Protein AF-0000000081664839 (afdb_homodimer)

InterPro domains:
  IPR003689 Zinc/iron permease [PF02535] (5-302)

Organism: Saccoglossus kowalevskii (NCBI:txid10224)

Foldseek 3Di:
DFLVVLLVCLLVVLLVLLQVLQCCVLCVCVVCVPCVDPNVLVVLLLLLLLLLLQLLLCLPVPLLVLLLVLCVVLVVVPVDDNVDSVLQVLLVVLLVVLVCVLVVVVVVVVVVVVVVVVPPPPPPPPPPDDDPCPPVVVVVVVVVVVVVVVVVQQVVLVSLLVSLLVLLLLLLLLLLLLLLQDRDSLVNVLSSVSCSSSSSSSSNSSSSSCNPHPDDSVVSSVSSSSSSVSNVVNNVNNNVCNVVPPDPSVSSNSSSNSSSSSSNSSVNCSPPRRLCVSCVDPPPNVSSNVSSVVSNVVVVVVCPVVSNPD/DFLVVLLVCLLVVLLVLLQVLQCCVLCVCVVCVPCVDPNVLVVLLLLLLLLLLQLLLCLPVPLLVLLLVLCVVLVVVPVDDNVDSVLQVLLVVLLVVLVCVLVVVVVVVVVVVVVVVVPPPPPPPPPPDDDPCVPVVVVVVVVVVVVVVVVVQQVVLVSLLVSLLVLLLLLLLLLLLLLLQDRDSLVNVLSSVSCSSSSSSSSNSSSSSVNPHPDDSVVSSVSSSSSSVSNVVNNVNNNVCNVVPPDPSVSSNSSSNSSSSSSNSSVNCSPPRRLCVSCVDPPPNVSSNVSSVVSNVVVVVVCPVVSNPD

Structure (mmCIF, N/CA/C/O backbone):
data_AF-0000000081664839-model_v1
#
loop_
_entity.id
_entity.type
_entity.pdbx_description
1 polymer 'Zinc transporter ZIP1-like'
#
loop_
_atom_site.group_PDB
_atom_site.id
_atom_site.type_symbol
_atom_site.label_atom_id
_atom_site.label_alt_id
_atom_site.label_comp_id
_atom_site.label_asym_id
_atom_site.label_entity_id
_atom_site.label_seq_id
_atom_site.pdbx_PDB_ins_code
_atom_site.Cartn_x
_atom_site.Cartn_y
_atom_site.Cartn_z
_atom_site.occupancy
_atom_site.B_iso_or_equiv
_atom_site.auth_seq_id
_atom_site.auth_comp_id
_atom_site.auth_asym_id
_atom_site.auth_atom_id
_atom_site.pdbx_PDB_model_num
ATOM 1 N N . MET A 1 1 ? -30.89 -26.085 -6.089 1 72.87 1 MET A N 1
ATOM 2 C CA . MET A 1 1 ? -30.95 -24.638 -6.279 1 72.87 1 MET A CA 1
ATOM 3 C C . MET A 1 1 ? -30.271 -24.232 -7.584 1 72.87 1 MET A C 1
ATOM 5 O O . MET A 1 1 ? -29.201 -24.744 -7.917 1 72.87 1 MET A O 1
ATOM 9 N N . GLU A 1 2 ? -31 -23.532 -8.373 1 87.59 2 GLU A N 1
ATOM 10 C CA . GLU A 1 2 ? -30.462 -23.053 -9.643 1 87.59 2 GLU A CA 1
ATOM 11 C C . GLU A 1 2 ? -29.51 -21.88 -9.431 1 87.59 2 GLU A C 1
ATOM 13 O O . GLU A 1 2 ? -29.542 -21.228 -8.385 1 87.59 2 GLU A O 1
ATOM 18 N N . ALA A 1 3 ? -28.637 -21.785 -10.36 1 88.22 3 ALA A N 1
ATOM 19 C CA . ALA A 1 3 ? -27.631 -20.729 -10.278 1 88.22 3 ALA A CA 1
ATOM 20 C C . ALA A 1 3 ? -28.286 -19.36 -10.113 1 88.22 3 ALA A C 1
ATOM 22 O O . ALA A 1 3 ? -27.79 -18.515 -9.364 1 88.22 3 ALA A O 1
ATOM 23 N N . ILE A 1 4 ? -29.42 -19.135 -10.723 1 89.6 4 ILE A N 1
ATOM 24 C CA . ILE A 1 4 ? -30.104 -17.846 -10.688 1 89.6 4 ILE A CA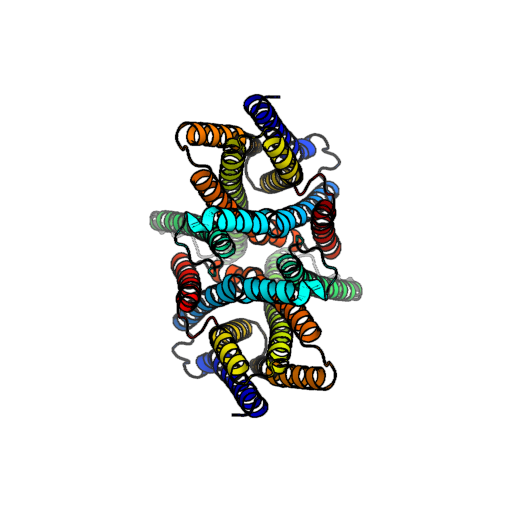 1
ATOM 25 C C . ILE A 1 4 ? -30.642 -17.586 -9.283 1 89.6 4 ILE A C 1
ATOM 27 O O . ILE A 1 4 ? -30.62 -16.45 -8.803 1 89.6 4 ILE A O 1
ATOM 31 N N . ASP A 1 5 ? -31.124 -18.556 -8.572 1 92.87 5 ASP A N 1
ATOM 32 C CA . ASP A 1 5 ? -31.599 -18.411 -7.2 1 92.87 5 ASP A CA 1
ATOM 33 C C . ASP A 1 5 ? -30.461 -18.01 -6.264 1 92.87 5 ASP A C 1
ATOM 35 O O . ASP A 1 5 ? -30.635 -17.146 -5.401 1 92.87 5 ASP A O 1
ATOM 39 N N . ALA A 1 6 ? -29.409 -18.674 -6.482 1 93.55 6 ALA A N 1
ATOM 40 C CA . ALA A 1 6 ? -28.239 -18.356 -5.668 1 93.55 6 ALA A CA 1
ATOM 41 C C . ALA A 1 6 ? -27.787 -16.916 -5.897 1 93.55 6 ALA A C 1
ATOM 43 O O . ALA A 1 6 ? -27.396 -16.224 -4.954 1 93.55 6 ALA A O 1
ATOM 44 N N . LYS A 1 7 ? -27.902 -16.484 -7.123 1 93.93 7 LYS A N 1
ATOM 45 C CA . LYS A 1 7 ? -27.506 -15.12 -7.463 1 93.93 7 LYS A CA 1
ATOM 46 C C . LYS A 1 7 ? -28.453 -14.101 -6.836 1 93.93 7 LYS A C 1
ATOM 48 O O . LYS A 1 7 ? -28.02 -13.037 -6.389 1 93.93 7 LYS A O 1
ATOM 53 N N . ILE A 1 8 ? -29.636 -14.401 -6.792 1 92.3 8 ILE A N 1
ATOM 54 C CA . ILE A 1 8 ? -30.626 -13.521 -6.18 1 92.3 8 ILE A CA 1
ATOM 55 C C . ILE A 1 8 ? -30.38 -13.435 -4.675 1 92.3 8 ILE A C 1
ATOM 57 O O . ILE A 1 8 ? -30.438 -12.35 -4.092 1 92.3 8 ILE A O 1
ATOM 61 N N . ILE A 1 9 ? -30.163 -14.471 -4.046 1 92.54 9 ILE A N 1
ATOM 62 C CA . ILE A 1 9 ? -29.848 -14.503 -2.622 1 92.54 9 ILE A CA 1
ATOM 63 C C . ILE A 1 9 ? -28.608 -13.656 -2.348 1 92.54 9 ILE A C 1
ATOM 65 O O . ILE A 1 9 ? -28.579 -12.877 -1.392 1 92.54 9 ILE A O 1
ATOM 69 N N . ALA A 1 10 ? -27.641 -13.915 -3.207 1 92.71 10 ALA A N 1
ATOM 70 C CA . ALA A 1 10 ? -26.402 -13.157 -3.048 1 92.71 10 ALA A CA 1
ATOM 71 C C . ALA A 1 10 ? -26.644 -11.663 -3.238 1 92.71 10 ALA A C 1
ATOM 73 O O . ALA A 1 10 ? -26.105 -10.841 -2.493 1 92.71 10 ALA A O 1
ATOM 74 N N . LEU A 1 11 ? -27.419 -11.326 -4.205 1 91.34 11 LEU A N 1
ATOM 75 C CA . LEU A 1 11 ? -27.772 -9.942 -4.5 1 91.34 11 LEU A CA 1
ATOM 76 C C . LEU A 1 11 ? -28.451 -9.287 -3.302 1 91.34 11 LEU A C 1
ATOM 78 O O . LEU A 1 11 ? -28.006 -8.24 -2.826 1 91.34 11 LEU A O 1
ATOM 82 N N . LEU A 1 12 ? -29.394 -9.886 -2.816 1 93.51 12 LEU A N 1
ATOM 83 C CA . LEU A 1 12 ? -30.159 -9.351 -1.696 1 93.51 12 LEU A CA 1
ATOM 84 C C . LEU A 1 12 ? -29.326 -9.354 -0.418 1 93.51 12 LEU A C 1
ATOM 86 O O . LEU A 1 12 ? -29.365 -8.394 0.355 1 93.51 12 LEU A O 1
ATOM 90 N N . GLY A 1 13 ? -28.672 -10.401 -0.235 1 95.65 13 GLY A N 1
ATOM 91 C CA . GLY A 1 13 ? -27.845 -10.513 0.956 1 95.65 13 GLY A CA 1
ATOM 92 C C . GLY A 1 13 ? -26.779 -9.437 1.046 1 95.65 13 GLY A C 1
ATOM 93 O O . GLY A 1 13 ? -26.623 -8.796 2.087 1 95.65 13 GLY A O 1
ATOM 94 N N . LEU A 1 14 ? -26.053 -9.26 -0.016 1 96.19 14 LEU A N 1
ATOM 95 C CA . LEU A 1 14 ? -24.985 -8.266 -0.019 1 96.19 14 LEU A CA 1
ATOM 96 C C . LEU A 1 14 ? -25.554 -6.856 0.105 1 96.19 14 LEU A C 1
ATOM 98 O O . LEU A 1 14 ? -24.963 -5.999 0.765 1 96.19 14 LEU A O 1
ATOM 102 N N . PHE A 1 15 ? -26.701 -6.651 -0.557 1 95.92 15 PHE A N 1
ATOM 103 C CA . PHE A 1 15 ? -27.383 -5.367 -0.456 1 95.92 15 PHE A CA 1
ATOM 104 C C . PHE A 1 15 ? -27.765 -5.068 0.988 1 95.92 15 PHE A C 1
ATOM 106 O O . PHE A 1 15 ? -27.486 -3.98 1.497 1 95.92 15 PHE A O 1
ATOM 113 N N . VAL A 1 16 ? -28.291 -5.993 1.66 1 96.35 16 VAL A N 1
ATOM 114 C CA . VAL A 1 16 ? -28.763 -5.831 3.031 1 96.35 16 VAL A CA 1
ATOM 115 C C . VAL A 1 16 ? -27.572 -5.645 3.969 1 96.35 16 VAL A C 1
ATOM 117 O O . VAL A 1 16 ? -27.59 -4.771 4.839 1 96.35 16 VAL A O 1
ATOM 120 N N . ILE A 1 17 ? -26.566 -6.409 3.814 1 96.55 17 ILE A N 1
ATOM 121 C CA . ILE A 1 17 ? -25.38 -6.321 4.66 1 96.55 17 ILE A CA 1
ATOM 122 C C . ILE A 1 17 ? -24.748 -4.938 4.52 1 96.55 17 ILE A C 1
ATOM 124 O O . ILE A 1 17 ? -24.4 -4.304 5.519 1 96.55 17 ILE A O 1
ATOM 128 N N . ALA A 1 18 ? -24.616 -4.48 3.282 1 96.31 18 ALA A N 1
ATOM 129 C CA . ALA A 1 18 ? -24.016 -3.174 3.024 1 96.31 18 ALA A CA 1
ATOM 130 C C . ALA A 1 18 ? -24.842 -2.056 3.654 1 96.31 18 ALA A C 1
ATOM 132 O O . ALA A 1 18 ? -24.291 -1.132 4.256 1 96.31 18 ALA A O 1
ATOM 133 N N . ILE A 1 19 ? -26.141 -2.169 3.618 1 95.94 19 ILE A N 1
ATOM 134 C CA . ILE A 1 19 ? -27.033 -1.142 4.145 1 95.94 19 ILE A CA 1
ATOM 135 C C . ILE A 1 19 ? -27.002 -1.164 5.671 1 95.94 19 ILE A C 1
ATOM 137 O O . ILE A 1 19 ? -26.831 -0.123 6.31 1 95.94 19 ILE A O 1
ATOM 141 N N . ILE A 1 20 ? -27.126 -2.283 6.241 1 95.9 20 ILE A N 1
ATOM 142 C CA . ILE A 1 20 ? -27.206 -2.411 7.692 1 95.9 20 ILE A CA 1
ATOM 143 C C . ILE A 1 20 ? -25.893 -1.953 8.323 1 95.9 20 ILE A C 1
ATOM 145 O O . ILE A 1 20 ? -25.891 -1.109 9.222 1 95.9 20 ILE A O 1
ATOM 149 N N . CYS A 1 21 ? -24.815 -2.43 7.828 1 94.88 21 CYS A N 1
ATOM 150 C CA . CYS A 1 21 ? -23.519 -2.097 8.409 1 94.88 21 CYS A CA 1
ATOM 151 C C . CYS A 1 21 ? -23.133 -0.658 8.092 1 94.88 21 CYS A C 1
ATOM 153 O O . CYS A 1 21 ? -22.402 -0.024 8.855 1 94.88 21 CYS A O 1
ATOM 155 N N . GLY A 1 22 ? -23.581 -0.165 6.968 1 94.35 22 GLY A N 1
ATOM 156 C CA . GLY A 1 22 ? -23.275 1.202 6.579 1 94.35 22 GLY A CA 1
ATOM 157 C C . GLY A 1 22 ? -24.094 2.234 7.331 1 94.35 22 GLY A C 1
ATOM 158 O O . GLY A 1 22 ? -23.641 3.362 7.538 1 94.35 22 GLY A O 1
ATOM 159 N N . LEU A 1 23 ? -25.246 1.916 7.769 1 93.74 23 LEU A N 1
ATOM 160 C CA . LEU A 1 23 ? -26.123 2.889 8.412 1 93.74 23 LEU A CA 1
ATOM 161 C C . LEU A 1 23 ? -25.919 2.888 9.924 1 93.74 23 LEU A C 1
ATOM 163 O O . LEU A 1 23 ? -26.287 3.849 10.604 1 93.74 23 LEU A O 1
ATOM 167 N N . ILE A 1 24 ? -25.333 1.926 10.485 1 91.59 24 ILE A N 1
ATOM 168 C CA . ILE A 1 24 ? -25.169 1.779 11.927 1 91.59 24 ILE A CA 1
ATOM 169 C C . ILE A 1 24 ? -24.386 2.967 12.481 1 91.59 24 ILE A C 1
ATOM 171 O O . ILE A 1 24 ? -24.86 3.664 13.382 1 91.59 24 ILE A O 1
ATOM 175 N N . PRO A 1 25 ? -23.227 3.308 11.961 1 89.79 25 PRO A N 1
ATOM 176 C CA . PRO A 1 25 ? -22.473 4.434 12.517 1 89.79 25 PRO A CA 1
ATOM 177 C C . PRO A 1 25 ? -23.175 5.774 12.307 1 89.79 25 PRO A C 1
ATOM 179 O O . PRO A 1 25 ? -22.963 6.714 13.078 1 89.79 25 PRO A O 1
ATOM 182 N N . LEU A 1 26 ? -23.959 5.903 11.286 1 89.59 26 LEU A N 1
ATOM 183 C CA . LEU A 1 26 ? -24.619 7.165 10.969 1 89.59 26 LEU A CA 1
ATOM 184 C C . LEU A 1 26 ? -25.775 7.429 11.927 1 89.59 26 LEU A C 1
ATOM 186 O O . LEU A 1 26 ? -26.067 8.583 12.252 1 89.59 26 LEU A O 1
ATOM 190 N N . PHE A 1 27 ? -26.363 6.404 12.421 1 87.73 27 PHE A N 1
ATOM 191 C CA . PHE A 1 27 ? -27.549 6.586 13.251 1 87.73 27 PHE A CA 1
ATOM 192 C C . PHE A 1 27 ? -27.231 6.311 14.716 1 87.73 27 PHE A C 1
ATOM 194 O O . PHE A 1 27 ? -27.96 6.751 15.608 1 87.73 27 PHE A O 1
ATOM 201 N N . LEU A 1 28 ? -26.279 5.494 14.967 1 79.49 28 LEU A N 1
ATOM 202 C CA . LEU A 1 28 ? -25.958 5.142 16.346 1 79.49 28 LEU A CA 1
ATOM 203 C C . LEU A 1 28 ? -25.594 6.384 17.154 1 79.49 28 LEU A C 1
ATOM 205 O O . LEU A 1 28 ? -25.888 6.46 18.349 1 79.49 28 LEU A O 1
ATOM 209 N N . ALA A 1 29 ? -24.983 7.346 16.564 1 63.7 29 ALA A N 1
ATOM 210 C CA . ALA A 1 29 ? -24.606 8.537 17.321 1 63.7 29 ALA A CA 1
ATOM 211 C C . ALA A 1 29 ? -25.84 9.314 17.771 1 63.7 29 ALA A C 1
ATOM 213 O O . ALA A 1 29 ? -25.804 10.014 18.786 1 63.7 29 ALA A O 1
ATOM 214 N N . GLU A 1 30 ? -26.876 9.182 17.059 1 66.48 30 GLU A N 1
ATOM 215 C CA . GLU A 1 30 ? -28.101 9.891 17.416 1 66.48 30 GLU A CA 1
ATOM 216 C C . GLU A 1 30 ? -28.879 9.143 18.494 1 66.48 30 GLU A C 1
ATOM 218 O O . GLU A 1 30 ? -29.594 9.756 19.29 1 66.48 30 GLU A O 1
ATOM 223 N N . CYS A 1 31 ? -28.782 7.885 18.306 1 61.69 31 CYS A N 1
ATOM 224 C CA . CYS A 1 31 ? -29.561 7.064 19.226 1 61.69 31 CYS A CA 1
ATOM 225 C C . CYS A 1 31 ? -28.908 7.017 20.602 1 61.69 31 CYS A C 1
ATOM 227 O O . CYS A 1 31 ? -29.579 6.762 21.604 1 61.69 31 CYS A O 1
ATOM 229 N N . ALA A 1 32 ? -27.645 7.181 20.554 1 58.08 32 ALA A N 1
ATOM 230 C CA . ALA A 1 32 ? -26.993 7.136 21.86 1 58.08 32 ALA A CA 1
ATOM 231 C C . ALA A 1 32 ? -26.333 8.472 22.189 1 58.08 32 ALA A C 1
ATOM 233 O O . ALA A 1 32 ? -25.113 8.612 22.084 1 58.08 32 ALA A O 1
ATOM 234 N N . PRO A 1 33 ? -27.159 9.493 22.297 1 53.34 33 PRO A N 1
ATOM 235 C CA . PRO A 1 33 ? -26.639 10.823 22.622 1 53.34 33 PRO A CA 1
ATOM 236 C C . PRO A 1 33 ? -25.592 10.791 23.734 1 53.34 33 PRO A C 1
ATOM 238 O O . PRO A 1 33 ? -24.676 11.617 23.748 1 53.34 33 PRO A O 1
ATOM 241 N N . THR A 1 34 ? -25.92 9.963 24.655 1 50.97 34 THR A N 1
ATOM 242 C CA . THR A 1 34 ? -25.031 9.917 25.811 1 50.97 34 THR A CA 1
ATOM 243 C C . THR A 1 34 ? -23.637 9.449 25.402 1 50.97 34 THR A C 1
ATOM 245 O O . THR A 1 34 ? -22.639 9.859 25.999 1 50.97 34 THR A O 1
ATOM 248 N N . TYR A 1 35 ? -23.628 8.511 24.518 1 50.06 35 TYR A N 1
ATOM 249 C CA . TYR A 1 35 ? -22.338 7.892 24.236 1 50.06 35 TYR A CA 1
ATOM 250 C C . TYR A 1 35 ? -21.645 8.585 23.068 1 50.06 35 TYR A C 1
ATOM 252 O O . TYR A 1 35 ? -20.669 8.065 22.521 1 50.06 35 TYR A O 1
ATOM 260 N N . ARG A 1 36 ? -22.365 9.596 22.493 1 56.47 36 ARG A N 1
ATOM 261 C CA . ARG A 1 36 ? -21.772 10.439 21.46 1 56.47 36 ARG A CA 1
ATOM 262 C C . ARG A 1 36 ? -20.444 11.026 21.928 1 56.47 36 ARG A C 1
ATOM 264 O O . ARG A 1 36 ? -19.825 11.819 21.216 1 56.47 36 ARG A O 1
ATOM 271 N N . GLY A 1 37 ? -20.073 10.459 23.019 1 67.37 37 GLY A N 1
ATOM 272 C CA . GLY A 1 37 ? -18.915 11.064 23.656 1 67.37 37 GLY A CA 1
ATOM 273 C C . GLY A 1 37 ? -17.597 10.503 23.155 1 67.37 37 GLY A C 1
ATOM 274 O O . GLY A 1 37 ? -17.558 9.818 22.131 1 67.37 37 GLY A O 1
ATOM 275 N N . ALA A 1 38 ? -16.692 10.806 23.754 1 75.69 38 ALA A N 1
ATOM 276 C CA . ALA A 1 38 ? -15.295 10.436 23.545 1 75.69 38 ALA A CA 1
ATOM 277 C C . ALA A 1 38 ? -15.132 8.921 23.476 1 75.69 38 ALA A C 1
ATOM 279 O O . ALA A 1 38 ? -14.32 8.412 22.699 1 75.69 38 ALA A O 1
ATOM 280 N N . GLY A 1 39 ? -16.143 8.24 24.092 1 82.49 39 GLY A N 1
ATOM 281 C CA . GLY A 1 39 ? -16.061 6.788 24.123 1 82.49 39 GLY A CA 1
ATOM 282 C C . GLY A 1 39 ? -16.509 6.137 22.828 1 82.49 39 GLY A C 1
ATOM 283 O O . GLY A 1 39 ? -15.874 5.195 22.349 1 82.49 39 GLY A O 1
ATOM 284 N N . MET A 1 40 ? -17.592 6.615 22.284 1 84.7 40 MET A N 1
ATOM 285 C CA . MET A 1 40 ? -18.115 6.081 21.029 1 84.7 40 MET A CA 1
ATOM 286 C C . MET A 1 40 ? -17.144 6.338 19.882 1 84.7 40 MET A C 1
ATOM 288 O O . MET A 1 40 ? -16.946 5.474 19.025 1 84.7 40 MET A O 1
ATOM 292 N N . GLU A 1 41 ? -16.557 7.421 19.923 1 86.02 41 GLU A N 1
ATOM 293 C CA . GLU A 1 41 ? -15.581 7.755 18.889 1 86.02 41 GLU A CA 1
ATOM 294 C C . GLU A 1 41 ? -14.356 6.849 18.972 1 86.02 41 GLU A C 1
ATOM 296 O O . GLU A 1 41 ? -13.791 6.465 17.946 1 86.02 41 GLU A O 1
ATOM 301 N N . ARG A 1 42 ? -14.067 6.518 20.183 1 88.66 42 ARG A N 1
ATOM 302 C CA . ARG A 1 42 ? -12.961 5.59 20.39 1 88.66 42 ARG A CA 1
ATOM 303 C C . ARG A 1 42 ? -13.31 4.198 19.873 1 88.66 42 ARG A C 1
ATOM 305 O O . ARG A 1 42 ? -12.492 3.55 19.217 1 88.66 42 ARG A O 1
ATOM 312 N N . LEU A 1 43 ? -14.495 3.834 20.155 1 89.81 43 LEU A N 1
ATOM 313 C CA . LEU A 1 43 ? -14.954 2.528 19.696 1 89.81 43 LEU A CA 1
ATOM 314 C C . LEU A 1 43 ? -14.976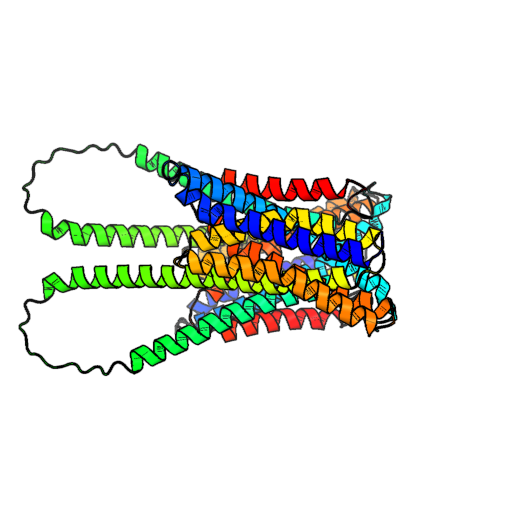 2.465 18.172 1 89.81 43 LEU A C 1
ATOM 316 O O . LEU A 1 43 ? -14.531 1.478 17.581 1 89.81 43 LEU A O 1
ATOM 320 N N . PHE A 1 44 ? -15.448 3.542 17.535 1 91.27 44 PHE A N 1
ATOM 321 C CA . PHE A 1 44 ? -15.479 3.607 16.078 1 91.27 44 PHE A CA 1
ATOM 322 C C . PHE A 1 44 ? -14.068 3.56 15.504 1 91.27 44 PHE A C 1
ATOM 324 O O . PHE A 1 44 ? -13.838 2.947 14.459 1 91.27 44 PHE A O 1
ATOM 331 N N . GLY A 1 45 ? -13.151 4.151 16.229 1 92.92 45 GLY A N 1
ATOM 332 C CA . GLY A 1 45 ? -11.763 4.117 15.795 1 92.92 45 GLY A CA 1
ATOM 333 C C . GLY A 1 45 ? -11.164 2.724 15.82 1 92.92 45 GLY A C 1
ATOM 334 O O . GLY A 1 45 ? -10.485 2.318 14.874 1 92.92 45 GLY A O 1
ATOM 335 N N . PHE A 1 46 ? -11.482 1.967 16.845 1 94.62 46 PHE A N 1
ATOM 336 C CA . PHE A 1 46 ? -10.978 0.605 16.976 1 94.62 46 PHE A CA 1
ATOM 337 C C . PHE A 1 46 ? -11.58 -0.3 15.908 1 94.62 46 PHE A C 1
ATOM 339 O O . PHE A 1 46 ? -10.865 -1.072 15.266 1 94.62 46 PHE A O 1
ATOM 346 N N . LEU A 1 47 ? -12.832 -0.122 15.75 1 93.87 47 LEU A N 1
ATOM 347 C CA . LEU A 1 47 ? -13.52 -0.963 14.777 1 93.87 47 LEU A CA 1
ATOM 348 C C . LEU A 1 47 ? -13.074 -0.629 13.357 1 93.87 47 LEU A C 1
ATOM 350 O O . LEU A 1 47 ? -13 -1.514 12.501 1 93.87 47 LEU A O 1
ATOM 354 N N . ASN A 1 48 ? -12.839 0.607 13.176 1 94.95 48 ASN A N 1
ATOM 355 C CA . ASN A 1 48 ? -12.344 1.026 11.869 1 94.95 48 ASN A CA 1
ATOM 356 C C . ASN A 1 48 ? -10.957 0.454 11.586 1 94.95 48 ASN A C 1
ATOM 358 O O . ASN A 1 48 ? -10.668 0.045 10.46 1 94.95 48 ASN A O 1
ATOM 362 N N . CYS A 1 49 ? -10.104 0.423 12.565 1 95.98 49 CYS A N 1
ATOM 363 C CA . CYS A 1 49 ? -8.787 -0.19 12.432 1 95.98 49 CYS A CA 1
ATOM 364 C C . CYS A 1 49 ? -8.907 -1.69 12.185 1 95.98 49 CYS A C 1
ATOM 366 O O . CYS A 1 49 ? -8.187 -2.245 11.354 1 95.98 49 CYS A O 1
ATOM 368 N N . PHE A 1 50 ? -9.815 -2.314 12.915 1 96.89 50 PHE A N 1
ATOM 369 C CA . PHE A 1 50 ? -10.106 -3.724 12.682 1 96.89 50 PHE A CA 1
ATOM 370 C C . PHE A 1 50 ? -10.524 -3.959 11.236 1 96.89 50 PHE A C 1
ATOM 372 O O . PHE A 1 50 ? -10.042 -4.891 10.588 1 96.89 50 PHE A O 1
ATOM 379 N N . ALA A 1 51 ? -11.402 -3.112 10.732 1 96.4 51 ALA A N 1
ATOM 380 C CA . ALA A 1 51 ? -11.857 -3.195 9.346 1 96.4 51 ALA A CA 1
ATOM 381 C C . ALA A 1 51 ? -10.689 -3.043 8.376 1 96.4 51 ALA A C 1
ATOM 383 O O . ALA A 1 51 ? -10.622 -3.741 7.361 1 96.4 51 ALA A O 1
ATOM 384 N N . GLY A 1 52 ? -9.795 -2.128 8.695 1 96.65 52 GLY A N 1
ATOM 385 C CA . GLY A 1 52 ? -8.614 -1.96 7.864 1 96.65 52 GLY A CA 1
ATOM 386 C C . GLY A 1 52 ? -7.792 -3.227 7.732 1 96.65 52 GLY A C 1
ATOM 387 O O . GLY A 1 52 ? -7.317 -3.555 6.642 1 96.65 52 GLY A O 1
ATOM 388 N N . GLY A 1 53 ? -7.585 -3.949 8.816 1 97.44 53 GLY A N 1
ATOM 389 C CA . GLY A 1 53 ? -6.882 -5.221 8.791 1 97.44 53 GLY A CA 1
ATOM 390 C C . GLY A 1 53 ? -7.598 -6.283 7.978 1 97.44 53 GLY A C 1
ATOM 391 O O . GLY A 1 53 ? -6.967 -7.021 7.218 1 97.44 53 GLY A O 1
ATOM 392 N N . VAL A 1 54 ? -8.881 -6.329 8.145 1 97.2 54 VAL A N 1
ATOM 393 C CA . VAL A 1 54 ? -9.707 -7.296 7.431 1 97.2 54 VAL A CA 1
ATOM 394 C C . VAL A 1 54 ? -9.608 -7.051 5.927 1 97.2 54 VAL A C 1
ATOM 396 O O . VAL A 1 54 ? -9.417 -7.989 5.15 1 97.2 54 VAL A O 1
ATOM 399 N N . ILE A 1 55 ? -9.725 -5.834 5.509 1 96.83 55 ILE A N 1
ATOM 400 C CA . ILE A 1 55 ? -9.704 -5.449 4.102 1 96.83 55 ILE A CA 1
ATOM 401 C C . ILE A 1 55 ? -8.342 -5.779 3.497 1 96.83 55 ILE A C 1
ATOM 403 O O . ILE A 1 55 ? -8.261 -6.338 2.401 1 96.83 55 ILE A O 1
ATOM 407 N N . LEU A 1 56 ? -7.308 -5.504 4.212 1 97.26 56 LEU A N 1
ATOM 408 C CA . LEU A 1 56 ? -5.958 -5.766 3.724 1 97.26 56 LEU A CA 1
ATOM 409 C C . LEU A 1 56 ? -5.73 -7.262 3.533 1 97.26 56 LEU A C 1
ATOM 411 O O . LEU A 1 56 ? -5.18 -7.685 2.514 1 97.26 56 LEU A O 1
ATOM 415 N N . ALA A 1 57 ? -6.137 -8.044 4.514 1 97.43 57 ALA A N 1
ATOM 416 C CA . ALA A 1 57 ? -5.979 -9.494 4.433 1 97.43 57 ALA A CA 1
ATOM 417 C C . ALA A 1 57 ? -6.776 -10.067 3.264 1 97.43 57 ALA A C 1
ATOM 419 O O . ALA A 1 57 ? -6.29 -10.943 2.545 1 97.43 57 ALA A O 1
ATOM 420 N N . THR A 1 58 ? -7.938 -9.585 3.112 1 95.33 58 THR A N 1
ATOM 421 C CA . THR A 1 58 ? -8.776 -10.056 2.014 1 95.33 58 THR A CA 1
ATOM 422 C C . THR A 1 58 ? -8.144 -9.715 0.668 1 95.33 58 THR A C 1
ATOM 424 O O . THR A 1 58 ? -8.118 -10.548 -0.24 1 95.33 58 THR A O 1
ATOM 427 N N . ALA A 1 59 ? -7.634 -8.556 0.532 1 96.58 59 ALA A N 1
ATOM 428 C CA . ALA A 1 59 ? -7.027 -8.116 -0.721 1 96.58 59 ALA A CA 1
ATOM 429 C C . ALA A 1 59 ? -5.767 -8.92 -1.032 1 96.58 59 ALA A C 1
ATOM 431 O O . ALA A 1 59 ? -5.606 -9.427 -2.145 1 96.58 59 ALA A O 1
ATOM 432 N N . MET A 1 60 ? -4.943 -9.168 -0.041 1 96.99 60 MET A N 1
ATOM 433 C CA . MET A 1 60 ? -3.609 -9.714 -0.273 1 96.99 60 MET A CA 1
ATOM 434 C C . MET A 1 60 ? -3.622 -11.237 -0.189 1 96.99 60 MET A C 1
ATOM 436 O O . MET A 1 60 ? -2.894 -11.91 -0.921 1 96.99 60 MET A O 1
ATOM 440 N N . LEU A 1 61 ? -4.436 -11.788 0.688 1 95.62 61 LEU A N 1
ATOM 441 C CA . LEU A 1 61 ? -4.323 -13.216 0.962 1 95.62 61 LEU A CA 1
ATOM 442 C C . LEU A 1 61 ? -5.429 -13.994 0.256 1 95.62 61 LEU A C 1
ATOM 444 O O . LEU A 1 61 ? -5.342 -15.216 0.116 1 95.62 61 LEU A O 1
ATOM 448 N N . HIS A 1 62 ? -6.389 -13.324 -0.131 1 93.67 62 HIS A N 1
ATOM 449 C CA . HIS A 1 62 ? -7.498 -14.036 -0.755 1 93.67 62 HIS A CA 1
ATOM 450 C C . HIS A 1 62 ? -7.685 -13.603 -2.205 1 93.67 62 HIS A C 1
ATOM 452 O O . HIS A 1 62 ? -7.495 -14.401 -3.126 1 93.67 62 HIS A O 1
ATOM 458 N N . LEU A 1 63 ? -7.894 -12.366 -2.465 1 95.04 63 LEU A N 1
ATOM 459 C CA . LEU A 1 63 ? -8.257 -11.886 -3.794 1 95.04 63 LEU A CA 1
ATOM 460 C C . LEU A 1 63 ? -7.068 -11.966 -4.745 1 95.04 63 LEU A C 1
ATOM 462 O O . LEU A 1 63 ? -7.204 -12.43 -5.879 1 95.04 63 LEU A O 1
ATOM 466 N N . LEU A 1 64 ? -5.92 -11.549 -4.302 1 96.38 64 LEU A N 1
ATOM 467 C CA . LEU A 1 64 ? -4.755 -11.505 -5.179 1 96.38 64 LEU A CA 1
ATOM 468 C C . LEU A 1 64 ? -4.382 -12.904 -5.657 1 96.38 64 LEU A C 1
ATOM 470 O O . LEU A 1 64 ? -4.193 -13.125 -6.856 1 96.38 64 LEU A O 1
ATOM 474 N N . PRO A 1 65 ? -4.281 -13.911 -4.778 1 94.35 65 PRO A N 1
ATOM 475 C CA . PRO A 1 65 ? -4.019 -15.273 -5.25 1 94.35 65 PRO A CA 1
ATOM 476 C C . PRO A 1 65 ? -5.112 -15.794 -6.18 1 94.35 65 PRO A C 1
ATOM 478 O O . PRO A 1 65 ? -4.823 -16.537 -7.122 1 94.35 65 PRO A O 1
ATOM 481 N N . GLU A 1 66 ? -6.334 -15.406 -5.91 1 93.21 66 GLU A N 1
ATOM 482 C CA . GLU A 1 66 ? -7.427 -15.827 -6.781 1 93.21 66 GLU A CA 1
ATOM 483 C C . GLU A 1 66 ? -7.266 -15.253 -8.186 1 93.21 66 GLU A C 1
ATOM 485 O O . GLU A 1 66 ? -7.536 -15.936 -9.176 1 93.21 66 GLU A O 1
ATOM 490 N N . VAL A 1 67 ? -6.883 -14.029 -8.267 1 95.19 67 VAL A N 1
ATOM 491 C CA . VAL A 1 67 ? -6.633 -13.39 -9.554 1 95.19 67 VAL A CA 1
ATOM 492 C C . VAL A 1 67 ? -5.557 -14.162 -10.315 1 95.19 67 VAL A C 1
ATOM 494 O O . VAL A 1 67 ? -5.687 -14.397 -11.519 1 95.19 67 VAL A O 1
ATOM 497 N N . ARG A 1 68 ? -4.548 -14.574 -9.652 1 93.04 68 ARG A N 1
ATOM 498 C CA . ARG A 1 68 ? -3.477 -15.345 -10.277 1 93.04 68 ARG A CA 1
ATOM 499 C C . ARG A 1 68 ? -4.002 -16.666 -10.826 1 93.04 68 ARG A C 1
ATOM 501 O O . ARG A 1 68 ? -3.629 -17.079 -11.926 1 93.04 68 ARG A O 1
ATOM 508 N N . ARG A 1 69 ? -4.791 -17.314 -10.049 1 91.09 69 ARG A N 1
ATOM 509 C CA . ARG A 1 69 ? -5.364 -18.582 -10.488 1 91.09 69 ARG A CA 1
ATOM 510 C C . ARG A 1 69 ? -6.228 -18.393 -11.73 1 91.09 69 ARG A C 1
ATOM 512 O O . ARG A 1 69 ? -6.194 -19.214 -12.648 1 91.09 69 ARG A O 1
ATOM 519 N N . GLU A 1 70 ? -7.014 -17.296 -11.748 1 91.11 70 GLU A N 1
ATOM 520 C CA . GLU A 1 70 ? -7.862 -17.01 -12.901 1 91.11 70 GLU A CA 1
ATOM 521 C C . GLU A 1 70 ? -7.028 -16.796 -14.161 1 91.11 70 GLU A C 1
ATOM 523 O O . GLU A 1 70 ? -7.392 -17.266 -15.241 1 91.11 70 GLU A O 1
ATOM 528 N N . PHE A 1 71 ? -5.932 -16.167 -14.07 1 90.42 71 PHE A N 1
ATOM 529 C CA . PHE A 1 71 ? -5.084 -15.889 -15.222 1 90.42 71 PHE A CA 1
ATOM 530 C C . PHE A 1 71 ? -4.348 -17.147 -15.669 1 90.42 71 PHE A C 1
ATOM 532 O O . PHE A 1 71 ? -4.13 -17.354 -16.864 1 90.42 71 PHE A O 1
ATOM 539 N N . LEU A 1 72 ? -3.924 -17.957 -14.682 1 86.38 72 LEU A N 1
ATOM 540 C CA . LEU A 1 72 ? -3.297 -19.226 -15.035 1 86.38 72 LEU A CA 1
ATOM 541 C C . LEU A 1 72 ? -4.264 -20.113 -15.812 1 86.38 72 LEU A C 1
ATOM 543 O O . LEU A 1 72 ? -3.866 -20.789 -16.762 1 86.38 72 LEU A O 1
ATOM 547 N N . PHE A 1 73 ? -5.462 -20.059 -15.369 1 85.31 73 PHE A N 1
ATOM 548 C CA . PHE A 1 73 ? -6.493 -20.857 -16.02 1 85.31 73 PHE A CA 1
ATOM 549 C C . PHE A 1 73 ? -6.771 -20.341 -17.427 1 85.31 73 PHE A C 1
ATOM 551 O O . PHE A 1 73 ? -7.018 -21.125 -18.345 1 85.31 73 PHE A O 1
ATOM 558 N N . SER A 1 74 ? -6.692 -19.029 -17.595 1 84.37 74 SER A N 1
ATOM 559 C CA . SER A 1 74 ? -7.034 -18.435 -18.883 1 84.37 74 SER A CA 1
ATOM 560 C C . SER A 1 74 ? -5.784 -18.142 -19.706 1 84.37 74 SER A C 1
ATOM 562 O O . SER A 1 74 ? -5.841 -17.399 -20.688 1 84.37 74 SER A O 1
ATOM 564 N N . SER A 1 75 ? -4.605 -18.547 -19.265 1 78.14 75 SER A N 1
ATOM 565 C CA . SER A 1 75 ? -3.314 -18.225 -19.866 1 78.14 75 SER A CA 1
ATOM 566 C C . SER A 1 75 ? -3.301 -18.55 -21.355 1 78.14 75 SER A C 1
ATOM 568 O O . SER A 1 75 ? -2.751 -17.792 -22.157 1 78.14 75 SER A O 1
ATOM 570 N N . ASP A 1 76 ? -3.876 -19.677 -21.686 1 72.7 76 ASP A N 1
ATOM 571 C CA . ASP A 1 76 ? -3.874 -20.109 -23.08 1 72.7 76 ASP A CA 1
ATOM 572 C C . ASP A 1 76 ? -4.74 -19.19 -23.94 1 72.7 76 ASP A C 1
ATOM 574 O O . ASP A 1 76 ? -4.538 -19.095 -25.153 1 72.7 76 ASP A O 1
ATOM 578 N N . TYR A 1 77 ? -5.635 -18.625 -23.205 1 69.11 77 TYR A N 1
ATOM 579 C CA . TYR A 1 77 ? -6.548 -17.745 -23.925 1 69.11 77 TYR A CA 1
ATOM 580 C C . TYR A 1 77 ? -5.897 -16.396 -24.206 1 69.11 77 TYR A C 1
ATOM 582 O O . TYR A 1 77 ? -6.035 -15.848 -25.302 1 69.11 77 TYR A O 1
ATOM 590 N N . VAL A 1 78 ? -5.113 -16.012 -23.173 1 65.58 78 VAL A N 1
ATOM 591 C CA . VAL A 1 78 ? -4.497 -14.698 -23.319 1 65.58 78 VAL A CA 1
ATOM 592 C C . VAL A 1 78 ? -2.994 -14.853 -23.539 1 65.58 78 VAL A C 1
ATOM 594 O O . VAL A 1 78 ? -2.328 -15.6 -22.817 1 65.58 78 VAL A O 1
ATOM 597 N N . LYS A 1 79 ? -2.479 -14.819 -24.727 1 71.36 79 LYS A N 1
ATOM 598 C CA . LYS A 1 79 ? -1.072 -14.902 -25.109 1 71.36 79 LYS A CA 1
ATOM 599 C C . LYS A 1 79 ? -0.2 -14.068 -24.175 1 71.36 79 LYS A C 1
ATOM 601 O O . LYS A 1 79 ? 0.688 -13.343 -24.63 1 71.36 79 LYS A O 1
ATOM 606 N N . ILE A 1 80 ? -0.645 -14.129 -22.909 1 66.55 80 ILE A N 1
ATOM 607 C CA . ILE A 1 80 ? 0.204 -13.396 -21.977 1 66.55 80 ILE A CA 1
ATOM 608 C C . ILE A 1 80 ? 1.326 -14.304 -21.478 1 66.55 80 ILE A C 1
ATOM 610 O O . ILE A 1 80 ? 1.11 -15.495 -21.24 1 66.55 80 ILE A O 1
ATOM 614 N N . ASP A 1 81 ? 2.462 -13.724 -21.46 1 70.71 81 ASP A N 1
ATOM 615 C CA . ASP A 1 81 ? 3.615 -14.443 -20.927 1 70.71 81 ASP A CA 1
ATOM 616 C C . ASP A 1 81 ? 3.337 -14.957 -19.517 1 70.71 81 ASP A C 1
ATOM 618 O O . ASP A 1 81 ? 2.988 -14.182 -18.625 1 70.71 81 ASP A O 1
ATOM 622 N N . PRO A 1 82 ? 3.32 -16.188 -19.434 1 67.3 82 PRO A N 1
ATOM 623 C CA . PRO A 1 82 ? 3.016 -16.796 -18.136 1 67.3 82 PRO A CA 1
ATOM 624 C C . PRO A 1 82 ? 3.925 -16.289 -17.019 1 67.3 82 PRO A C 1
ATOM 626 O O . PRO A 1 82 ? 3.572 -16.382 -15.841 1 67.3 82 PRO A O 1
ATOM 629 N N . ASP A 1 83 ? 4.968 -15.721 -17.341 1 78.78 83 ASP A N 1
ATOM 630 C CA . ASP A 1 83 ? 5.916 -15.312 -16.309 1 78.78 83 ASP A CA 1
ATOM 631 C C . ASP A 1 83 ? 5.66 -13.873 -15.867 1 78.78 83 ASP A C 1
ATOM 633 O O . ASP A 1 83 ? 6.229 -13.413 -14.875 1 78.78 83 ASP A O 1
ATOM 637 N N . PHE A 1 84 ? 4.813 -13.22 -16.563 1 87.65 84 PHE A N 1
ATOM 638 C CA . PHE A 1 84 ? 4.511 -11.846 -16.18 1 87.65 84 PHE A CA 1
ATOM 639 C C . PHE A 1 84 ? 3.528 -11.812 -15.016 1 87.65 84 PHE A C 1
ATOM 641 O O . PHE A 1 84 ? 2.49 -12.477 -15.053 1 87.65 84 PHE A O 1
ATOM 648 N N . PRO A 1 85 ? 3.9 -11.116 -14.018 1 93.17 85 PRO A N 1
ATOM 649 C CA . PRO A 1 85 ? 3.012 -11.034 -12.856 1 93.17 85 PRO A CA 1
ATOM 650 C C . PRO A 1 85 ? 1.797 -10.143 -13.103 1 93.17 85 PRO A C 1
ATOM 652 O O . PRO A 1 85 ? 1.706 -9.048 -12.541 1 93.17 85 PRO A O 1
ATOM 655 N N . ALA A 1 86 ? 0.855 -10.662 -13.855 1 93.33 86 ALA A N 1
ATOM 656 C CA . ALA A 1 86 ? -0.315 -9.91 -14.301 1 93.33 86 ALA A CA 1
ATOM 657 C C . ALA A 1 86 ? -1.186 -9.497 -13.118 1 93.33 86 ALA A C 1
ATOM 659 O O . ALA A 1 86 ? -1.752 -8.402 -13.108 1 93.33 86 ALA A O 1
ATOM 660 N N . ALA A 1 87 ? -1.325 -10.415 -12.168 1 95.63 87 ALA A N 1
ATOM 661 C CA . ALA A 1 87 ? -2.156 -10.125 -11.003 1 95.63 87 ALA A CA 1
ATOM 662 C C . ALA A 1 87 ? -1.63 -8.911 -10.242 1 95.63 87 ALA A C 1
ATOM 664 O O . ALA A 1 87 ? -2.391 -7.998 -9.914 1 95.63 87 ALA A O 1
ATOM 665 N N . GLU A 1 88 ? -0.339 -8.897 -9.989 1 96.89 88 GLU A N 1
ATOM 666 C CA . GLU A 1 88 ? 0.291 -7.786 -9.283 1 96.89 88 GLU A CA 1
ATOM 667 C C . GLU A 1 88 ? 0.225 -6.501 -10.105 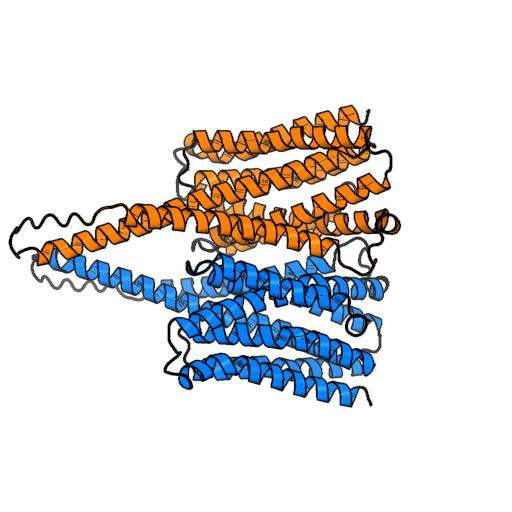1 96.89 88 GLU A C 1
ATOM 669 O O . GLU A 1 88 ? 0.03 -5.416 -9.555 1 96.89 88 GLU A O 1
ATOM 674 N N . PHE A 1 89 ? 0.415 -6.66 -11.383 1 96.63 89 PHE A N 1
ATOM 675 C CA . PHE A 1 89 ? 0.348 -5.503 -12.267 1 96.63 89 PHE A CA 1
ATOM 676 C C . PHE A 1 89 ? -1.031 -4.855 -12.207 1 96.63 89 PHE A C 1
ATOM 678 O O . PHE A 1 89 ? -1.144 -3.632 -12.102 1 96.63 89 PHE A O 1
ATOM 685 N N . LEU A 1 90 ? -2.054 -5.62 -12.269 1 96.97 90 LEU A N 1
ATOM 686 C CA . LEU A 1 90 ? -3.42 -5.109 -12.23 1 96.97 90 LEU A CA 1
ATOM 687 C C . LEU A 1 90 ? -3.726 -4.479 -10.876 1 96.97 90 LEU A C 1
ATOM 689 O O . LEU A 1 90 ? -4.427 -3.466 -10.802 1 96.97 90 LEU A O 1
ATOM 693 N N . ALA A 1 91 ? -3.25 -5.133 -9.811 1 97.8 91 ALA A N 1
ATOM 694 C CA . ALA A 1 91 ? -3.41 -4.536 -8.488 1 97.8 91 ALA A CA 1
ATOM 695 C C . ALA A 1 91 ? -2.799 -3.138 -8.439 1 97.8 91 ALA A C 1
ATOM 697 O O . ALA A 1 91 ? -3.411 -2.204 -7.915 1 97.8 91 ALA A O 1
ATOM 698 N N . CYS A 1 92 ? -1.602 -2.986 -9.004 1 97.84 92 CYS A N 1
ATOM 699 C CA . CYS A 1 92 ? -0.957 -1.678 -9.047 1 97.84 92 CYS A CA 1
ATOM 700 C C . CYS A 1 92 ? -1.739 -0.713 -9.93 1 97.84 92 CYS A C 1
ATOM 702 O O . CYS A 1 92 ? -1.819 0.48 -9.633 1 97.84 92 CYS A O 1
ATOM 704 N N . ALA A 1 93 ? -2.279 -1.233 -11.011 1 97.27 93 ALA A N 1
ATOM 705 C CA . ALA A 1 93 ? -3.118 -0.403 -11.872 1 97.27 93 ALA A CA 1
ATOM 706 C C . ALA A 1 93 ? -4.303 0.167 -11.097 1 97.27 93 ALA A C 1
ATOM 708 O O . ALA A 1 93 ? -4.692 1.319 -11.305 1 97.27 93 ALA A O 1
ATOM 709 N N . GLY A 1 94 ? -4.928 -0.669 -10.242 1 97.45 94 GLY A N 1
ATOM 710 C CA . GLY A 1 94 ? -6.006 -0.185 -9.396 1 97.45 94 GLY A CA 1
ATOM 711 C C . GLY A 1 94 ? -5.571 0.913 -8.444 1 97.45 94 GLY A C 1
ATOM 712 O O . GLY A 1 94 ? -6.284 1.902 -8.262 1 97.45 94 GLY A O 1
ATOM 713 N N . ILE A 1 95 ? -4.377 0.765 -7.834 1 97.4 95 ILE A N 1
ATOM 714 C CA . ILE A 1 95 ? -3.827 1.781 -6.944 1 97.4 95 ILE A CA 1
ATOM 715 C C . ILE A 1 95 ? -3.63 3.087 -7.711 1 97.4 95 ILE A C 1
ATOM 717 O O . ILE A 1 95 ? -4.018 4.157 -7.237 1 97.4 95 ILE A O 1
ATOM 721 N N . PHE A 1 96 ? -3.09 2.973 -8.901 1 97.13 96 PHE A N 1
ATOM 722 C CA . PHE A 1 96 ? -2.793 4.155 -9.702 1 97.13 96 PHE A CA 1
ATOM 723 C C . PHE A 1 96 ? -4.077 4.804 -10.206 1 97.13 96 PHE A C 1
ATOM 725 O O . PHE A 1 96 ? -4.149 6.027 -10.338 1 97.13 96 PHE A O 1
ATOM 732 N N . LEU A 1 97 ? -5.003 3.999 -10.51 1 96.87 97 LEU A N 1
ATOM 733 C CA . LEU A 1 97 ? -6.296 4.545 -10.906 1 96.87 97 LEU A CA 1
ATOM 734 C C . LEU A 1 97 ? -6.852 5.466 -9.825 1 96.87 97 LEU A C 1
ATOM 736 O O . LEU A 1 97 ? -7.256 6.595 -10.113 1 96.87 97 LEU A O 1
ATOM 740 N N . MET A 1 98 ? -6.826 5.003 -8.575 1 95.98 98 MET A N 1
ATOM 741 C CA . MET A 1 98 ? -7.327 5.812 -7.468 1 95.98 98 MET A CA 1
ATOM 742 C C . MET A 1 98 ? -6.447 7.037 -7.247 1 95.98 98 MET A C 1
ATOM 744 O O . MET A 1 98 ? -6.948 8.12 -6.94 1 95.98 98 MET A O 1
ATOM 748 N N . LEU A 1 99 ? -5.171 6.881 -7.424 1 94.46 99 LEU A N 1
ATOM 749 C CA . LEU A 1 99 ? -4.246 7.998 -7.262 1 94.46 99 LEU A CA 1
ATOM 750 C C . LEU A 1 99 ? -4.516 9.082 -8.3 1 94.46 99 LEU A C 1
ATOM 752 O O . LEU A 1 99 ? -4.542 10.27 -7.971 1 94.46 99 LEU A O 1
ATOM 756 N N . VAL A 1 100 ? -4.693 8.694 -9.533 1 94.76 100 VAL A N 1
ATOM 757 C CA . VAL A 1 100 ? -4.945 9.634 -10.62 1 94.76 100 VAL A CA 1
ATOM 758 C C . VAL A 1 100 ? -6.281 10.339 -10.395 1 94.76 100 VAL A C 1
ATOM 760 O O . VAL A 1 100 ? -6.389 11.553 -10.583 1 94.76 100 VAL A O 1
ATOM 763 N N . ILE A 1 101 ? -7.274 9.645 -9.941 1 94.1 101 ILE A N 1
ATOM 764 C CA . ILE A 1 101 ? -8.58 10.235 -9.666 1 94.1 101 ILE A CA 1
ATOM 765 C C . ILE A 1 101 ? -8.457 11.26 -8.542 1 94.1 101 ILE A C 1
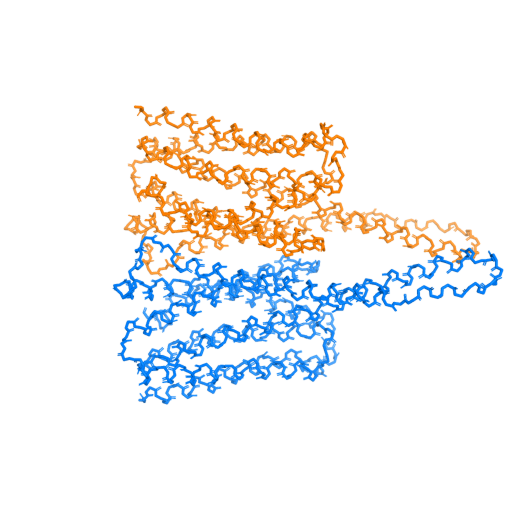ATOM 767 O O . ILE A 1 101 ? -8.976 12.374 -8.649 1 94.1 101 ILE A O 1
ATOM 771 N N . GLU A 1 102 ? -7.788 10.859 -7.489 1 92.37 102 GLU A N 1
ATOM 772 C CA . GLU A 1 102 ? -7.618 11.756 -6.349 1 92.37 102 GLU A CA 1
ATOM 773 C C . GLU A 1 102 ? -6.879 13.028 -6.754 1 92.37 102 GLU A C 1
ATOM 775 O O . GLU A 1 102 ? -7.318 14.135 -6.435 1 92.37 102 GLU A O 1
ATOM 780 N N . GLN A 1 103 ? -5.771 12.877 -7.459 1 90.41 103 GLN A N 1
ATOM 781 C CA . GLN A 1 103 ? -4.98 14.029 -7.881 1 90.41 103 GLN A CA 1
ATOM 782 C C . GLN A 1 103 ? -5.734 14.866 -8.91 1 90.41 103 GLN A C 1
ATOM 784 O O . GLN A 1 103 ? -5.595 16.09 -8.943 1 90.41 103 GLN A O 1
ATOM 789 N N . GLY A 1 104 ? -6.49 14.252 -9.749 1 89.15 104 GLY A N 1
ATOM 790 C CA . GLY A 1 104 ? -7.326 14.967 -10.701 1 89.15 104 GLY A CA 1
ATOM 791 C C . GLY A 1 104 ? -8.378 15.835 -10.037 1 89.15 104 GLY A C 1
ATOM 792 O O . GLY A 1 104 ? -8.588 16.981 -10.438 1 89.15 104 GLY A O 1
ATOM 793 N N . ILE A 1 105 ? -9 15.347 -9.033 1 88.21 105 ILE A N 1
ATOM 794 C CA . ILE A 1 105 ? -10.013 16.091 -8.292 1 88.21 105 ILE A CA 1
ATOM 795 C C . ILE A 1 105 ? -9.366 17.279 -7.584 1 88.21 105 ILE A C 1
ATOM 797 O O . ILE A 1 105 ? -9.891 18.394 -7.622 1 88.21 105 ILE A O 1
ATOM 801 N N . LEU A 1 106 ? -8.241 17.028 -6.964 1 86.3 106 LEU A N 1
ATOM 802 C CA . LEU A 1 106 ? -7.536 18.081 -6.243 1 86.3 106 LEU A CA 1
ATOM 803 C C . LEU A 1 106 ? -7.031 19.154 -7.202 1 86.3 106 LEU A C 1
ATOM 805 O O . LEU A 1 106 ? -7.083 20.346 -6.89 1 86.3 106 LEU A O 1
ATOM 809 N N . ALA A 1 107 ? -6.552 18.734 -8.345 1 83.87 107 ALA A N 1
ATOM 810 C CA . ALA A 1 107 ? -6.084 19.676 -9.358 1 83.87 107 ALA A CA 1
ATOM 811 C C . ALA A 1 107 ? -7.231 20.541 -9.873 1 83.87 107 ALA A C 1
ATOM 813 O O . ALA A 1 107 ? -7.059 21.742 -10.098 1 83.87 107 ALA A O 1
ATOM 814 N N . CYS A 1 108 ? -8.322 19.973 -10.109 1 83.12 108 CYS A N 1
ATOM 815 C CA . CYS A 1 108 ? -9.499 20.696 -10.578 1 83.12 108 CYS A CA 1
ATOM 816 C C . CYS A 1 108 ? -9.963 21.712 -9.541 1 83.12 108 CYS A C 1
ATOM 818 O O . CYS A 1 108 ? -10.326 22.838 -9.888 1 83.12 108 CYS A O 1
ATOM 820 N N . LYS A 1 109 ? -9.914 21.333 -8.302 1 82.54 109 LYS A N 1
ATOM 821 C CA . LYS A 1 109 ? -10.304 22.236 -7.222 1 82.54 109 LYS A CA 1
ATOM 822 C C . LYS A 1 109 ? -9.36 23.432 -7.137 1 82.54 109 LYS A C 1
ATOM 824 O O . LYS A 1 109 ? -9.803 24.565 -6.94 1 82.54 109 LYS A O 1
ATOM 829 N N . GLU A 1 110 ? -8.145 23.116 -7.213 1 80.23 110 GLU A N 1
ATOM 830 C CA . GLU A 1 110 ? -7.152 24.185 -7.156 1 80.23 110 GLU A CA 1
ATOM 831 C C . GLU A 1 110 ? -7.327 25.162 -8.316 1 80.23 110 GLU A C 1
ATOM 833 O O . GLU A 1 110 ? -7.179 26.374 -8.141 1 80.23 110 GLU A O 1
ATOM 838 N N . ARG A 1 111 ? -7.618 24.685 -9.366 1 77.72 111 ARG A N 1
ATOM 839 C CA . ARG A 1 111 ? -7.836 25.523 -10.54 1 77.72 111 ARG A CA 1
ATOM 840 C C . ARG A 1 111 ? -9.086 26.382 -10.375 1 77.72 111 ARG A C 1
ATOM 842 O O . ARG A 1 111 ? -9.089 27.56 -10.739 1 77.72 111 ARG A O 1
ATOM 849 N N . LEU A 1 112 ? -10.033 25.784 -9.774 1 75.29 112 LEU A N 1
ATOM 850 C CA . LEU A 1 112 ? -11.288 26.503 -9.582 1 75.29 112 LEU A CA 1
ATOM 851 C C . LEU A 1 112 ? -11.13 27.603 -8.539 1 75.29 112 LEU A C 1
ATOM 853 O O . LEU A 1 112 ? -11.69 28.692 -8.688 1 75.29 112 LEU A O 1
ATOM 857 N N . THR A 1 113 ? -10.413 27.242 -7.497 1 71.97 113 THR A N 1
ATOM 858 C CA . THR A 1 113 ? -10.177 28.235 -6.455 1 71.97 113 THR A CA 1
ATOM 859 C C . THR A 1 113 ? -9.3 29.369 -6.977 1 71.97 113 THR A C 1
ATOM 861 O O . THR A 1 113 ? -9.53 30.537 -6.655 1 71.97 113 THR A O 1
ATOM 864 N N . LYS A 1 114 ? -8.316 29.07 -7.682 1 73.07 114 LYS A N 1
ATOM 865 C CA . LYS A 1 114 ? -7.45 30.09 -8.266 1 73.07 114 LYS A CA 1
ATOM 866 C C . LYS A 1 114 ? -8.229 30.993 -9.218 1 73.07 114 LYS A C 1
ATOM 868 O O . LYS A 1 114 ? -8.035 32.21 -9.226 1 73.07 114 LYS A O 1
ATOM 873 N N . THR A 1 115 ? -9.034 30.439 -9.962 1 66.87 115 THR A N 1
ATOM 874 C CA . THR A 1 115 ? -9.842 31.213 -10.899 1 66.87 115 THR A CA 1
ATOM 875 C C . THR A 1 115 ? -10.837 32.097 -10.153 1 66.87 115 THR A C 1
ATOM 877 O O . THR A 1 115 ? -11.061 33.247 -10.535 1 66.87 115 THR A O 1
ATOM 880 N N . ALA A 1 116 ? -11.282 31.592 -9.001 1 63.02 116 ALA A N 1
ATOM 881 C CA . ALA A 1 116 ? -12.247 32.351 -8.208 1 63.02 116 ALA A CA 1
ATOM 882 C C . ALA A 1 116 ? -11.578 33.535 -7.516 1 63.02 116 ALA A C 1
ATOM 884 O O . ALA A 1 116 ? -12.172 34.609 -7.397 1 63.02 116 ALA A O 1
ATOM 885 N N . THR A 1 117 ? -10.405 33.347 -7.021 1 58.9 117 THR A N 1
ATOM 886 C CA . THR A 1 117 ? -9.677 34.431 -6.369 1 58.9 117 THR A CA 1
ATOM 887 C C . THR A 1 117 ? -9.219 35.467 -7.392 1 58.9 117 THR A C 1
ATOM 889 O O . THR A 1 117 ? -9.195 36.665 -7.102 1 58.9 117 THR A O 1
ATOM 892 N N . GLU A 1 118 ? -8.823 35.002 -8.503 1 60.15 118 GLU A N 1
ATOM 893 C CA . GLU A 1 118 ? -8.421 35.938 -9.549 1 60.15 118 GLU A CA 1
ATOM 894 C C . GLU A 1 118 ? -9.609 36.762 -10.038 1 60.15 118 GLU A C 1
ATOM 896 O O . GLU A 1 118 ? -9.444 37.906 -10.465 1 60.15 118 GLU A O 1
ATOM 901 N N . ASP A 1 119 ? -10.795 36.25 -9.9 1 52.31 119 ASP A N 1
ATOM 902 C CA . ASP A 1 119 ? -11.972 36.992 -10.343 1 52.31 119 ASP A CA 1
ATOM 903 C C . ASP A 1 119 ? -12.452 37.957 -9.261 1 52.31 119 ASP A C 1
ATOM 905 O O . ASP A 1 119 ? -13.425 38.688 -9.462 1 52.31 119 ASP A O 1
ATOM 909 N N . ILE A 1 120 ? -11.938 37.888 -7.99 1 47.78 120 ILE A N 1
ATOM 910 C CA . ILE A 1 120 ? -12.254 38.956 -7.048 1 47.78 120 ILE A CA 1
ATOM 911 C C . ILE A 1 120 ? -11.496 40.225 -7.432 1 47.78 120 ILE A C 1
ATOM 913 O O . ILE A 1 120 ? -10.263 40.248 -7.414 1 47.78 120 ILE A O 1
ATOM 917 N N . PRO A 1 121 ? -12.047 41.081 -8.119 1 41.53 121 PRO A N 1
ATOM 918 C CA . PRO A 1 121 ? -11.443 42.382 -8.416 1 41.53 121 PRO A CA 1
ATOM 919 C C . PRO A 1 121 ? -10.886 43.071 -7.172 1 41.53 121 PRO A C 1
ATOM 921 O O . PRO A 1 121 ? -11.551 43.11 -6.133 1 41.53 121 PRO A O 1
ATOM 924 N N . LEU A 1 122 ? -9.574 43.052 -6.913 1 39.09 122 LEU A N 1
ATOM 925 C CA . LEU A 1 122 ? -8.956 44.02 -6.013 1 39.09 122 LEU A CA 1
ATOM 926 C C . LEU A 1 122 ? -9.665 45.367 -6.095 1 39.09 122 LEU A C 1
ATOM 928 O O . LEU A 1 122 ? -9.304 46.215 -6.915 1 39.09 122 LEU A O 1
ATOM 932 N N . THR A 1 123 ? -10.905 45.467 -6.23 1 34.14 123 THR A N 1
ATOM 933 C CA . THR A 1 123 ? -11.372 46.822 -5.959 1 34.14 123 THR A CA 1
ATOM 934 C C . THR A 1 123 ? -10.906 47.289 -4.583 1 34.14 123 THR A C 1
ATOM 936 O O . THR A 1 123 ? -11.404 46.815 -3.56 1 34.14 123 THR A O 1
ATOM 939 N N . THR A 1 124 ? -9.607 47.406 -4.33 1 33.6 124 THR A N 1
ATOM 940 C CA . THR A 1 124 ? -9.038 48.357 -3.382 1 33.6 124 THR A CA 1
ATOM 941 C C . THR A 1 124 ? -9.848 49.651 -3.361 1 33.6 124 THR A C 1
ATOM 943 O O . THR A 1 124 ? -9.722 50.483 -4.262 1 33.6 124 THR A O 1
ATOM 946 N N . THR A 1 125 ? -11.085 49.676 -3.188 1 30.54 125 THR A N 1
ATOM 947 C CA . THR A 1 125 ? -11.572 50.98 -2.753 1 30.54 125 THR A CA 1
ATOM 948 C C . THR A 1 125 ? -10.685 51.549 -1.65 1 30.54 125 THR A C 1
ATOM 950 O O . THR A 1 125 ? -10.408 50.872 -0.658 1 30.54 125 THR A O 1
ATOM 953 N N . GLU A 1 126 ? -9.822 52.572 -1.949 1 32.84 126 GLU A N 1
ATOM 954 C CA . GLU A 1 126 ? -9.117 53.672 -1.297 1 32.84 126 GLU A CA 1
ATOM 955 C C . GLU A 1 126 ? -9.903 54.199 -0.1 1 32.84 126 GLU A C 1
ATOM 957 O O . GLU A 1 126 ? -10.458 55.298 -0.151 1 32.84 126 GLU A O 1
ATOM 962 N N . TYR A 1 127 ? -10.922 53.572 0.502 1 29.07 127 TYR A N 1
ATOM 963 C CA . TYR A 1 127 ? -11.386 54.324 1.662 1 29.07 127 TYR A CA 1
ATOM 964 C C . TYR A 1 127 ? -10.242 54.588 2.634 1 29.07 127 TYR A C 1
ATOM 966 O O . TYR A 1 127 ? -9.481 53.677 2.969 1 29.07 127 TYR A O 1
ATOM 974 N N . GLY A 1 128 ? -9.597 55.782 2.633 1 28.8 128 GLY A N 1
ATOM 975 C CA . GLY A 1 128 ? -8.752 56.638 3.45 1 28.8 128 GLY A CA 1
ATOM 976 C C . GLY A 1 128 ? -8.92 56.397 4.939 1 28.8 128 GLY A C 1
ATOM 977 O O . GLY A 1 128 ? -8.593 57.263 5.753 1 28.8 128 GLY A O 1
ATOM 978 N N . TYR A 1 129 ? -9.815 55.536 5.441 1 27.99 129 TYR A N 1
ATOM 979 C CA . TYR A 1 129 ? -9.881 55.678 6.892 1 27.99 129 TYR A CA 1
ATOM 980 C C . TYR A 1 129 ? -8.519 55.425 7.527 1 27.99 129 TYR A C 1
ATOM 982 O O . TYR A 1 129 ? -7.717 54.65 7.002 1 27.99 129 TYR A O 1
ATOM 990 N N . TYR A 1 130 ? -8.181 56.203 8.66 1 28.59 130 TYR A N 1
ATOM 991 C CA . TYR A 1 130 ? -7.079 56.473 9.577 1 28.59 130 TYR A CA 1
ATOM 992 C C . TYR A 1 130 ? -6.396 55.179 10.005 1 28.59 130 TYR A C 1
ATOM 994 O O . TYR A 1 130 ? -6.999 54.104 9.951 1 28.59 130 TYR A O 1
ATOM 1002 N N . THR A 1 131 ? -5.004 55.232 10.207 1 30.01 131 THR A N 1
ATOM 1003 C CA . THR A 1 131 ? -3.758 54.573 10.581 1 30.01 131 THR A CA 1
ATOM 1004 C C . THR A 1 131 ? -3.949 53.727 11.837 1 30.01 131 THR A C 1
ATOM 1006 O O . THR A 1 131 ? -3.004 53.102 12.32 1 30.01 131 THR A O 1
ATOM 1009 N N . ASP A 1 132 ? -4.967 53.982 12.685 1 32.29 132 ASP A N 1
ATOM 1010 C CA . ASP A 1 132 ? -4.821 53.344 13.99 1 32.29 132 ASP A CA 1
ATOM 1011 C C . ASP A 1 132 ? -4.939 51.826 13.876 1 32.29 132 ASP A C 1
ATOM 1013 O O . ASP A 1 132 ? -5.909 51.236 14.357 1 32.29 132 ASP A O 1
ATOM 1017 N N . ALA A 1 133 ? -4.868 51.209 12.768 1 35.16 133 ALA A N 1
ATOM 1018 C CA . ALA A 1 133 ? -5.225 49.848 12.375 1 35.16 133 ALA A CA 1
ATOM 1019 C C . ALA A 1 133 ? -4.184 48.845 12.864 1 35.16 133 ALA A C 1
ATOM 1021 O O . ALA A 1 133 ? -4.201 47.679 12.465 1 35.16 133 ALA A O 1
ATOM 1022 N N . SER A 1 134 ? -3.203 49.285 13.605 1 37.83 134 SER A N 1
ATOM 1023 C CA . SER A 1 134 ? -2.173 48.322 13.982 1 37.83 134 SER A CA 1
ATOM 1024 C C . SER A 1 134 ? -2.753 47.2 14.837 1 37.83 134 SER A C 1
ATOM 1026 O O . SER A 1 134 ? -2.283 46.062 14.779 1 37.83 134 SER A O 1
ATOM 1028 N N . ILE A 1 135 ? -3.591 47.57 15.817 1 38.89 135 ILE A N 1
ATOM 1029 C CA . ILE A 1 135 ? -3.947 46.605 16.851 1 38.89 135 ILE A CA 1
ATOM 1030 C C . ILE A 1 135 ? -4.871 45.539 16.267 1 38.89 135 ILE A C 1
ATOM 1032 O O . ILE A 1 135 ? -4.771 44.361 16.618 1 38.89 135 ILE A O 1
ATOM 1036 N N . HIS A 1 136 ? -5.839 45.847 15.394 1 40.82 136 HIS A N 1
ATOM 1037 C CA . HIS A 1 136 ? -6.864 44.895 14.981 1 40.82 136 HIS A CA 1
ATOM 1038 C C . HIS A 1 136 ? -6.335 43.945 13.912 1 40.82 136 HIS A C 1
ATOM 1040 O O . HIS A 1 136 ? -7.048 43.04 13.472 1 40.82 136 HIS A O 1
ATOM 1046 N N . ALA A 1 137 ? -5.171 44.225 13.394 1 45.14 137 ALA A N 1
ATOM 1047 C CA . ALA A 1 137 ? -4.629 43.417 12.305 1 45.14 137 ALA A CA 1
ATOM 1048 C C . ALA A 1 137 ? -4.221 42.032 12.799 1 45.14 137 ALA A C 1
ATOM 1050 O O . ALA A 1 137 ? -4.381 41.04 12.085 1 45.14 137 ALA A O 1
ATOM 1051 N N . SER A 1 138 ? -3.761 41.997 14.034 1 50.74 138 SER A N 1
ATOM 1052 C CA . SER A 1 138 ? -3.275 40.708 14.515 1 50.74 138 SER A CA 1
ATOM 1053 C C . SER A 1 138 ? -4.424 39.727 14.727 1 50.74 138 SER A C 1
ATOM 1055 O O . SER A 1 138 ? -4.292 38.536 14.44 1 50.74 138 SER A O 1
ATOM 1057 N N . GLN A 1 139 ? -5.555 40.224 15.281 1 50.89 139 GLN A N 1
ATOM 1058 C CA . GLN A 1 139 ? -6.693 39.342 15.514 1 50.89 139 GLN A CA 1
ATOM 1059 C C . GLN A 1 139 ? -7.301 38.868 14.197 1 50.89 139 GLN A C 1
ATOM 1061 O O . GLN A 1 139 ? -7.708 37.711 14.076 1 50.89 139 GLN A O 1
ATOM 1066 N N . ASP A 1 140 ? -7.272 39.724 13.202 1 53.57 140 ASP A N 1
ATOM 1067 C CA . ASP A 1 140 ? -7.871 39.39 11.914 1 53.57 140 ASP A CA 1
ATOM 1068 C C . ASP A 1 140 ? -7.039 38.343 11.176 1 53.57 140 ASP A C 1
ATOM 1070 O O . ASP A 1 140 ? -7.588 37.44 10.542 1 53.57 140 ASP A O 1
ATOM 1074 N N . ASP A 1 141 ? -5.719 38.475 11.374 1 55.99 141 ASP A N 1
ATOM 1075 C CA . ASP A 1 141 ? -4.86 37.506 10.699 1 55.99 141 ASP A CA 1
ATOM 1076 C C . ASP A 1 141 ? -5.021 36.114 11.305 1 55.99 141 ASP A C 1
ATOM 1078 O O . ASP A 1 141 ? -5.009 35.113 10.586 1 55.99 141 ASP A O 1
ATOM 1082 N N . ASP A 1 142 ? -5.18 36.087 12.653 1 57.6 142 ASP A N 1
ATOM 1083 C CA . ASP A 1 142 ? -5.382 34.803 13.318 1 57.6 142 ASP A CA 1
ATOM 1084 C C . ASP A 1 142 ? -6.719 34.182 12.919 1 57.6 142 ASP A C 1
ATOM 1086 O O . ASP A 1 142 ? -6.815 32.968 12.734 1 57.6 142 ASP A O 1
ATOM 1090 N N . GLU A 1 143 ? -7.718 35.034 12.853 1 58.98 143 GLU A N 1
ATOM 1091 C CA . GLU A 1 143 ? -9.033 34.547 12.446 1 58.98 143 GLU A CA 1
ATOM 1092 C C . GLU A 1 143 ? -9.015 34.05 11.003 1 58.98 143 GLU A C 1
ATOM 1094 O O . GLU A 1 143 ? -9.632 33.031 10.685 1 58.98 143 GLU A O 1
ATOM 1099 N N . ILE A 1 144 ? -8.27 34.72 10.205 1 59.88 144 ILE A N 1
ATOM 1100 C CA . ILE A 1 144 ? -8.174 34.335 8.801 1 59.88 144 ILE A CA 1
ATOM 1101 C C . ILE A 1 144 ? -7.414 33.016 8.678 1 59.88 144 ILE A C 1
ATOM 1103 O O . ILE A 1 144 ? -7.799 32.141 7.899 1 59.88 144 ILE A O 1
ATOM 1107 N N . ARG A 1 145 ? -6.357 32.888 9.471 1 60.17 145 ARG A N 1
ATOM 1108 C CA . ARG A 1 145 ? -5.587 31.648 9.457 1 60.17 145 ARG A CA 1
ATOM 1109 C C . ARG A 1 145 ? -6.416 30.482 9.986 1 60.17 145 ARG A C 1
ATOM 1111 O O . ARG A 1 145 ? -6.373 29.382 9.433 1 60.17 145 ARG A O 1
ATOM 1118 N N . THR A 1 146 ? -7.116 30.653 11.038 1 64.72 146 THR A N 1
ATOM 1119 C CA . THR A 1 146 ? -7.98 29.616 11.592 1 64.72 146 THR A CA 1
ATOM 1120 C C . THR A 1 146 ? -9.078 29.24 10.6 1 64.72 146 THR A C 1
ATOM 1122 O O . THR A 1 146 ? -9.391 28.06 10.431 1 64.72 146 THR A O 1
ATOM 1125 N N . LEU A 1 147 ? -9.601 30.263 9.893 1 64.73 147 LEU A N 1
ATOM 1126 C CA . LEU A 1 147 ? -10.626 30.016 8.885 1 64.73 147 LEU A CA 1
ATOM 1127 C C . LEU A 1 147 ? -10.058 29.219 7.716 1 64.73 147 LEU A C 1
ATOM 1129 O O . LEU A 1 147 ? -10.714 28.309 7.203 1 64.73 147 LEU A O 1
ATOM 1133 N N . HIS A 1 148 ? -8.856 29.517 7.409 1 67.25 148 HIS A N 1
ATOM 1134 C CA . HIS A 1 148 ? -8.191 28.812 6.319 1 67.25 148 HIS A CA 1
ATOM 1135 C C . HIS A 1 148 ? -7.902 27.362 6.695 1 67.25 148 HIS A C 1
ATOM 1137 O O . HIS A 1 148 ? -8.074 26.458 5.875 1 67.25 148 HIS A O 1
ATOM 1143 N N . GLU A 1 149 ? -7.511 27.183 7.908 1 69.86 149 GLU A N 1
ATOM 1144 C CA . GLU A 1 149 ? -7.234 25.828 8.377 1 69.86 149 GLU A CA 1
ATOM 1145 C C . GLU A 1 149 ? -8.513 24.999 8.452 1 69.86 149 GLU A C 1
ATOM 1147 O O . GLU A 1 149 ? -8.514 23.818 8.099 1 69.86 149 GLU A O 1
ATOM 1152 N N . GLU A 1 150 ? -9.523 25.635 8.878 1 72.34 150 GLU A N 1
ATOM 1153 C CA . GLU A 1 150 ? -10.814 24.959 8.968 1 72.34 150 GLU A CA 1
ATOM 1154 C C . GLU A 1 150 ? -11.354 24.614 7.583 1 72.34 150 GLU A C 1
ATOM 1156 O O . GLU A 1 150 ? -11.916 23.536 7.381 1 72.34 150 GLU A O 1
ATOM 1161 N N . GLU A 1 151 ? -11.187 25.53 6.713 1 73.33 151 GLU A N 1
ATOM 1162 C CA . GLU A 1 151 ? -11.624 25.285 5.342 1 73.33 151 GLU A CA 1
ATOM 1163 C C . GLU A 1 151 ? -10.834 24.143 4.707 1 73.33 151 GLU A C 1
ATOM 1165 O O . GLU A 1 151 ? -11.404 23.299 4.012 1 73.33 151 GLU A O 1
ATOM 1170 N N . LEU A 1 152 ? -9.616 24.128 5.049 1 74.07 152 LEU A N 1
ATOM 1171 C CA . LEU A 1 152 ? -8.758 23.078 4.51 1 74.07 152 LEU A CA 1
ATOM 1172 C C . LEU A 1 152 ? -9.149 21.716 5.073 1 74.07 152 LEU A C 1
ATOM 1174 O O . LEU A 1 152 ? -9.188 20.725 4.34 1 74.07 152 LEU A O 1
ATOM 1178 N N . GLU A 1 153 ? -9.475 21.734 6.277 1 76.38 153 GLU A N 1
ATOM 1179 C CA . GLU A 1 153 ? -9.898 20.489 6.912 1 76.38 153 GLU A CA 1
ATOM 1180 C C . GLU A 1 153 ? -11.243 20.02 6.363 1 76.38 153 GLU A C 1
ATOM 1182 O O . GLU A 1 153 ? -11.458 18.821 6.174 1 76.38 153 GLU A O 1
ATOM 1187 N N . TYR A 1 154 ? -12.07 20.993 6.149 1 77.47 154 TYR A N 1
ATOM 1188 C CA . TYR A 1 154 ? -13.377 20.706 5.568 1 77.47 154 TYR A CA 1
ATOM 1189 C C . TYR A 1 154 ? -13.233 20.05 4.2 1 77.47 154 TYR A C 1
ATOM 1191 O O . TYR A 1 154 ? -13.775 18.968 3.963 1 77.47 154 TYR A O 1
ATOM 1199 N N . ILE A 1 155 ? -12.5 20.586 3.388 1 78.69 155 ILE A N 1
ATOM 1200 C CA . ILE A 1 155 ? -12.309 20.103 2.025 1 78.69 155 ILE A CA 1
ATOM 1201 C C . ILE A 1 155 ? -11.666 18.718 2.054 1 78.69 155 ILE A C 1
ATOM 1203 O O . ILE A 1 155 ? -12.085 17.817 1.325 1 78.69 155 ILE A O 1
ATOM 1207 N N . GLN A 1 156 ? -10.767 18.584 2.913 1 80.9 156 GLN A N 1
ATOM 1208 C CA . GLN A 1 156 ? -10.045 17.319 2.994 1 80.9 156 GLN A CA 1
ATOM 1209 C C . GLN A 1 156 ? -10.96 16.192 3.465 1 80.9 156 GLN A C 1
ATOM 1211 O O . GLN A 1 156 ? -10.887 15.072 2.956 1 80.9 156 GLN A O 1
ATOM 1216 N N . SER A 1 157 ? -11.779 16.483 4.389 1 86.55 157 SER A N 1
ATOM 1217 C CA . SER A 1 157 ? -12.666 15.455 4.924 1 86.55 157 SER A CA 1
ATOM 1218 C C . SER A 1 157 ? -13.724 15.051 3.903 1 86.55 157 SER A C 1
ATOM 1220 O O . SER A 1 157 ? -14.034 13.867 3.757 1 86.55 157 SER A O 1
ATOM 1222 N N . VAL A 1 158 ? -14.26 15.961 3.178 1 88.66 158 VAL A N 1
ATOM 1223 C CA . VAL A 1 158 ? -15.267 15.688 2.158 1 88.66 158 VAL A CA 1
ATOM 1224 C C . VAL A 1 158 ? -14.637 14.914 1.003 1 88.66 158 VAL A C 1
ATOM 1226 O O . VAL A 1 158 ? -15.221 13.951 0.5 1 88.66 158 VAL A O 1
ATOM 1229 N N . LEU A 1 159 ? -13.483 15.315 0.626 1 87.53 159 LEU A N 1
ATOM 1230 C CA . LEU A 1 159 ? -12.766 14.638 -0.45 1 87.53 159 LEU A CA 1
ATOM 1231 C C . LEU A 1 159 ? -12.484 13.185 -0.086 1 87.53 159 LEU A C 1
ATOM 1233 O O . LEU A 1 159 ? -12.617 12.293 -0.927 1 87.53 159 LEU A O 1
ATOM 1237 N N . ARG A 1 160 ? -12.09 12.998 1.057 1 89.1 160 ARG A N 1
ATOM 1238 C CA . ARG A 1 160 ? -11.82 11.644 1.532 1 89.1 160 ARG A CA 1
ATOM 1239 C C . ARG A 1 160 ? -13.059 10.764 1.411 1 89.1 160 ARG A C 1
ATOM 1241 O O . ARG A 1 160 ? -12.968 9.609 0.991 1 89.1 160 ARG A O 1
ATOM 1248 N N . SER A 1 161 ? -14.185 11.268 1.803 1 92.45 161 SER A N 1
ATOM 1249 C CA . SER A 1 161 ? -15.439 10.525 1.732 1 92.45 161 SER A CA 1
ATOM 1250 C C . SER A 1 161 ? -15.794 10.176 0.291 1 92.45 161 SER A C 1
ATOM 1252 O O . SER A 1 161 ? -16.216 9.053 0.005 1 92.45 161 SER A O 1
ATOM 1254 N N . TYR A 1 162 ? -15.553 11.038 -0.606 1 91.67 162 TYR A N 1
ATOM 1255 C CA . TYR A 1 162 ? -15.869 10.782 -2.006 1 91.67 162 TYR A CA 1
ATOM 1256 C C . TYR A 1 162 ? -14.898 9.774 -2.61 1 91.67 162 TYR A C 1
ATOM 1258 O O . TYR A 1 162 ? -15.283 8.957 -3.449 1 91.67 162 TYR A O 1
ATOM 1266 N N . MET A 1 163 ? -13.613 9.906 -2.223 1 92.36 163 MET A N 1
ATOM 1267 C CA . MET A 1 163 ? -12.642 8.923 -2.696 1 92.36 163 MET A CA 1
ATOM 1268 C C . MET A 1 163 ? -13.019 7.52 -2.232 1 92.36 163 MET A C 1
ATOM 1270 O O . MET A 1 163 ? -12.93 6.562 -3.002 1 92.36 163 MET A O 1
ATOM 1274 N N . PHE A 1 164 ? -13.432 7.473 -0.994 1 94.51 164 PHE A N 1
ATOM 1275 C CA . PHE A 1 164 ? -13.897 6.202 -0.451 1 94.51 164 PHE A CA 1
ATOM 1276 C C . PHE A 1 164 ? -15.094 5.683 -1.238 1 94.51 164 PHE A C 1
ATOM 1278 O O . PHE A 1 164 ? -15.15 4.502 -1.586 1 94.51 164 PHE A O 1
ATOM 1285 N N . PHE A 1 165 ? -16.027 6.567 -1.522 1 95.98 165 PHE A N 1
ATOM 1286 C CA . PHE A 1 165 ? -17.24 6.226 -2.255 1 95.98 165 PHE A CA 1
ATOM 1287 C C . PHE A 1 165 ? -16.902 5.691 -3.642 1 95.98 165 PHE A C 1
ATOM 1289 O O . PHE A 1 165 ? -17.409 4.644 -4.05 1 95.98 165 PHE A O 1
ATOM 1296 N N . ILE A 1 166 ? -16.062 6.321 -4.371 1 96.08 166 ILE A N 1
ATOM 1297 C CA . ILE A 1 166 ? -15.698 5.939 -5.731 1 96.08 166 ILE A CA 1
ATOM 1298 C C . ILE A 1 166 ? -15.008 4.577 -5.717 1 96.08 166 ILE A C 1
ATOM 1300 O O . ILE A 1 166 ? -15.339 3.698 -6.517 1 96.08 166 ILE A O 1
ATOM 1304 N N . ALA A 1 167 ? -14.045 4.448 -4.818 1 95.4 167 ALA A N 1
ATOM 1305 C CA . ALA A 1 167 ? -13.325 3.183 -4.702 1 95.4 167 ALA A CA 1
ATOM 1306 C C . ALA A 1 167 ? -14.282 2.033 -4.399 1 95.4 167 ALA A C 1
ATOM 1308 O O . ALA A 1 167 ? -14.164 0.95 -4.977 1 95.4 167 ALA A O 1
ATOM 1309 N N . LEU A 1 168 ? -15.26 2.24 -3.517 1 95.74 168 LEU A N 1
ATOM 1310 C CA . LEU A 1 168 ? -16.202 1.206 -3.103 1 95.74 168 LEU A CA 1
ATOM 1311 C C . LEU A 1 168 ? -17.167 0.865 -4.233 1 95.74 168 LEU A C 1
ATOM 1313 O O . LEU A 1 168 ? -17.528 -0.299 -4.417 1 95.74 168 LEU A O 1
ATOM 1317 N N . CYS A 1 169 ? -17.586 1.865 -4.958 1 96.6 169 CYS A N 1
ATOM 1318 C CA . CYS A 1 169 ? -18.49 1.622 -6.077 1 96.6 169 CYS A CA 1
ATOM 1319 C C . CYS A 1 169 ? -17.81 0.791 -7.158 1 96.6 169 CYS A C 1
ATOM 1321 O O . CYS A 1 169 ? -18.381 -0.186 -7.647 1 96.6 169 CYS A O 1
ATOM 1323 N N . LEU A 1 170 ? -16.616 1.154 -7.509 1 96.07 170 LEU A N 1
ATOM 1324 C CA . LEU A 1 170 ? -15.88 0.396 -8.516 1 96.07 170 LEU A CA 1
ATOM 1325 C C . LEU A 1 170 ? -15.612 -1.027 -8.037 1 96.07 170 LEU A C 1
ATOM 1327 O O . LEU A 1 170 ? -15.871 -1.989 -8.763 1 96.07 170 LEU A O 1
ATOM 1331 N N . HIS A 1 171 ? -15.139 -1.151 -6.853 1 95.18 171 HIS A N 1
ATOM 1332 C CA . HIS A 1 171 ? -14.878 -2.46 -6.265 1 95.18 171 HIS A CA 1
ATOM 1333 C C . HIS A 1 171 ? -16.145 -3.308 -6.223 1 95.18 171 HIS A C 1
ATOM 1335 O O . HIS A 1 171 ? -16.126 -4.479 -6.608 1 95.18 171 HIS A O 1
ATOM 1341 N N . GLY A 1 172 ? -17.295 -2.709 -5.763 1 96.32 172 GLY A N 1
ATOM 1342 C CA . GLY A 1 172 ? -18.558 -3.423 -5.665 1 96.32 172 GLY A CA 1
ATOM 1343 C C . GLY A 1 172 ? -19.09 -3.88 -7.01 1 96.32 172 GLY A C 1
ATOM 1344 O O . GLY A 1 172 ? -19.634 -4.981 -7.128 1 96.32 172 GLY A O 1
ATOM 1345 N N . ILE A 1 173 ? -18.954 -3.028 -7.966 1 96.34 173 ILE A N 1
ATOM 1346 C CA . ILE A 1 173 ? -19.395 -3.376 -9.312 1 96.34 173 ILE A CA 1
ATOM 1347 C C . ILE A 1 173 ? -18.591 -4.568 -9.827 1 96.34 173 ILE A C 1
ATOM 1349 O O . ILE A 1 173 ? -19.159 -5.526 -10.356 1 96.34 173 ILE A O 1
ATOM 1353 N N . PHE A 1 174 ? -17.298 -4.532 -9.653 1 96.29 174 PHE A N 1
ATOM 1354 C CA . PHE A 1 174 ? -16.424 -5.59 -10.146 1 96.29 174 PHE A CA 1
ATOM 1355 C C . PHE A 1 174 ? -16.731 -6.912 -9.453 1 96.29 174 PHE A C 1
ATOM 1357 O O . PHE A 1 174 ? -16.82 -7.955 -10.106 1 96.29 174 PHE A O 1
ATOM 1364 N N . GLU A 1 175 ? -16.942 -6.842 -8.188 1 94.44 175 GLU A N 1
ATOM 1365 C CA . GLU A 1 175 ? -17.283 -8.054 -7.449 1 94.44 175 GLU A CA 1
ATOM 1366 C C . GLU A 1 175 ? -18.643 -8.598 -7.877 1 94.44 175 GLU A C 1
ATOM 1368 O O . GLU A 1 175 ? -18.833 -9.813 -7.958 1 94.44 175 GLU A O 1
ATOM 1373 N N . GLY A 1 176 ? -19.594 -7.715 -8.044 1 95.72 176 GLY A N 1
ATOM 1374 C CA . GLY A 1 176 ? -20.9 -8.132 -8.531 1 95.72 176 GLY A CA 1
ATOM 1375 C C . GLY A 1 176 ? -20.841 -8.819 -9.882 1 95.72 176 GLY A C 1
ATOM 1376 O O . GLY A 1 176 ? -21.497 -9.841 -10.094 1 95.72 176 GLY A O 1
ATOM 1377 N N . ILE A 1 177 ? -20.081 -8.277 -10.779 1 95.49 177 ILE A N 1
ATOM 1378 C CA . ILE A 1 177 ? -19.936 -8.864 -12.107 1 95.49 177 ILE A CA 1
ATOM 1379 C C . ILE A 1 177 ? -19.375 -10.28 -11.986 1 95.49 177 ILE A C 1
ATOM 1381 O O . ILE A 1 177 ? -19.891 -11.213 -12.606 1 95.49 177 ILE A O 1
ATOM 1385 N N . VAL A 1 178 ? -18.317 -10.409 -11.194 1 94.47 178 VAL A N 1
ATOM 1386 C CA . VAL A 1 178 ? -17.672 -11.706 -11.022 1 94.47 178 VAL A CA 1
ATOM 1387 C C . VAL A 1 178 ? -18.678 -12.716 -10.475 1 94.47 178 VAL A C 1
ATOM 1389 O O . VAL A 1 178 ? -18.736 -13.857 -10.938 1 94.47 178 VAL A O 1
ATOM 1392 N N . LEU A 1 179 ? -19.438 -12.335 -9.511 1 95.13 179 LEU A N 1
ATOM 1393 C CA . LEU A 1 179 ? -20.472 -13.199 -8.952 1 95.13 179 LEU A CA 1
ATOM 1394 C C . LEU A 1 179 ? -21.506 -13.564 -10.012 1 95.13 179 LEU A C 1
ATOM 1396 O O . LEU A 1 179 ? -21.996 -14.695 -10.044 1 95.13 179 LEU A O 1
ATOM 1400 N N . GLY A 1 180 ? -21.838 -12.67 -10.845 1 93.92 180 GLY A N 1
ATOM 1401 C CA . GLY A 1 180 ? -22.796 -12.891 -11.916 1 93.92 180 GLY A CA 1
ATOM 1402 C C . GLY A 1 180 ? -22.272 -13.808 -13.005 1 93.92 180 GLY A C 1
ATOM 1403 O O . GLY A 1 180 ? -23.053 -14.424 -13.734 1 93.92 180 GLY A O 1
ATOM 1404 N N . LEU A 1 181 ? -21.017 -13.919 -13.155 1 93.12 181 LEU A N 1
ATOM 1405 C CA . LEU A 1 181 ? -20.393 -14.713 -14.208 1 93.12 181 LEU A CA 1
ATOM 1406 C C . LEU A 1 181 ? -20.402 -16.195 -13.849 1 93.12 181 LEU A C 1
ATOM 1408 O O . LEU A 1 181 ? -20.199 -17.049 -14.716 1 93.12 181 LEU A O 1
ATOM 1412 N N . LEU A 1 182 ? -20.56 -16.493 -12.558 1 91.31 182 LEU A N 1
ATOM 1413 C CA . LEU A 1 182 ? -20.485 -17.879 -12.109 1 91.31 182 LEU A CA 1
ATOM 1414 C C . LEU A 1 182 ? -21.736 -18.651 -12.515 1 91.31 182 LEU A C 1
ATOM 1416 O O . LEU A 1 182 ? -22.847 -18.119 -12.451 1 91.31 182 LEU A O 1
ATOM 1420 N N . SER A 1 183 ? -21.555 -19.884 -12.937 1 89.1 183 SER A N 1
ATOM 1421 C CA . SER A 1 183 ? -22.669 -20.685 -13.436 1 89.1 183 SER A CA 1
ATOM 1422 C C . SER A 1 183 ? -23.075 -21.755 -12.429 1 89.1 183 SER A C 1
ATOM 1424 O O . SER A 1 183 ? -24.182 -22.293 -12.499 1 89.1 183 SER A O 1
ATOM 1426 N N . ASP A 1 184 ? -22.197 -22.093 -11.547 1 91.13 184 ASP A N 1
ATOM 1427 C CA . ASP A 1 184 ? -22.446 -23.123 -10.542 1 91.13 184 ASP A CA 1
ATOM 1428 C C . ASP A 1 184 ? -22.932 -22.505 -9.233 1 91.13 184 ASP A C 1
ATOM 1430 O O . ASP A 1 184 ? -22.255 -21.653 -8.653 1 91.13 184 ASP A O 1
ATOM 1434 N N . PRO A 1 185 ? -24.078 -22.933 -8.752 1 93.66 185 PRO A N 1
ATOM 1435 C CA . PRO A 1 185 ? -24.633 -22.363 -7.523 1 93.66 185 PRO A CA 1
ATOM 1436 C C . PRO A 1 185 ? -23.685 -22.491 -6.332 1 93.66 185 PRO A C 1
ATOM 1438 O O . PRO A 1 185 ? -23.652 -21.612 -5.468 1 93.66 185 PRO A O 1
ATOM 1441 N N . HIS A 1 186 ? -22.987 -23.548 -6.264 1 92.24 186 HIS A N 1
ATOM 1442 C CA . HIS A 1 186 ? -22.049 -23.747 -5.165 1 92.24 186 HIS A CA 1
ATOM 1443 C C . HIS A 1 186 ? -20.947 -22.692 -5.184 1 92.24 186 HIS A C 1
ATOM 1445 O O . HIS A 1 186 ? -20.604 -22.129 -4.142 1 92.24 186 HIS A O 1
ATOM 1451 N N . SER A 1 187 ? -20.474 -22.414 -6.368 1 91.83 187 SER A N 1
ATOM 1452 C CA . SER A 1 187 ? -19.442 -21.393 -6.512 1 91.83 187 SER A CA 1
ATOM 1453 C C . SER A 1 187 ? -19.98 -20.009 -6.164 1 91.83 187 SER A C 1
ATOM 1455 O O . SER A 1 187 ? -19.27 -19.19 -5.578 1 91.83 187 SER A O 1
ATOM 1457 N N . VAL A 1 188 ? -21.207 -19.775 -6.514 1 94.06 188 VAL A N 1
ATOM 1458 C CA . VAL A 1 188 ? -21.849 -18.499 -6.216 1 94.06 188 VAL A CA 1
ATOM 1459 C C . VAL A 1 188 ? -21.95 -18.312 -4.704 1 94.06 188 VAL A C 1
ATOM 1461 O O . VAL A 1 188 ? -21.612 -17.248 -4.18 1 94.06 188 VAL A O 1
ATOM 1464 N N . LEU A 1 189 ? -22.294 -19.303 -3.967 1 93.03 189 LEU A N 1
ATOM 1465 C CA . LEU A 1 189 ? -22.496 -19.21 -2.525 1 93.03 189 LEU A CA 1
ATOM 1466 C C . LEU A 1 189 ? -21.163 -19.08 -1.796 1 93.03 189 LEU A C 1
ATOM 1468 O O . LEU A 1 189 ? -21.072 -18.391 -0.777 1 93.03 189 LEU A O 1
ATOM 1472 N N . ILE A 1 190 ? -20.215 -19.707 -2.304 1 90.3 190 ILE A N 1
ATOM 1473 C CA . ILE A 1 190 ? -18.888 -19.609 -1.708 1 90.3 190 ILE A CA 1
ATOM 1474 C C . ILE A 1 190 ? -18.356 -18.186 -1.864 1 90.3 190 ILE A C 1
ATOM 1476 O O . ILE A 1 190 ? -17.843 -17.6 -0.907 1 90.3 190 ILE A O 1
ATOM 1480 N N . LEU A 1 191 ? -18.489 -17.736 -3.081 1 92.34 191 LEU A N 1
ATOM 1481 C CA . LEU A 1 191 ? -18.033 -16.371 -3.318 1 92.34 191 LEU A CA 1
ATOM 1482 C C . LEU A 1 191 ? -18.856 -15.375 -2.507 1 92.34 191 LEU A C 1
ATOM 1484 O O . LEU A 1 191 ? -18.315 -14.402 -1.978 1 92.34 191 LEU A O 1
ATOM 1488 N N . PHE A 1 192 ? -20.157 -15.632 -2.378 1 93.9 192 PHE A N 1
ATOM 1489 C CA . PHE A 1 192 ? -21.022 -14.795 -1.555 1 93.9 192 PHE A CA 1
ATOM 1490 C C . PHE A 1 192 ? -20.531 -14.765 -0.112 1 93.9 192 PHE A C 1
ATOM 1492 O O . PHE A 1 192 ? -20.425 -13.694 0.49 1 93.9 192 PHE A O 1
ATOM 1499 N N . ALA A 1 193 ? -20.232 -15.847 0.402 1 91.79 193 ALA A N 1
ATOM 1500 C CA . ALA A 1 193 ? -19.763 -15.935 1.782 1 91.79 193 ALA A CA 1
ATOM 1501 C C . ALA A 1 193 ? -18.446 -15.185 1.962 1 91.79 193 ALA A C 1
ATOM 1503 O O . ALA A 1 193 ? -18.253 -14.486 2.96 1 91.79 193 ALA A O 1
ATOM 1504 N N . ALA A 1 194 ? -17.618 -15.361 1.014 1 90.67 194 ALA A N 1
ATOM 1505 C CA . ALA A 1 194 ? -16.323 -14.688 1.055 1 90.67 194 ALA A CA 1
ATOM 1506 C C . ALA A 1 194 ? -16.492 -13.171 1.054 1 90.67 194 ALA A C 1
ATOM 1508 O O . ALA A 1 194 ? -15.861 -12.469 1.848 1 90.67 194 ALA A O 1
ATOM 1509 N N . ILE A 1 195 ? -17.361 -12.637 0.191 1 93.72 195 ILE A N 1
ATOM 1510 C CA . ILE A 1 195 ? -17.593 -11.202 0.074 1 93.72 195 ILE A CA 1
ATOM 1511 C C . ILE A 1 195 ? -18.278 -10.685 1.337 1 93.72 195 ILE A C 1
ATOM 1513 O O . ILE A 1 195 ? -17.927 -9.619 1.85 1 93.72 195 ILE A O 1
ATOM 1517 N N . ALA A 1 196 ? -19.205 -11.468 1.835 1 93.75 196 ALA A N 1
ATOM 1518 C CA . ALA A 1 196 ? -19.962 -11.071 3.019 1 93.75 196 ALA A CA 1
ATOM 1519 C C . ALA A 1 196 ? -19.039 -10.872 4.218 1 93.75 196 ALA A C 1
ATOM 1521 O O . ALA A 1 196 ? -19.276 -9.997 5.054 1 93.75 196 ALA A O 1
ATOM 1522 N N . CYS A 1 197 ? -17.972 -11.543 4.335 1 90.98 197 CYS A N 1
ATOM 1523 C CA . CYS A 1 197 ? -17.044 -11.509 5.46 1 90.98 197 CYS A CA 1
ATOM 1524 C C . CYS A 1 197 ? -16.319 -10.17 5.528 1 90.98 197 CYS A C 1
ATOM 1526 O O . CYS A 1 197 ? -15.976 -9.7 6.614 1 90.98 197 CYS A O 1
ATOM 1528 N N . HIS A 1 198 ? -16.111 -9.581 4.402 1 93.89 198 HIS A N 1
ATOM 1529 C CA . HIS A 1 198 ? -15.357 -8.334 4.455 1 93.89 198 HIS A CA 1
ATOM 1530 C C . HIS A 1 198 ? -16.228 -7.147 4.057 1 93.89 198 HIS A C 1
ATOM 1532 O O . HIS A 1 198 ? -15.851 -5.993 4.277 1 93.89 198 HIS A O 1
ATOM 1538 N N . GLU A 1 199 ? -17.411 -7.369 3.451 1 95.8 199 GLU A N 1
ATOM 1539 C CA . GLU A 1 199 ? -18.287 -6.275 3.041 1 95.8 199 GLU A CA 1
ATOM 1540 C C . GLU A 1 199 ? -18.836 -5.525 4.252 1 95.8 199 GLU A C 1
ATOM 1542 O O . GLU A 1 199 ? -19.025 -4.308 4.201 1 95.8 199 GLU A O 1
ATOM 1547 N N . GLY A 1 200 ? -19.11 -6.238 5.308 1 95.26 200 GLY A N 1
ATOM 1548 C CA . GLY A 1 200 ? -19.549 -5.585 6.531 1 95.26 200 GLY A CA 1
ATOM 1549 C C . GLY A 1 200 ? -18.554 -4.566 7.053 1 95.26 200 GLY A C 1
ATOM 1550 O O . GLY A 1 200 ? -18.865 -3.376 7.143 1 95.26 200 GLY A O 1
ATOM 1551 N N . PRO A 1 201 ? -17.367 -5.038 7.33 1 95.07 201 PRO A N 1
ATOM 1552 C CA . PRO A 1 201 ? -16.31 -4.13 7.781 1 95.07 201 PRO A CA 1
ATOM 1553 C C . PRO A 1 201 ? -16.064 -2.981 6.805 1 95.07 201 PRO A C 1
ATOM 1555 O O . PRO A 1 201 ? -15.84 -1.844 7.228 1 95.07 201 PRO A O 1
ATOM 1558 N N . VAL A 1 202 ? -16.103 -3.223 5.53 1 95.09 202 VAL A N 1
ATOM 1559 C CA . VAL A 1 202 ? -15.855 -2.214 4.506 1 95.09 202 VAL A CA 1
ATOM 1560 C C . VAL A 1 202 ? -16.936 -1.136 4.569 1 95.09 202 VAL A C 1
ATOM 1562 O O . VAL A 1 202 ? -16.629 0.057 4.614 1 95.09 202 VAL A O 1
ATOM 1565 N N . SER A 1 203 ? -18.196 -1.565 4.61 1 95.91 203 SER A N 1
ATOM 1566 C CA . SER A 1 203 ? -19.32 -0.636 4.672 1 95.91 203 SER A CA 1
ATOM 1567 C C . SER A 1 203 ? -19.32 0.146 5.981 1 95.91 203 SER A C 1
ATOM 1569 O O . SER A 1 203 ? -19.644 1.335 5.999 1 95.91 203 SER A O 1
ATOM 1571 N N . PHE A 1 204 ? -18.991 -0.502 7.017 1 94.43 204 PHE A N 1
ATOM 1572 C CA . PHE A 1 204 ? -18.899 0.143 8.321 1 94.43 204 PHE A CA 1
ATOM 1573 C C . PHE A 1 204 ? -17.854 1.252 8.305 1 94.43 204 PHE A C 1
ATOM 1575 O O . PHE A 1 204 ? -18.122 2.372 8.745 1 94.43 204 PHE A O 1
ATOM 1582 N N . SER A 1 205 ? -16.654 0.918 7.803 1 94.95 205 SER A N 1
ATOM 1583 C CA . SER A 1 205 ? -15.566 1.887 7.723 1 94.95 205 SER A CA 1
ATOM 1584 C C . SER A 1 205 ? -15.962 3.093 6.878 1 94.95 205 SER A C 1
ATOM 1586 O O . SER A 1 205 ? -15.618 4.23 7.211 1 94.95 205 SER A O 1
ATOM 1588 N N . PHE A 1 206 ? -16.626 2.832 5.848 1 95.99 206 PHE A N 1
ATOM 1589 C CA . PHE A 1 206 ? -17.096 3.886 4.957 1 95.99 206 PHE A CA 1
ATOM 1590 C C . PHE A 1 206 ? -18.025 4.844 5.694 1 95.99 206 PHE A C 1
ATOM 1592 O O . PHE A 1 206 ? -17.858 6.063 5.615 1 95.99 206 PHE A O 1
ATOM 1599 N N . ALA A 1 207 ? -18.952 4.315 6.449 1 94.41 207 ALA A N 1
ATOM 1600 C CA . ALA A 1 207 ? -19.93 5.118 7.179 1 94.41 207 ALA A CA 1
ATOM 1601 C C . ALA A 1 207 ? -19.259 5.93 8.282 1 94.41 207 ALA A C 1
ATOM 1603 O O . ALA A 1 207 ? -19.653 7.067 8.553 1 94.41 207 ALA A O 1
ATOM 1604 N N . VAL A 1 208 ? -18.284 5.298 8.929 1 92.83 208 VAL A N 1
ATOM 1605 C CA . VAL A 1 208 ? -17.534 6.017 9.953 1 92.83 208 VAL A CA 1
ATOM 1606 C C . VAL A 1 208 ? -16.833 7.222 9.331 1 92.83 208 VAL A C 1
ATOM 1608 O O . VAL A 1 208 ? -16.826 8.311 9.909 1 92.83 208 VAL A O 1
ATOM 1611 N N . ASN A 1 209 ? -16.266 7.013 8.192 1 92.06 209 ASN A N 1
ATOM 1612 C CA . ASN A 1 209 ? -15.608 8.099 7.474 1 92.06 209 ASN A CA 1
ATOM 1613 C C . ASN A 1 209 ? -16.589 9.213 7.12 1 92.06 209 ASN A C 1
ATOM 1615 O O . ASN A 1 209 ? -16.269 10.395 7.256 1 92.06 209 ASN A O 1
ATOM 1619 N N . ILE A 1 210 ? -17.76 8.887 6.665 1 92.98 210 ILE A N 1
ATOM 1620 C CA . ILE A 1 210 ? -18.789 9.861 6.316 1 92.98 210 ILE A CA 1
ATOM 1621 C C . ILE A 1 210 ? -19.193 10.652 7.558 1 92.98 210 ILE A C 1
ATOM 1623 O O . ILE A 1 210 ? -19.324 11.877 7.506 1 92.98 210 ILE A O 1
ATOM 1627 N N . ARG A 1 211 ? -19.344 9.959 8.631 1 89.5 211 ARG A N 1
ATOM 1628 C CA . ARG A 1 211 ? -19.767 10.582 9.881 1 89.5 211 ARG A CA 1
ATOM 1629 C C . ARG A 1 211 ? -18.75 11.619 10.348 1 89.5 211 ARG A C 1
ATOM 1631 O O . ARG A 1 211 ? -19.12 12.637 10.936 1 89.5 211 ARG A O 1
ATOM 1638 N N . ARG A 1 212 ? -17.547 11.346 10.111 1 87.65 212 ARG A N 1
ATOM 1639 C CA . ARG A 1 212 ? -16.475 12.23 10.558 1 87.65 212 ARG A CA 1
ATOM 1640 C C . ARG A 1 212 ? -16.241 13.356 9.556 1 87.65 212 ARG A C 1
ATOM 1642 O O . ARG A 1 212 ? -15.447 14.264 9.809 1 87.65 212 ARG A O 1
ATOM 1649 N N . SER A 1 213 ? -16.842 13.174 8.473 1 89.1 213 SER A N 1
ATOM 1650 C CA . SER A 1 213 ? -16.723 14.213 7.456 1 89.1 213 SER A CA 1
ATOM 1651 C C . SER A 1 213 ? -17.768 15.306 7.657 1 89.1 213 SER A C 1
ATOM 1653 O O . SER A 1 213 ? -18.664 15.169 8.493 1 89.1 213 SER A O 1
ATOM 1655 N N . TRP A 1 214 ? -17.722 16.37 6.956 1 87.12 214 TRP A N 1
ATOM 1656 C CA . TRP A 1 214 ? -18.634 17.503 7.077 1 87.12 214 TRP A CA 1
ATOM 1657 C C . TRP A 1 214 ? -19.87 17.302 6.206 1 87.12 214 TRP A C 1
ATOM 1659 O O . TRP A 1 214 ? -20.68 18.218 6.046 1 87.12 214 TRP A O 1
ATOM 1669 N N . LEU A 1 215 ? -19.985 16.168 5.704 1 89.3 215 LEU A N 1
ATOM 1670 C CA . LEU A 1 215 ? -21.161 15.882 4.89 1 89.3 215 LEU A CA 1
ATOM 1671 C C . LEU A 1 215 ? -22.415 15.807 5.754 1 89.3 215 LEU A C 1
ATOM 1673 O O . LEU A 1 215 ? -22.36 15.35 6.898 1 89.3 215 LEU A O 1
ATOM 1677 N N . ARG A 1 216 ? -23.511 16.332 5.21 1 90.17 216 ARG A N 1
ATOM 1678 C CA . ARG A 1 216 ? -24.797 16.192 5.886 1 90.17 216 ARG A CA 1
ATOM 1679 C C . ARG A 1 216 ? -25.179 14.723 6.036 1 90.17 216 ARG A C 1
ATOM 1681 O O . ARG A 1 216 ? -24.857 13.901 5.175 1 90.17 216 ARG A O 1
ATOM 1688 N N . LYS A 1 217 ? -25.838 14.379 7.024 1 90.18 217 LYS A N 1
ATOM 1689 C CA . LYS A 1 217 ? -26.259 13.006 7.289 1 90.18 217 LYS A CA 1
ATOM 1690 C C . LYS A 1 217 ? -27.065 12.444 6.121 1 90.18 217 LYS A C 1
ATOM 1692 O O . LYS A 1 217 ? -26.909 11.276 5.757 1 90.18 217 LYS A O 1
ATOM 1697 N N . SER A 1 218 ? -27.99 13.213 5.542 1 93.77 218 SER A N 1
ATOM 1698 C CA . SER A 1 218 ? -28.811 12.775 4.418 1 93.77 218 SER A CA 1
ATOM 1699 C C . SER A 1 218 ? -27.949 12.382 3.223 1 93.77 218 SER A C 1
ATOM 1701 O O . SER A 1 218 ? -28.236 11.396 2.542 1 93.77 218 SER A O 1
ATOM 1703 N N . ALA A 1 219 ? -26.917 13.164 3.038 1 94.02 219 ALA A N 1
ATOM 1704 C CA . ALA A 1 219 ? -25.994 12.839 1.954 1 94.02 219 ALA A CA 1
ATOM 1705 C C . ALA A 1 219 ? -25.276 11.52 2.222 1 94.02 219 ALA A C 1
ATOM 1707 O O . ALA A 1 219 ? -25.07 10.72 1.305 1 94.02 219 ALA A O 1
ATOM 1708 N N . GLY A 1 220 ? -24.948 11.379 3.47 1 94.96 220 GLY A N 1
ATOM 1709 C CA . GLY A 1 220 ? -24.311 10.128 3.853 1 94.96 220 GLY A CA 1
ATOM 1710 C C . GLY A 1 220 ? -25.194 8.916 3.624 1 94.96 220 GLY A C 1
ATOM 1711 O O . GLY A 1 220 ? -24.737 7.9 3.095 1 94.96 220 GLY A O 1
ATOM 1712 N N . VAL A 1 221 ? -26.421 9.03 4.001 1 95.2 221 VAL A N 1
ATOM 1713 C CA . VAL A 1 221 ? -27.376 7.942 3.82 1 95.2 221 VAL A CA 1
ATOM 1714 C C . VAL A 1 221 ? -27.523 7.625 2.334 1 95.2 221 VAL A C 1
ATOM 1716 O O . VAL A 1 221 ? -27.547 6.456 1.941 1 95.2 221 VAL A O 1
ATOM 1719 N N . VAL A 1 222 ? -27.6 8.597 1.519 1 96.47 222 VAL A N 1
ATOM 1720 C CA . VAL A 1 222 ? -27.733 8.418 0.077 1 96.47 222 VAL A CA 1
ATOM 1721 C C . VAL A 1 222 ? -26.504 7.695 -0.47 1 96.47 222 VAL A C 1
ATOM 1723 O O . VAL A 1 222 ? -26.627 6.775 -1.281 1 96.47 222 VAL A O 1
ATOM 1726 N N . LEU A 1 223 ? -25.311 8.126 -0.031 1 96.52 223 LEU A N 1
ATOM 1727 C CA . LEU A 1 223 ? -24.072 7.528 -0.516 1 96.52 223 LEU A CA 1
ATOM 1728 C C . LEU A 1 223 ? -23.985 6.058 -0.117 1 96.52 223 LEU A C 1
ATOM 1730 O O . LEU A 1 223 ? -23.524 5.224 -0.9 1 96.52 223 LEU A O 1
ATOM 1734 N N . VAL A 1 224 ? -24.437 5.751 1.088 1 96.23 224 VAL A N 1
ATOM 1735 C CA . VAL A 1 224 ? -24.444 4.366 1.548 1 96.23 224 VAL A CA 1
ATOM 1736 C C . VAL A 1 224 ? -25.406 3.543 0.695 1 96.23 224 VAL A C 1
ATOM 1738 O O . VAL A 1 224 ? -25.083 2.425 0.286 1 96.23 224 VAL A O 1
ATOM 1741 N N . CYS A 1 225 ? -26.557 4.09 0.402 1 96.48 225 CYS A N 1
ATOM 1742 C CA . CYS A 1 225 ? -27.547 3.401 -0.418 1 96.48 225 CYS A CA 1
ATOM 1743 C C . CYS A 1 225 ? -27.031 3.195 -1.837 1 96.48 225 CYS A C 1
ATOM 1745 O O . CYS A 1 225 ? -27.227 2.129 -2.424 1 96.48 225 CYS A O 1
ATOM 1747 N N . LEU A 1 226 ? -26.42 4.162 -2.357 1 96.59 226 LEU A N 1
ATOM 1748 C CA . LEU A 1 226 ? -25.865 4.061 -3.703 1 96.59 226 LEU A CA 1
ATOM 1749 C C . LEU A 1 226 ? -24.78 2.991 -3.765 1 96.59 226 LEU A C 1
ATOM 1751 O O . LEU A 1 226 ? -24.725 2.212 -4.719 1 96.59 226 LEU A O 1
ATOM 1755 N N . HIS A 1 227 ? -23.927 2.976 -2.799 1 95.52 227 HIS A N 1
ATOM 1756 C CA . HIS A 1 227 ? -22.877 1.965 -2.747 1 95.52 227 HIS A CA 1
ATOM 1757 C C . HIS A 1 227 ? -23.467 0.563 -2.64 1 95.52 227 HIS A C 1
ATOM 1759 O O . HIS A 1 227 ? -22.967 -0.375 -3.265 1 95.52 227 HIS A O 1
ATOM 1765 N N . ALA A 1 228 ? -24.526 0.442 -1.818 1 96.29 228 ALA A N 1
ATOM 1766 C CA . ALA A 1 228 ? -25.177 -0.858 -1.672 1 96.29 228 ALA A CA 1
ATOM 1767 C C . ALA A 1 228 ? -25.808 -1.306 -2.987 1 96.29 228 ALA A C 1
ATOM 1769 O O . ALA A 1 228 ? -25.849 -2.502 -3.287 1 96.29 228 ALA A O 1
ATOM 1770 N N . ALA A 1 229 ? -26.242 -0.459 -3.811 1 96.55 229 ALA A N 1
ATOM 1771 C CA . ALA A 1 229 ? -26.959 -0.744 -5.052 1 96.55 229 ALA A CA 1
ATOM 1772 C C . ALA A 1 229 ? -26.001 -1.213 -6.143 1 96.55 229 ALA A C 1
ATOM 1774 O O . ALA A 1 229 ? -26.432 -1.739 -7.172 1 96.55 229 ALA A O 1
ATOM 1775 N N . VAL A 1 230 ? -24.788 -1.041 -5.969 1 95.53 230 VAL A N 1
ATOM 1776 C CA . VAL A 1 230 ? -23.807 -1.392 -6.99 1 95.53 230 VAL A CA 1
ATOM 1777 C C . VAL A 1 230 ? -23.726 -2.911 -7.129 1 95.53 230 VAL A C 1
ATOM 1779 O O . VAL A 1 230 ? -23.423 -3.426 -8.208 1 95.53 230 VAL A O 1
ATOM 1782 N N . PHE A 1 231 ? -23.98 -3.635 -6.014 1 95.56 231 PHE A N 1
ATOM 1783 C CA . PHE A 1 231 ? -23.9 -5.091 -6.055 1 95.56 231 PHE A CA 1
ATOM 1784 C C . PHE A 1 231 ? -24.952 -5.664 -6.997 1 95.56 231 PHE A C 1
ATOM 1786 O O . PHE A 1 231 ? -24.623 -6.404 -7.927 1 95.56 231 PHE A O 1
ATOM 1793 N N . PRO A 1 232 ? -26.243 -5.267 -6.83 1 94.83 232 PRO A N 1
ATOM 1794 C CA . PRO A 1 232 ? -27.242 -5.721 -7.8 1 94.83 232 PRO A CA 1
ATOM 1795 C C . PRO A 1 232 ? -26.913 -5.296 -9.229 1 94.83 232 PRO A C 1
ATOM 1797 O O . PRO A 1 232 ? -27.13 -6.064 -10.171 1 94.83 232 PRO A O 1
ATOM 1800 N N . LEU A 1 233 ? -26.428 -4.136 -9.418 1 96.16 233 LEU A N 1
ATOM 1801 C CA . LEU A 1 233 ? -26.035 -3.66 -10.74 1 96.16 233 LEU A CA 1
ATOM 1802 C C . LEU A 1 233 ? -24.929 -4.533 -11.325 1 96.16 233 LEU A C 1
ATOM 1804 O O . LEU A 1 233 ? -25.006 -4.945 -12.485 1 96.16 233 LEU A O 1
ATOM 1808 N N . GLY A 1 234 ? -23.917 -4.814 -10.57 1 96.24 234 GLY A N 1
ATOM 1809 C CA . GLY A 1 234 ? -22.818 -5.654 -11.017 1 96.24 234 GLY A CA 1
ATOM 1810 C C . GLY A 1 234 ? -23.248 -7.067 -11.362 1 96.24 234 GLY A C 1
ATOM 1811 O O . GLY A 1 234 ? -22.858 -7.605 -12.401 1 96.24 234 GLY A O 1
ATOM 1812 N N . ILE A 1 235 ? -24.024 -7.653 -10.471 1 95.6 235 ILE A N 1
ATOM 1813 C CA . ILE A 1 235 ? -24.515 -9.007 -10.703 1 95.6 235 ILE A CA 1
ATOM 1814 C C . ILE A 1 235 ? -25.334 -9.045 -11.991 1 95.6 235 ILE A C 1
ATOM 1816 O O . ILE A 1 235 ? -25.195 -9.969 -12.796 1 95.6 235 ILE A O 1
ATOM 1820 N N . GLY A 1 236 ? -26.207 -8.058 -12.19 1 94.15 236 GLY A N 1
ATOM 1821 C CA . GLY A 1 236 ? -26.97 -7.963 -13.424 1 94.15 236 GLY A CA 1
ATOM 1822 C C . GLY A 1 236 ? -26.096 -7.894 -14.662 1 94.15 236 GLY A C 1
ATOM 1823 O O . GLY A 1 236 ? -26.352 -8.588 -15.649 1 94.15 236 GLY A O 1
ATOM 1824 N N . ILE A 1 237 ? -25.061 -7.091 -14.662 1 94.08 237 ILE A N 1
ATOM 1825 C CA . ILE A 1 237 ? -24.121 -6.982 -15.772 1 94.08 237 ILE A CA 1
ATOM 1826 C C . ILE A 1 237 ? -23.428 -8.324 -15.996 1 94.08 237 ILE A C 1
ATOM 1828 O O . ILE A 1 237 ? -23.247 -8.753 -17.138 1 94.08 237 ILE A O 1
ATOM 1832 N N . GLY A 1 238 ? -23.011 -8.965 -14.884 1 93.61 238 GLY A N 1
ATOM 1833 C CA . GLY A 1 238 ? -22.394 -10.278 -14.985 1 93.61 238 GLY A CA 1
ATOM 1834 C C . GLY A 1 238 ? -23.281 -11.304 -15.664 1 93.61 238 GLY A C 1
ATOM 1835 O O . GLY A 1 238 ? -22.819 -12.066 -16.515 1 93.61 238 GLY A O 1
ATOM 1836 N N . ILE A 1 239 ? -24.551 -11.334 -15.321 1 91.12 239 ILE A N 1
ATOM 1837 C CA . ILE A 1 239 ? -25.518 -12.247 -15.922 1 91.12 239 ILE A CA 1
ATOM 1838 C C . ILE A 1 239 ? -25.655 -11.945 -17.412 1 91.12 239 ILE A C 1
ATOM 1840 O O . ILE A 1 239 ? -25.708 -12.863 -18.235 1 91.12 239 ILE A O 1
ATOM 1844 N N . ALA A 1 240 ? -25.675 -10.684 -17.779 1 91.11 240 ALA A N 1
ATOM 1845 C CA . ALA A 1 240 ? -25.799 -10.274 -19.176 1 91.11 240 ALA A CA 1
ATOM 1846 C C . ALA A 1 240 ? -24.595 -10.737 -19.992 1 91.11 240 ALA A C 1
ATOM 1848 O O . ALA A 1 240 ? -24.741 -11.154 -21.144 1 91.11 240 ALA A O 1
ATOM 1849 N N . ILE A 1 241 ? -23.471 -10.715 -19.426 1 89.51 241 ILE A N 1
ATOM 1850 C CA . ILE A 1 241 ? -22.252 -11.132 -20.109 1 89.51 241 ILE A CA 1
ATOM 1851 C C . ILE A 1 241 ? -22.278 -12.641 -20.338 1 89.51 241 ILE A C 1
ATOM 1853 O O . ILE A 1 241 ? -21.849 -13.124 -21.388 1 89.51 241 ILE A O 1
ATOM 1857 N N . THR A 1 242 ? -22.691 -13.416 -19.322 1 87.09 242 THR A N 1
ATOM 1858 C CA . THR A 1 242 ? -22.739 -14.87 -19.437 1 87.09 242 THR A CA 1
ATOM 1859 C C . THR A 1 242 ? -23.684 -15.293 -20.558 1 87.09 242 THR A C 1
ATOM 1861 O O . THR A 1 242 ? -23.461 -16.314 -21.212 1 87.09 242 THR A O 1
ATOM 1864 N N . GLU A 1 243 ? -24.664 -14.6 -20.751 1 84.33 243 GLU A N 1
ATOM 1865 C CA . GLU A 1 243 ? -25.625 -14.913 -21.804 1 84.33 243 GLU A CA 1
ATOM 1866 C C . GLU A 1 243 ? -25.039 -14.637 -23.186 1 84.33 243 GLU A C 1
ATOM 1868 O O . GLU A 1 243 ? -25.379 -15.315 -24.157 1 84.33 243 GLU A O 1
ATOM 1873 N N . SER A 1 244 ? -24.135 -13.664 -23.221 1 78.48 244 SER A N 1
ATOM 1874 C CA . SER A 1 244 ? -23.552 -13.283 -24.503 1 78.48 244 SER A CA 1
ATOM 1875 C C . SER A 1 244 ? -22.259 -14.045 -24.771 1 78.48 244 SER A C 1
ATOM 1877 O O . SER A 1 244 ? -21.911 -14.302 -25.925 1 78.48 244 SER A O 1
ATOM 1879 N N . ALA A 1 245 ? -21.412 -14.185 -23.717 1 68.5 245 ALA A N 1
ATOM 1880 C CA . ALA A 1 245 ? -20.073 -14.741 -23.889 1 68.5 245 ALA A CA 1
ATOM 1881 C C . ALA A 1 245 ? -20.063 -16.243 -23.621 1 68.5 245 ALA A C 1
ATOM 1883 O O . ALA A 1 245 ? -20.632 -16.707 -22.629 1 68.5 245 ALA A O 1
ATOM 1884 N N . SER A 1 246 ? -19.654 -16.952 -24.542 1 65.26 246 SER A N 1
ATOM 1885 C CA . SER A 1 246 ? -19.898 -18.39 -24.48 1 65.26 246 SER A CA 1
ATOM 1886 C C . SER A 1 246 ? -18.699 -19.13 -23.896 1 65.26 246 SER A C 1
ATOM 1888 O O . SER A 1 246 ? -18.792 -20.316 -23.575 1 65.26 246 SER A O 1
ATOM 1890 N N . SER A 1 247 ? -17.548 -18.428 -23.694 1 82.28 247 SER A N 1
ATOM 1891 C CA . SER A 1 247 ? -16.484 -19.351 -23.314 1 82.28 247 SER A CA 1
ATOM 1892 C C . SER A 1 247 ? -16.056 -19.137 -21.866 1 82.28 247 SER A C 1
ATOM 1894 O O . SER A 1 247 ? -16.011 -18.002 -21.389 1 82.28 247 SER A O 1
ATOM 1896 N N . THR A 1 248 ? -15.892 -20.152 -21.174 1 81.73 248 THR A N 1
ATOM 1897 C CA . THR A 1 248 ? -15.422 -20.191 -19.793 1 81.73 248 THR A CA 1
ATOM 1898 C C . THR A 1 248 ? -14.079 -19.479 -19.658 1 81.73 248 THR A C 1
ATOM 1900 O O . THR A 1 248 ? -13.816 -18.827 -18.645 1 81.73 248 THR A O 1
ATOM 1903 N N . LEU A 1 249 ? -13.338 -19.512 -20.698 1 82.46 249 LEU A N 1
ATOM 1904 C CA . LEU A 1 249 ? -12.022 -18.883 -20.695 1 82.46 249 LEU A CA 1
ATOM 1905 C C . LEU A 1 249 ? -12.146 -17.363 -20.702 1 82.46 249 LEU A C 1
ATOM 1907 O O . LEU A 1 249 ? -11.409 -16.672 -19.995 1 82.46 249 LEU A O 1
ATOM 1911 N N . THR A 1 250 ? -13.08 -16.874 -21.452 1 84 250 THR A N 1
ATOM 1912 C CA . THR A 1 250 ? -13.329 -15.437 -21.503 1 84 250 THR A CA 1
ATOM 1913 C C . THR A 1 250 ? -13.854 -14.932 -20.163 1 84 250 THR A C 1
ATOM 1915 O O . THR A 1 250 ? -13.436 -13.875 -19.685 1 84 250 THR A O 1
ATOM 1918 N N . MET A 1 251 ? -14.667 -15.697 -19.581 1 87.59 251 MET A N 1
ATOM 1919 C CA . MET A 1 251 ? -15.247 -15.312 -18.298 1 87.59 251 MET A CA 1
ATOM 1920 C C . MET A 1 251 ? -14.181 -15.27 -17.209 1 87.59 251 MET A C 1
ATOM 1922 O O . MET A 1 251 ? -14.18 -14.368 -16.37 1 87.59 251 MET A O 1
ATOM 1926 N N . SER A 1 252 ? -13.319 -16.234 -17.252 1 89.56 252 SER A N 1
ATOM 1927 C CA . SER A 1 252 ? -12.231 -16.275 -16.28 1 89.56 252 SER A CA 1
ATOM 1928 C C . SER A 1 252 ? -11.282 -15.096 -16.463 1 89.56 252 SER A C 1
ATOM 1930 O O . SER A 1 252 ? -10.788 -14.532 -15.484 1 89.56 252 SER A O 1
ATOM 1932 N N . PHE A 1 253 ? -11.081 -14.728 -17.652 1 90.22 253 PHE A N 1
ATOM 1933 C CA . PHE A 1 253 ? -10.21 -13.597 -17.949 1 90.22 253 PHE A CA 1
ATOM 1934 C C . PHE A 1 253 ? -10.819 -12.296 -17.44 1 90.22 253 PHE A C 1
ATOM 1936 O O . PHE A 1 253 ? -10.14 -11.498 -16.792 1 90.22 253 PHE A O 1
ATOM 1943 N N . VAL A 1 254 ? -12.078 -12.122 -17.7 1 90.99 254 VAL A N 1
ATOM 1944 C CA . VAL A 1 254 ? -12.781 -10.922 -17.258 1 90.99 254 VAL A CA 1
ATOM 1945 C C . VAL A 1 254 ? -12.799 -10.867 -15.732 1 90.99 254 VAL A C 1
ATOM 1947 O O . VAL A 1 254 ? -12.573 -9.809 -15.14 1 90.99 254 VAL A O 1
ATOM 1950 N N . SER A 1 255 ? -13.043 -11.978 -15.146 1 92.55 255 SER A N 1
ATOM 1951 C CA . SER A 1 255 ? -13.029 -12.078 -13.69 1 92.55 255 SER A CA 1
ATOM 1952 C C . SER A 1 255 ? -11.674 -11.67 -13.121 1 92.55 255 SER A C 1
ATOM 1954 O O . SER A 1 255 ? -11.604 -10.884 -12.174 1 92.55 255 SER A O 1
ATOM 1956 N N . GLY A 1 256 ? -10.618 -12.195 -13.753 1 93.91 256 GLY A N 1
ATOM 1957 C CA . GLY A 1 256 ? -9.274 -11.86 -13.311 1 93.91 256 GLY A CA 1
ATOM 1958 C C . GLY A 1 256 ? -8.948 -10.386 -13.458 1 93.91 256 GLY A C 1
ATOM 1959 O O . GLY A 1 256 ? -8.357 -9.783 -12.56 1 93.91 256 GLY A O 1
ATOM 1960 N N . LEU A 1 257 ? -9.369 -9.788 -14.511 1 94.69 257 LEU A N 1
ATOM 1961 C CA . LEU A 1 257 ? -9.118 -8.376 -14.78 1 94.69 257 LEU A CA 1
ATOM 1962 C C . LEU A 1 257 ? -9.811 -7.495 -13.747 1 94.69 257 LEU A C 1
ATOM 1964 O O . LEU A 1 257 ? -9.184 -6.612 -13.156 1 94.69 257 LEU A O 1
ATOM 1968 N N . MET A 1 258 ? -11.017 -7.781 -13.53 1 95.52 258 MET A N 1
ATOM 1969 C CA . MET A 1 258 ? -11.827 -6.967 -12.628 1 95.52 258 MET A CA 1
ATOM 1970 C C . MET A 1 258 ? -11.367 -7.135 -11.183 1 95.52 258 MET A C 1
ATOM 1972 O O . MET A 1 258 ? -11.205 -6.151 -10.46 1 95.52 258 MET A O 1
ATOM 1976 N N . GLN A 1 259 ? -11.124 -8.32 -10.814 1 95.6 259 GLN A N 1
ATOM 1977 C CA . GLN A 1 259 ? -10.708 -8.584 -9.44 1 95.6 259 GLN A CA 1
ATOM 1978 C C . GLN A 1 259 ? -9.316 -8.022 -9.168 1 95.6 259 GLN A C 1
ATOM 1980 O O . GLN A 1 259 ? -9.025 -7.581 -8.055 1 95.6 259 GLN A O 1
ATOM 1985 N N . GLY A 1 260 ? -8.444 -8.116 -10.169 1 97.05 260 GLY A N 1
ATOM 1986 C CA . GLY A 1 260 ? -7.119 -7.536 -10.018 1 97.05 260 GLY A CA 1
ATOM 1987 C C . GLY A 1 260 ? -7.148 -6.05 -9.715 1 97.05 260 GLY A C 1
ATOM 1988 O O . GLY A 1 260 ? -6.482 -5.587 -8.787 1 97.05 260 GLY A O 1
ATOM 1989 N N . VAL A 1 261 ? -7.923 -5.334 -10.436 1 97.35 261 VAL A N 1
ATOM 1990 C CA . VAL A 1 261 ? -8.061 -3.899 -10.21 1 97.35 261 VAL A CA 1
ATOM 1991 C C . VAL A 1 261 ? -8.722 -3.65 -8.856 1 97.35 261 VAL A C 1
ATOM 1993 O O . VAL A 1 261 ? -8.324 -2.741 -8.123 1 97.35 261 VAL A O 1
ATOM 1996 N N . ALA A 1 262 ? -9.678 -4.445 -8.513 1 96.77 262 ALA A N 1
ATOM 1997 C CA . ALA A 1 262 ? -10.378 -4.314 -7.238 1 96.77 262 ALA A CA 1
ATOM 1998 C C . ALA A 1 262 ? -9.414 -4.458 -6.064 1 96.77 262 ALA A C 1
ATOM 2000 O O . ALA A 1 262 ? -9.574 -3.795 -5.036 1 96.77 262 ALA A O 1
ATOM 2001 N N . VAL A 1 263 ? -8.435 -5.345 -6.203 1 97.53 263 VAL A N 1
ATOM 2002 C CA . VAL A 1 263 ? -7.416 -5.516 -5.173 1 97.53 263 VAL A CA 1
ATOM 2003 C C . VAL A 1 263 ? -6.711 -4.186 -4.917 1 97.53 263 VAL A C 1
ATOM 2005 O O . VAL A 1 263 ? -6.556 -3.771 -3.766 1 97.53 263 VAL A O 1
ATOM 2008 N N . GLY A 1 264 ? -6.278 -3.552 -5.965 1 97.52 264 GLY A N 1
ATOM 2009 C CA . GLY A 1 264 ? -5.601 -2.27 -5.846 1 97.52 264 GLY A CA 1
ATOM 2010 C C . GLY A 1 264 ? -6.461 -1.199 -5.202 1 97.52 264 GLY A C 1
ATOM 2011 O O . GLY A 1 264 ? -5.964 -0.384 -4.422 1 97.52 264 GLY A O 1
ATOM 2012 N N . LEU A 1 265 ? -7.719 -1.139 -5.532 1 96.97 265 LEU A N 1
ATOM 2013 C CA . LEU A 1 265 ? -8.644 -0.176 -4.946 1 96.97 265 LEU A CA 1
ATOM 2014 C C . LEU A 1 265 ? -8.724 -0.35 -3.433 1 96.97 265 LEU A C 1
ATOM 2016 O O . LEU A 1 265 ? -8.689 0.632 -2.688 1 96.97 265 LEU A O 1
ATOM 2020 N N . LEU A 1 266 ? -8.786 -1.595 -3.003 1 96.4 266 LEU A N 1
ATOM 2021 C CA . LEU A 1 266 ? -8.893 -1.896 -1.579 1 96.4 266 LEU A CA 1
ATOM 2022 C C . LEU A 1 266 ? -7.595 -1.557 -0.853 1 96.4 266 LEU A C 1
ATOM 2024 O O . LEU A 1 266 ? -7.623 -1.053 0.272 1 96.4 266 LEU A O 1
ATOM 2028 N N . VAL A 1 267 ? -6.511 -1.846 -1.504 1 96.89 267 VAL A N 1
ATOM 2029 C CA . VAL A 1 267 ? -5.21 -1.526 -0.924 1 96.89 267 VAL A CA 1
ATOM 2030 C C . VAL A 1 267 ? -5.073 -0.014 -0.765 1 96.89 267 VAL A C 1
ATOM 2032 O O . VAL A 1 267 ? -4.62 0.468 0.276 1 96.89 267 VAL A O 1
ATOM 2035 N N . TYR A 1 268 ? -5.45 0.729 -1.768 1 95.9 268 TYR A N 1
ATOM 2036 C CA . TYR A 1 268 ? -5.42 2.185 -1.704 1 95.9 268 TYR A CA 1
ATOM 2037 C C . TYR A 1 268 ? -6.26 2.697 -0.54 1 95.9 268 TYR A C 1
ATOM 2039 O O . TYR A 1 268 ? -5.815 3.558 0.224 1 95.9 268 TYR A O 1
ATOM 2047 N N . LEU A 1 269 ? -7.431 2.204 -0.433 1 94.14 269 LEU A N 1
ATOM 2048 C CA . LEU A 1 269 ? -8.339 2.625 0.629 1 94.14 269 LEU A CA 1
ATOM 2049 C C . LEU A 1 269 ? -7.718 2.386 2.001 1 94.14 269 LEU A C 1
ATOM 2051 O O . LEU A 1 269 ? -7.813 3.238 2.888 1 94.14 269 LEU A O 1
ATOM 2055 N N . THR A 1 270 ? -7.138 1.269 2.159 1 94.99 270 THR A N 1
ATOM 2056 C CA . THR A 1 270 ? -6.566 0.896 3.448 1 94.99 270 THR A CA 1
ATOM 2057 C C . THR A 1 270 ? -5.388 1.799 3.799 1 94.99 270 THR A C 1
ATOM 2059 O O . THR A 1 270 ? -5.338 2.366 4.893 1 94.99 270 THR A O 1
ATOM 2062 N N . PHE A 1 271 ? -4.513 2.058 2.826 1 93.85 271 PHE A N 1
ATOM 2063 C CA . PHE A 1 271 ? -3.25 2.715 3.141 1 93.85 271 PHE A CA 1
ATOM 2064 C C . PHE A 1 271 ? -3.393 4.23 3.063 1 93.85 271 PHE A C 1
ATOM 2066 O O . PHE A 1 271 ? -2.609 4.965 3.668 1 93.85 271 PHE A O 1
ATOM 2073 N N . PHE A 1 272 ? -4.396 4.691 2.335 1 91.57 272 PHE A N 1
ATOM 2074 C CA . PHE A 1 272 ? -4.464 6.136 2.153 1 91.57 272 PHE A CA 1
ATOM 2075 C C . PHE A 1 272 ? -5.656 6.721 2.902 1 91.57 272 PHE A C 1
ATOM 2077 O O . PHE A 1 272 ? -5.656 7.902 3.253 1 91.57 272 PHE A O 1
ATOM 2084 N N . GLU A 1 273 ? -6.592 5.946 3.184 1 90.13 273 GLU A N 1
ATOM 2085 C CA . GLU A 1 273 ? -7.796 6.55 3.748 1 90.13 273 GLU A CA 1
ATOM 2086 C C . GLU A 1 273 ? -8.062 6.034 5.159 1 90.13 273 GLU A C 1
ATOM 2088 O O . GLU A 1 273 ? -8.429 6.804 6.049 1 90.13 273 GLU A O 1
ATOM 2093 N N . ILE A 1 274 ? -7.78 4.802 5.414 1 92.62 274 ILE A N 1
ATOM 2094 C CA . ILE A 1 274 ? -8.191 4.225 6.69 1 92.62 274 ILE A CA 1
ATOM 2095 C C . ILE A 1 274 ? -7.057 4.356 7.704 1 92.62 274 ILE A C 1
ATOM 2097 O O . ILE A 1 274 ? -7.188 5.068 8.702 1 92.62 274 ILE A O 1
ATOM 2101 N N . LEU A 1 275 ? -5.886 3.864 7.41 1 91.32 275 LEU A N 1
ATOM 2102 C CA . LEU A 1 275 ? -4.82 3.709 8.394 1 91.32 275 LEU A CA 1
ATOM 2103 C C . LEU A 1 275 ? -4.236 5.064 8.78 1 91.32 275 LEU A C 1
ATOM 2105 O O . LEU A 1 275 ? -4.109 5.375 9.966 1 91.32 275 LEU A O 1
ATOM 2109 N N . PRO A 1 276 ? -3.928 5.92 7.801 1 86.98 276 PRO A N 1
ATOM 2110 C CA . PRO A 1 276 ? -3.353 7.206 8.204 1 86.98 276 PRO A CA 1
ATOM 2111 C C . PRO A 1 276 ? -4.314 8.046 9.042 1 86.98 276 PRO A C 1
ATOM 2113 O O . PRO A 1 276 ? -3.886 8.74 9.967 1 86.98 276 PRO A O 1
ATOM 2116 N N . TYR A 1 277 ? -5.476 7.994 8.79 1 85.6 277 TYR A N 1
ATOM 2117 C CA . TYR A 1 277 ? -6.466 8.778 9.52 1 85.6 277 TYR A CA 1
ATOM 2118 C C . TYR A 1 277 ? -6.622 8.267 10.948 1 85.6 277 TYR A C 1
ATOM 2120 O O . TYR A 1 277 ? -6.701 9.057 11.891 1 85.6 277 TYR A O 1
ATOM 2128 N N . GLU A 1 278 ? -6.618 7.04 11.116 1 87.76 278 GLU A N 1
ATOM 2129 C CA . GLU A 1 278 ? -6.86 6.463 12.434 1 87.76 278 GLU A CA 1
ATOM 2130 C C . GLU A 1 278 ? -5.594 6.483 13.286 1 87.76 278 GLU A C 1
ATOM 2132 O O . GLU A 1 278 ? -5.662 6.657 14.504 1 87.76 278 GLU A O 1
ATOM 2137 N N . LEU A 1 279 ? -4.491 6.335 12.647 1 86.77 279 LEU A N 1
ATOM 2138 C CA . LEU A 1 279 ? -3.253 6.186 13.404 1 86.77 279 LEU A CA 1
ATOM 2139 C C . LEU A 1 279 ? -2.606 7.543 13.661 1 86.77 279 LEU A C 1
ATOM 2141 O O . LEU A 1 279 ? -1.672 7.649 14.459 1 86.77 279 LEU A O 1
ATOM 2145 N N . LYS A 1 280 ? -3.07 8.573 12.953 1 79.17 280 LYS A N 1
ATOM 2146 C CA . LYS A 1 280 ? -2.612 9.933 13.224 1 79.17 280 LYS A CA 1
ATOM 2147 C C . LYS A 1 280 ? -3.127 10.427 14.573 1 79.17 280 LYS A C 1
ATOM 2149 O O . LYS A 1 280 ? -2.496 11.272 15.212 1 79.17 280 LYS A O 1
ATOM 2154 N N . GLU A 1 281 ? -4.285 9.864 14.913 1 74.72 281 GLU A N 1
ATOM 2155 C CA . GLU A 1 281 ? -4.856 10.273 16.193 1 74.72 281 GLU A CA 1
ATOM 2156 C C . GLU A 1 281 ? -4.048 9.715 17.361 1 74.72 281 GLU A C 1
ATOM 2158 O O . GLU A 1 281 ? -3.712 8.53 17.38 1 74.72 281 GLU A O 1
ATOM 2163 N N . ASN A 1 282 ? -3.609 10.532 18.148 1 67.84 282 ASN A N 1
ATOM 2164 C CA . ASN A 1 282 ? -2.651 10.265 19.216 1 67.84 282 ASN A CA 1
ATOM 2165 C C . ASN A 1 282 ? -3.241 9.343 20.279 1 67.84 282 ASN A C 1
ATOM 2167 O O . ASN A 1 282 ? -2.504 8.648 20.982 1 67.84 282 ASN A O 1
ATOM 2171 N N . GLU A 1 283 ? -4.453 9.287 20.284 1 76.68 283 GLU A N 1
ATOM 2172 C CA . GLU A 1 283 ? -5.001 8.503 21.388 1 76.68 283 GLU A CA 1
ATOM 2173 C C . GLU A 1 283 ? -5.032 7.016 21.047 1 76.68 283 GLU A C 1
ATOM 2175 O O . GLU A 1 283 ? -5.614 6.618 20.035 1 76.68 283 GLU A O 1
ATOM 2180 N N . ASN A 1 284 ? -4.347 6.136 21.911 1 83.97 284 ASN A N 1
ATOM 2181 C CA . ASN A 1 284 ? -4.399 4.678 21.899 1 83.97 284 ASN A CA 1
ATOM 2182 C C . ASN A 1 284 ? -3.825 4.106 20.606 1 83.97 284 ASN A C 1
ATOM 2184 O O . ASN A 1 284 ? -4.423 3.219 19.995 1 83.97 284 ASN A O 1
ATOM 2188 N N . ARG A 1 285 ? -2.738 4.583 20.156 1 86.5 285 ARG A N 1
ATOM 2189 C CA . ARG A 1 285 ? -2.116 4.197 18.893 1 86.5 285 ARG A CA 1
ATOM 2190 C C . ARG A 1 285 ? -1.785 2.708 18.878 1 86.5 285 ARG A C 1
ATOM 2192 O O . ARG A 1 285 ? -2.059 2.016 17.895 1 86.5 285 ARG A O 1
ATOM 2199 N N . MET A 1 286 ? -1.267 2.246 20.013 1 89.56 286 MET A N 1
ATOM 2200 C CA . MET A 1 286 ? -0.851 0.847 20.067 1 89.56 286 MET A CA 1
ATOM 2201 C C . MET A 1 286 ? -2.059 -0.083 20.026 1 89.56 286 MET A C 1
ATOM 2203 O O . MET A 1 286 ? -2.009 -1.143 19.401 1 89.56 286 MET A O 1
ATOM 2207 N N . LEU A 1 287 ? -3.055 0.32 20.673 1 93.12 287 LEU A N 1
ATOM 2208 C CA . LEU A 1 287 ? -4.266 -0.492 20.668 1 93.12 287 LEU A CA 1
ATOM 2209 C C . LEU A 1 287 ? -4.896 -0.52 19.279 1 93.12 287 LEU A C 1
ATOM 2211 O O . LEU A 1 287 ? -5.422 -1.55 18.851 1 93.12 287 LEU A O 1
ATOM 2215 N N . LYS A 1 288 ? -4.858 0.592 18.634 1 94.42 288 LYS A N 1
ATOM 2216 C CA . LYS A 1 288 ? -5.375 0.658 17.27 1 94.42 288 LYS A CA 1
ATOM 2217 C C . LYS A 1 288 ? -4.584 -0.255 16.337 1 94.42 288 LYS A C 1
ATOM 2219 O O . LYS A 1 288 ? -5.166 -0.959 15.509 1 94.42 288 LYS A O 1
ATOM 2224 N N . THR A 1 289 ? -3.311 -0.234 16.515 1 94.79 289 THR A N 1
ATOM 2225 C CA . THR A 1 289 ? -2.461 -1.109 15.715 1 94.79 289 THR A CA 1
ATOM 2226 C C . THR A 1 289 ? -2.778 -2.575 15.996 1 94.79 289 THR A C 1
ATOM 2228 O O . THR A 1 289 ? -2.813 -3.395 15.076 1 94.79 289 THR A O 1
ATOM 2231 N N . LEU A 1 290 ? -3.008 -2.884 17.187 1 96.28 290 LEU A N 1
ATOM 2232 C CA . LEU A 1 290 ? -3.388 -4.243 17.557 1 96.28 290 LEU A CA 1
ATOM 2233 C C . LEU A 1 290 ? -4.71 -4.636 16.906 1 96.28 290 LEU A C 1
ATOM 2235 O O . LEU A 1 290 ? -4.881 -5.78 16.48 1 96.28 290 LEU A O 1
ATOM 2239 N N . CYS A 1 291 ? -5.613 -3.725 16.82 1 96.72 291 CYS A N 1
ATOM 2240 C CA . CYS A 1 291 ? -6.9 -3.99 16.188 1 96.72 291 CYS A CA 1
ATOM 2241 C C . CYS A 1 291 ? -6.727 -4.294 14.704 1 96.72 291 CYS A C 1
ATOM 2243 O O . CYS A 1 291 ? -7.414 -5.159 14.159 1 96.72 291 CYS A O 1
ATOM 2245 N N . VAL A 1 292 ? -5.826 -3.558 14.068 1 97.28 292 VAL A N 1
ATOM 2246 C CA . VAL A 1 292 ? -5.532 -3.841 12.667 1 97.28 292 VAL A CA 1
ATOM 2247 C C . VAL A 1 292 ? -4.994 -5.263 12.528 1 97.28 292 VAL A C 1
ATOM 2249 O O . VAL A 1 292 ? -5.43 -6.016 11.654 1 97.28 292 VAL A O 1
ATOM 2252 N N . LEU A 1 293 ? -4.111 -5.647 13.442 1 97.77 293 LEU A N 1
ATOM 2253 C CA . LEU A 1 293 ? -3.488 -6.966 13.409 1 97.77 293 LEU A CA 1
ATOM 2254 C C . LEU A 1 293 ? -4.517 -8.059 13.674 1 97.77 293 LEU A C 1
ATOM 2256 O O . LEU A 1 293 ? -4.47 -9.125 13.055 1 97.77 293 LEU A O 1
ATOM 2260 N N . ILE A 1 294 ? -5.406 -7.815 14.537 1 97.77 294 ILE A N 1
ATOM 2261 C CA . ILE A 1 294 ? -6.444 -8.79 14.857 1 97.77 294 ILE A CA 1
ATOM 2262 C C . ILE A 1 294 ? -7.35 -8.995 13.646 1 97.77 294 ILE A C 1
ATOM 2264 O O . ILE A 1 294 ? -7.681 -10.131 13.297 1 97.77 294 ILE A O 1
ATOM 2268 N N . GLY A 1 295 ? -7.815 -7.876 13.06 1 97.25 295 GLY A N 1
ATOM 2269 C CA . GLY A 1 295 ? -8.603 -8.007 11.844 1 97.25 295 GLY A CA 1
ATOM 2270 C C . GLY A 1 295 ? -7.908 -8.818 10.767 1 97.25 295 GLY A C 1
ATOM 2271 O O . GLY A 1 295 ? -8.517 -9.7 10.157 1 97.25 295 GLY A O 1
ATOM 2272 N N . PHE A 1 296 ? -6.617 -8.551 10.561 1 97.81 296 PHE A N 1
ATOM 2273 C CA . PHE A 1 296 ? -5.809 -9.279 9.59 1 97.81 296 PHE A CA 1
ATOM 2274 C C . PHE A 1 296 ? -5.737 -10.759 9.946 1 97.81 296 PHE A C 1
ATOM 2276 O O . PHE A 1 296 ? -5.882 -11.62 9.076 1 97.81 296 PHE A O 1
ATOM 2283 N N . THR A 1 297 ? -5.558 -11.053 11.176 1 96.72 297 THR A N 1
ATOM 2284 C CA . THR A 1 297 ? -5.391 -12.419 11.659 1 96.72 297 THR A CA 1
ATOM 2285 C C . THR A 1 297 ? -6.688 -13.209 11.508 1 96.72 297 THR A C 1
ATOM 2287 O O . THR A 1 297 ? -6.663 -14.395 11.172 1 96.72 297 THR A O 1
ATOM 2290 N N . VAL A 1 298 ? -7.78 -12.609 11.75 1 95.16 298 VAL A N 1
ATOM 2291 C CA . VAL A 1 298 ? -9.076 -13.271 11.65 1 95.16 298 VAL A CA 1
ATOM 2292 C C . VAL A 1 298 ? -9.279 -13.801 10.232 1 95.16 298 VAL A C 1
ATOM 2294 O O . VAL A 1 298 ? -9.626 -14.969 10.042 1 95.16 298 VAL A O 1
ATOM 2297 N N . ILE A 1 299 ? -9.027 -13.007 9.233 1 93.59 299 ILE A N 1
ATOM 2298 C CA . ILE A 1 299 ? -9.207 -13.419 7.845 1 93.59 299 ILE A CA 1
ATOM 2299 C C . ILE A 1 299 ? -8.159 -14.467 7.478 1 93.59 299 ILE A C 1
ATOM 2301 O O . ILE A 1 299 ? -8.451 -15.415 6.744 1 93.59 299 ILE A O 1
ATOM 2305 N N . THR A 1 300 ? -6.917 -14.273 7.991 1 93.34 300 THR A N 1
ATOM 2306 C CA . THR A 1 300 ? -5.856 -15.238 7.728 1 93.34 300 THR A CA 1
ATOM 2307 C C . THR A 1 300 ? -6.245 -16.622 8.241 1 93.34 300 THR A C 1
ATOM 2309 O O . THR A 1 300 ? -6.048 -17.624 7.551 1 93.34 300 THR A O 1
ATOM 2312 N N . LEU A 1 301 ? -6.823 -16.642 9.386 1 91.83 301 LEU A N 1
ATOM 2313 C CA . LEU A 1 301 ? -7.215 -17.913 9.988 1 91.83 301 LEU A CA 1
ATOM 2314 C C . LEU A 1 301 ? -8.393 -18.528 9.241 1 91.83 301 LEU A C 1
ATOM 2316 O O . LEU A 1 301 ? -8.504 -19.752 9.149 1 91.83 301 LEU A O 1
ATOM 2320 N N . LEU A 1 302 ? -9.262 -17.726 8.715 1 87.81 302 LEU A N 1
ATOM 2321 C CA . LEU A 1 302 ? -10.411 -18.207 7.956 1 87.81 302 LEU A CA 1
ATOM 2322 C C . LEU A 1 302 ? -9.964 -18.891 6.669 1 87.81 302 LEU A C 1
ATOM 2324 O O . LEU A 1 302 ? -10.704 -19.698 6.1 1 87.81 302 LEU A O 1
ATOM 2328 N N . GLN A 1 303 ? -8.772 -18.541 6.182 1 82.73 303 GLN A N 1
ATOM 2329 C CA . GLN A 1 303 ? -8.244 -19.154 4.967 1 82.73 303 GLN A CA 1
ATOM 2330 C C . GLN A 1 303 ? -7.952 -20.636 5.182 1 82.73 303 GLN A C 1
ATOM 2332 O O . GLN A 1 303 ? -7.894 -21.408 4.222 1 82.73 303 GLN A O 1
ATOM 2337 N N . PHE A 1 304 ? -7.793 -21.087 6.406 1 79.8 304 PHE A N 1
ATOM 2338 C CA . PHE A 1 304 ? -7.474 -22.476 6.713 1 79.8 304 PHE A CA 1
ATOM 2339 C C . PHE A 1 304 ? -8.746 -23.29 6.919 1 79.8 304 PHE A C 1
ATOM 2341 O O . PHE A 1 304 ? -8.688 -24.51 7.086 1 79.8 304 PHE A O 1
ATOM 2348 N N . ILE A 1 305 ? -9.824 -22.63 6.917 1 71.76 305 ILE A N 1
ATOM 2349 C CA . ILE A 1 305 ? -11.085 -23.354 7.039 1 71.76 305 ILE A CA 1
ATOM 2350 C C . ILE A 1 305 ? -11.55 -23.816 5.66 1 71.76 305 ILE A C 1
ATOM 2352 O O . ILE A 1 305 ? -11.806 -22.994 4.777 1 71.76 305 ILE A O 1
ATOM 2356 N N . PRO A 1 306 ? -11.361 -25.091 5.289 1 59.43 306 PRO A N 1
ATOM 2357 C CA . PRO A 1 306 ? -11.675 -25.682 3.986 1 59.43 306 PRO A CA 1
ATOM 2358 C C . PRO A 1 306 ? -12.995 -25.175 3.41 1 59.43 306 PRO A C 1
ATOM 2360 O O . PRO A 1 306 ? -13.154 -25.109 2.188 1 59.43 306 PRO A O 1
ATOM 2363 N N . ALA A 1 307 ? -14 -24.979 4.187 1 49.25 307 ALA A N 1
ATOM 2364 C CA . ALA A 1 307 ? -15.319 -24.612 3.679 1 49.25 307 ALA A CA 1
ATOM 2365 C C . ALA A 1 307 ? -15.27 -23.278 2.939 1 49.25 307 ALA A C 1
ATOM 2367 O O . ALA A 1 307 ? -16.07 -23.034 2.033 1 49.25 307 ALA A O 1
ATOM 2368 N N . VAL A 1 308 ? -14.432 -22.4 3.289 1 44.91 308 VAL A N 1
ATOM 2369 C CA . VAL A 1 308 ? -14.434 -21.062 2.706 1 44.91 308 VAL A CA 1
ATOM 2370 C C . VAL A 1 308 ? -13.453 -21.006 1.537 1 44.91 308 VAL A C 1
ATOM 2372 O O . VAL A 1 308 ? -13.576 -20.152 0.656 1 44.91 308 VAL A O 1
ATOM 2375 N N . HIS A 1 309 ? -12.292 -21.711 1.414 1 45.13 309 HIS A N 1
ATOM 2376 C CA . HIS A 1 309 ? -11.374 -21.751 0.281 1 45.13 309 HIS A CA 1
ATOM 2377 C C . HIS A 1 309 ? -11.523 -23.05 -0.504 1 45.13 309 HIS A C 1
ATOM 2379 O O . HIS A 1 309 ? -11.333 -24.138 0.046 1 45.13 309 HIS A O 1
ATOM 2385 N N . PRO A 1 310 ? -12.206 -23.007 -1.789 1 41.42 310 PRO A N 1
ATOM 2386 C CA . PRO A 1 310 ? -12.419 -24.252 -2.53 1 41.42 310 PRO A CA 1
ATOM 2387 C C . PRO A 1 310 ? -11.113 -24.966 -2.872 1 41.42 310 PRO A C 1
ATOM 2389 O O . PRO A 1 310 ? -10.07 -24.321 -3.01 1 41.42 310 PRO A O 1
ATOM 2392 N N . MET B 1 1 ? 34.902 -16.791 -13.588 1 72.71 1 MET B N 1
ATOM 2393 C CA . MET B 1 1 ? 34.782 -16.018 -12.355 1 72.71 1 MET B CA 1
ATOM 2394 C C . MET B 1 1 ? 34.146 -16.854 -11.249 1 72.71 1 MET B C 1
ATOM 2396 O O . MET B 1 1 ? 33.18 -17.579 -11.492 1 72.71 1 MET B O 1
ATOM 2400 N N . GLU B 1 2 ? 34.829 -16.908 -10.183 1 87.63 2 GLU B N 1
ATOM 2401 C CA . GLU B 1 2 ? 34.316 -17.65 -9.035 1 87.63 2 GLU B CA 1
ATOM 2402 C C . GLU B 1 2 ? 33.192 -16.887 -8.342 1 87.63 2 GLU B C 1
ATOM 2404 O O . GLU B 1 2 ? 33.06 -15.674 -8.513 1 87.63 2 GLU B O 1
ATOM 2409 N N . ALA B 1 3 ? 32.369 -17.655 -7.725 1 88.29 3 ALA B N 1
ATOM 2410 C CA . ALA B 1 3 ? 31.22 -17.071 -7.037 1 88.29 3 ALA B CA 1
ATOM 2411 C C . ALA B 1 3 ? 31.659 -15.991 -6.053 1 88.29 3 ALA B C 1
ATOM 2413 O O . ALA B 1 3 ? 31.001 -14.956 -5.923 1 88.29 3 ALA B O 1
ATOM 2414 N N . ILE B 1 4 ? 32.791 -16.156 -5.415 1 89.73 4 ILE B N 1
ATOM 2415 C CA . ILE B 1 4 ? 33.28 -15.222 -4.407 1 89.73 4 ILE B CA 1
ATOM 2416 C C . ILE B 1 4 ? 33.683 -13.908 -5.074 1 89.73 4 ILE B C 1
ATOM 2418 O O . ILE B 1 4 ? 33.475 -12.831 -4.511 1 89.73 4 ILE B O 1
ATOM 2422 N N . ASP B 1 5 ? 34.246 -13.914 -6.24 1 92.88 5 ASP B N 1
ATOM 2423 C CA . ASP B 1 5 ? 34.603 -12.707 -6.978 1 92.88 5 ASP B CA 1
ATOM 2424 C C . ASP B 1 5 ? 33.36 -11.902 -7.348 1 92.88 5 ASP B C 1
ATOM 2426 O O . ASP B 1 5 ? 33.352 -10.674 -7.234 1 92.88 5 ASP B O 1
ATOM 2430 N N . ALA B 1 6 ? 32.432 -12.63 -7.786 1 93.57 6 ALA B N 1
ATOM 2431 C CA . ALA B 1 6 ? 31.177 -11.974 -8.143 1 93.57 6 ALA B CA 1
ATOM 2432 C C . ALA B 1 6 ? 30.541 -11.307 -6.927 1 93.57 6 ALA B C 1
ATOM 2434 O O . ALA B 1 6 ? 29.994 -10.207 -7.03 1 93.57 6 ALA B O 1
ATOM 2435 N N . LYS B 1 7 ? 30.677 -11.955 -5.8 1 93.98 7 LYS B N 1
ATOM 2436 C CA . LYS B 1 7 ? 30.115 -11.413 -4.566 1 93.98 7 LYS B CA 1
ATOM 2437 C C . LYS B 1 7 ? 30.862 -10.158 -4.126 1 93.98 7 LYS B C 1
ATOM 2439 O O . LYS B 1 7 ? 30.254 -9.209 -3.628 1 93.98 7 LYS B O 1
ATOM 2444 N N . ILE B 1 8 ? 32.072 -10.149 -4.303 1 92.34 8 ILE B N 1
ATOM 2445 C CA . ILE B 1 8 ? 32.882 -8.987 -3.957 1 92.34 8 ILE B CA 1
ATOM 2446 C C . ILE B 1 8 ? 32.526 -7.818 -4.873 1 92.34 8 ILE B C 1
ATOM 2448 O O . ILE B 1 8 ? 32.389 -6.681 -4.415 1 92.34 8 ILE B O 1
ATOM 2452 N N . ILE B 1 9 ? 32.419 -8.024 -6.084 1 92.5 9 ILE B N 1
ATOM 2453 C CA . ILE B 1 9 ? 32.018 -7.002 -7.044 1 92.5 9 ILE B CA 1
ATOM 2454 C C . ILE B 1 9 ? 30.654 -6.435 -6.656 1 92.5 9 ILE B C 1
ATOM 2456 O O . ILE B 1 9 ? 30.451 -5.219 -6.678 1 92.5 9 ILE B O 1
ATOM 2460 N N . ALA B 1 10 ? 29.797 -7.386 -6.364 1 92.75 10 ALA B N 1
ATOM 2461 C CA . ALA B 1 10 ? 28.454 -6.964 -5.971 1 92.75 10 ALA B CA 1
ATOM 2462 C C . ALA B 1 10 ? 28.492 -6.133 -4.692 1 92.75 10 ALA B C 1
ATOM 2464 O O . ALA B 1 10 ? 27.793 -5.123 -4.579 1 92.75 10 ALA B O 1
ATOM 2465 N N . LEU B 1 11 ? 29.273 -6.553 -3.764 1 91.35 11 LEU B N 1
ATOM 2466 C CA . LEU B 1 11 ? 29.442 -5.855 -2.494 1 91.35 11 LEU B CA 1
ATOM 2467 C C . LEU B 1 11 ? 29.94 -4.431 -2.718 1 91.35 11 LEU B C 1
ATOM 2469 O O . LEU B 1 11 ? 29.319 -3.472 -2.254 1 91.35 11 LEU B O 1
ATOM 2473 N N . LEU B 1 12 ? 30.929 -4.295 -3.429 1 93.5 12 LEU B N 1
ATOM 2474 C CA . LEU B 1 12 ? 31.533 -2.993 -3.689 1 93.5 12 LEU B CA 1
ATOM 2475 C C . LEU B 1 12 ? 30.626 -2.138 -4.567 1 93.5 12 LEU B C 1
ATOM 2477 O O . LEU B 1 12 ? 30.476 -0.938 -4.329 1 93.5 12 LEU B O 1
ATOM 2481 N N . GLY B 1 13 ? 30.116 -2.756 -5.52 1 95.56 13 GLY B N 1
ATOM 2482 C CA . GLY B 1 13 ? 29.237 -2.034 -6.425 1 95.56 13 GLY B CA 1
ATOM 2483 C C . GLY B 1 13 ? 28.024 -1.441 -5.733 1 95.56 13 GLY B C 1
ATOM 2484 O O . GLY B 1 13 ? 27.709 -0.264 -5.921 1 95.56 13 GLY B O 1
ATOM 2485 N N . LEU B 1 14 ? 27.351 -2.237 -4.977 1 96.12 14 LEU B N 1
ATOM 2486 C CA . LEU B 1 14 ? 26.155 -1.767 -4.288 1 96.12 14 LEU B CA 1
ATOM 2487 C C . LEU B 1 14 ? 26.507 -0.706 -3.25 1 96.12 14 LEU B C 1
ATOM 2489 O O . LEU B 1 14 ? 25.756 0.253 -3.057 1 96.12 14 LEU B O 1
ATOM 2493 N N . PHE B 1 15 ? 27.655 -0.924 -2.582 1 95.82 15 PHE B N 1
ATOM 2494 C CA . PHE B 1 15 ? 28.138 0.057 -1.617 1 95.82 15 PHE B CA 1
ATOM 2495 C C . PHE B 1 15 ? 28.377 1.404 -2.288 1 95.82 15 PHE B C 1
ATOM 2497 O O . PHE B 1 15 ? 27.914 2.437 -1.801 1 95.82 15 PHE B O 1
ATOM 2504 N N . VAL B 1 16 ? 28.99 1.419 -3.395 1 96.23 16 VAL B N 1
ATOM 2505 C CA . VAL B 1 16 ? 29.34 2.637 -4.118 1 96.23 16 VAL B CA 1
ATOM 2506 C C . VAL B 1 16 ? 28.075 3.301 -4.656 1 96.23 16 VAL B C 1
ATOM 2508 O O . VAL B 1 16 ? 27.909 4.518 -4.543 1 96.23 16 VAL B O 1
ATOM 2511 N N . ILE B 1 17 ? 27.193 2.556 -5.203 1 96.46 17 ILE B N 1
ATOM 2512 C CA . ILE B 1 17 ? 25.952 3.088 -5.755 1 96.46 17 ILE B CA 1
ATOM 2513 C C . ILE B 1 17 ? 25.141 3.759 -4.649 1 96.46 17 ILE B C 1
ATOM 2515 O O . ILE B 1 17 ? 24.639 4.872 -4.827 1 96.46 17 ILE B O 1
ATOM 2519 N N . ALA B 1 18 ? 25.026 3.08 -3.519 1 96.24 18 ALA B N 1
ATOM 2520 C CA . ALA B 1 18 ? 24.264 3.616 -2.394 1 96.24 18 ALA B CA 1
ATOM 2521 C C . ALA B 1 18 ? 24.877 4.918 -1.887 1 96.24 18 ALA B C 1
ATOM 2523 O O . ALA B 1 18 ? 24.16 5.88 -1.602 1 96.24 18 ALA B O 1
ATOM 2524 N N . ILE B 1 19 ? 26.187 5.006 -1.862 1 95.84 19 ILE B N 1
ATOM 2525 C CA . ILE B 1 19 ? 26.886 6.181 -1.353 1 95.84 19 ILE B CA 1
ATOM 2526 C C . ILE B 1 19 ? 26.756 7.331 -2.35 1 95.84 19 ILE B C 1
ATOM 2528 O O . ILE B 1 19 ? 26.396 8.449 -1.974 1 95.84 19 ILE B O 1
ATOM 2532 N N . ILE B 1 20 ? 26.994 7.083 -3.561 1 95.8 20 ILE B N 1
ATOM 2533 C CA . ILE B 1 20 ? 26.993 8.125 -4.582 1 95.8 20 ILE B CA 1
ATOM 2534 C C . ILE B 1 20 ? 25.588 8.706 -4.724 1 95.8 20 ILE B C 1
ATOM 2536 O O . ILE B 1 20 ? 25.403 9.924 -4.654 1 95.8 20 ILE B O 1
ATOM 2540 N N . CYS B 1 21 ? 24.626 7.878 -4.848 1 94.74 21 CYS B N 1
ATOM 2541 C CA . CYS B 1 21 ? 23.26 8.345 -5.054 1 94.74 21 CYS B CA 1
ATOM 2542 C C . CYS B 1 21 ? 22.692 8.952 -3.777 1 94.74 21 CYS B C 1
ATOM 2544 O O . CYS B 1 21 ? 21.831 9.832 -3.831 1 94.74 21 CYS B O 1
ATOM 2546 N N . GLY B 1 22 ? 23.136 8.47 -2.656 1 94.25 22 GLY B N 1
ATOM 2547 C CA . GLY B 1 22 ? 22.663 8.988 -1.382 1 94.25 22 GLY B CA 1
ATOM 2548 C C . GLY B 1 22 ? 23.274 10.329 -1.02 1 94.25 22 GLY B C 1
ATOM 2549 O O . GLY B 1 22 ? 22.651 11.133 -0.324 1 94.25 22 GLY B O 1
ATOM 2550 N N . LEU B 1 23 ? 24.43 10.628 -1.465 1 93.59 23 LEU B N 1
ATOM 2551 C CA . LEU B 1 23 ? 25.114 11.856 -1.075 1 93.59 23 LEU B CA 1
ATOM 2552 C C . LEU B 1 23 ? 24.808 12.983 -2.057 1 93.59 23 LEU B C 1
ATOM 2554 O O . LEU B 1 23 ? 24.99 14.159 -1.735 1 93.59 23 LEU B O 1
ATOM 2558 N N . ILE B 1 24 ? 24.324 12.714 -3.188 1 91.49 24 ILE B N 1
ATOM 2559 C CA . ILE B 1 24 ? 24.082 13.7 -4.236 1 91.49 24 ILE B CA 1
ATOM 2560 C C . ILE B 1 24 ? 23.101 14.757 -3.733 1 91.49 24 ILE B C 1
ATOM 2562 O O . ILE B 1 24 ? 23.405 15.952 -3.748 1 91.49 24 ILE B O 1
ATOM 2566 N N . PRO B 1 25 ? 21.949 14.409 -3.211 1 89.78 25 PRO B N 1
ATOM 2567 C CA . PRO B 1 25 ? 21.007 15.433 -2.754 1 89.78 25 PRO B CA 1
ATOM 2568 C C . PRO B 1 25 ? 21.522 16.213 -1.547 1 89.78 25 PRO B C 1
ATOM 2570 O O . PRO B 1 25 ? 21.124 17.361 -1.333 1 89.78 25 PRO B O 1
ATOM 2573 N N . LEU B 1 26 ? 22.352 15.631 -0.756 1 89.49 26 LEU B N 1
ATOM 2574 C CA . LEU B 1 26 ? 22.842 16.275 0.458 1 89.49 26 LEU B CA 1
ATOM 2575 C C . LEU B 1 26 ? 23.883 17.34 0.126 1 89.49 26 LEU B C 1
ATOM 2577 O O . LEU B 1 26 ? 23.984 18.353 0.822 1 89.49 26 LEU B O 1
ATOM 2581 N N . PHE B 1 27 ? 24.576 17.16 -0.928 1 87.82 27 PHE B N 1
ATOM 2582 C CA . PHE B 1 27 ? 25.665 18.078 -1.237 1 87.82 27 PHE B CA 1
ATOM 2583 C C . PHE B 1 27 ? 25.296 18.982 -2.407 1 87.82 27 PHE B C 1
ATOM 2585 O O . PHE B 1 27 ? 25.895 20.044 -2.59 1 87.82 27 PHE B O 1
ATOM 2592 N N . LEU B 1 28 ? 24.459 18.524 -3.268 1 79.53 28 LEU B N 1
ATOM 2593 C CA . LEU B 1 28 ? 24.102 19.314 -4.441 1 79.53 28 LEU B CA 1
ATOM 2594 C C . LEU B 1 28 ? 23.507 20.657 -4.032 1 79.53 28 LEU B C 1
ATOM 2596 O O . LEU B 1 28 ? 23.704 21.663 -4.718 1 79.53 28 LEU B O 1
ATOM 2600 N N . ALA B 1 29 ? 22.804 20.726 -2.966 1 63.67 29 ALA B N 1
ATOM 2601 C CA . ALA B 1 29 ? 22.205 21.996 -2.564 1 63.67 29 ALA B CA 1
ATOM 2602 C C . ALA B 1 29 ? 23.277 23.006 -2.168 1 63.67 29 ALA B C 1
ATOM 2604 O O . ALA B 1 29 ? 23.068 24.217 -2.276 1 63.67 29 ALA B O 1
ATOM 2605 N N . GLU B 1 30 ? 24.371 22.522 -1.741 1 66.41 30 GLU B N 1
ATOM 2606 C CA . GLU B 1 30 ? 25.45 23.419 -1.337 1 66.41 30 GLU B CA 1
ATOM 2607 C C . GLU B 1 30 ? 26.252 23.895 -2.544 1 66.41 30 GLU B C 1
ATOM 2609 O O . GLU B 1 30 ? 26.813 24.993 -2.529 1 66.41 30 GLU B O 1
ATOM 2614 N N . CYS B 1 31 ? 26.355 22.956 -3.4 1 61.31 31 CYS B N 1
ATOM 2615 C CA . CYS B 1 31 ? 27.182 23.267 -4.56 1 61.31 31 CYS B CA 1
ATOM 2616 C C . CYS B 1 31 ? 26.447 24.192 -5.522 1 61.31 31 CYS B C 1
ATOM 2618 O O . CYS B 1 31 ? 27.075 24.902 -6.31 1 61.31 31 CYS B O 1
ATOM 2620 N N . ALA B 1 32 ? 25.181 24.076 -5.47 1 58 32 ALA B N 1
ATOM 2621 C CA . ALA B 1 32 ? 24.456 24.95 -6.39 1 58 32 ALA B CA 1
ATOM 2622 C C . ALA B 1 32 ? 23.587 25.947 -5.629 1 58 32 ALA B C 1
ATOM 2624 O O . ALA B 1 32 ? 22.373 25.763 -5.518 1 58 32 ALA B O 1
ATOM 2625 N N . PRO B 1 33 ? 24.246 26.804 -4.881 1 53.31 33 PRO B N 1
ATOM 2626 C CA . PRO B 1 33 ? 23.513 27.819 -4.121 1 53.31 33 PRO B CA 1
ATOM 2627 C C . PRO B 1 33 ? 22.405 28.482 -4.936 1 53.31 33 PRO B C 1
ATOM 2629 O O . PRO B 1 33 ? 21.382 28.888 -4.38 1 53.31 33 PRO B O 1
ATOM 2632 N N . THR B 1 34 ? 22.782 28.703 -6.127 1 50.71 34 THR B N 1
ATOM 2633 C CA . THR B 1 34 ? 21.829 29.414 -6.972 1 50.71 34 THR B CA 1
ATOM 2634 C C . THR B 1 34 ? 20.55 28.601 -7.147 1 50.71 34 THR B C 1
ATOM 2636 O O . THR B 1 34 ? 19.461 29.165 -7.273 1 50.71 34 THR B O 1
ATOM 2639 N N . TYR B 1 35 ? 20.737 27.337 -7.304 1 49.96 35 TYR B N 1
ATOM 2640 C CA . TYR B 1 35 ? 19.576 26.537 -7.678 1 49.96 35 TYR B CA 1
ATOM 2641 C C . TYR B 1 35 ? 18.873 25.986 -6.443 1 49.96 35 TYR B C 1
ATOM 2643 O O . TYR B 1 35 ? 18.014 25.108 -6.549 1 49.96 35 TYR B O 1
ATOM 2651 N N . ARG B 1 36 ? 19.486 26.3 -5.259 1 56.48 36 ARG B N 1
ATOM 2652 C CA . ARG B 1 36 ? 18.875 25.959 -3.978 1 56.48 36 ARG B CA 1
ATOM 2653 C C . ARG B 1 36 ? 17.44 26.471 -3.902 1 56.48 36 ARG B C 1
ATOM 2655 O O . ARG B 1 36 ? 16.772 26.312 -2.879 1 56.48 36 ARG B O 1
ATOM 2662 N N . GLY B 1 37 ? 17.063 26.915 -5.046 1 67.57 37 GLY B N 1
ATOM 2663 C CA . GLY B 1 37 ? 15.783 27.606 -5.048 1 67.57 37 GLY B CA 1
ATOM 2664 C C . GLY B 1 37 ? 14.602 26.674 -5.243 1 67.57 37 GLY B C 1
ATOM 2665 O O . GLY B 1 37 ? 14.736 25.457 -5.104 1 67.57 37 GLY B O 1
ATOM 2666 N N . ALA B 1 38 ? 13.621 27.193 -5.46 1 75.62 38 ALA B N 1
ATOM 2667 C CA . ALA B 1 38 ? 12.309 26.597 -5.703 1 75.62 38 ALA B CA 1
ATOM 2668 C C . ALA B 1 38 ? 12.373 25.57 -6.83 1 75.62 38 ALA B C 1
ATOM 2670 O O . ALA B 1 38 ? 11.701 24.538 -6.776 1 75.62 38 ALA B O 1
ATOM 2671 N N . GLY B 1 39 ? 13.432 25.762 -7.678 1 82.47 39 GLY B N 1
ATOM 2672 C CA . GLY B 1 39 ? 13.558 24.863 -8.814 1 82.47 39 GLY B CA 1
ATOM 2673 C C . GLY B 1 39 ? 14.182 23.528 -8.452 1 82.47 39 GLY B C 1
ATOM 2674 O O . GLY B 1 39 ? 13.725 22.479 -8.91 1 82.47 39 GLY B O 1
ATOM 2675 N N . MET B 1 40 ? 15.22 23.568 -7.671 1 84.77 40 MET B N 1
ATOM 2676 C CA . MET B 1 40 ? 15.897 22.348 -7.24 1 84.77 40 MET B CA 1
ATOM 2677 C C . MET B 1 40 ? 14.978 21.493 -6.374 1 84.77 40 MET B C 1
ATOM 2679 O O . MET B 1 40 ? 14.965 20.267 -6.499 1 84.77 40 MET B O 1
ATOM 2683 N N . GLU B 1 41 ? 14.243 22.118 -5.611 1 85.97 41 GLU B N 1
ATOM 2684 C CA . GLU B 1 41 ? 13.3 21.398 -4.76 1 85.97 41 GLU B CA 1
ATOM 2685 C C . GLU B 1 41 ? 12.217 20.716 -5.591 1 85.97 41 GLU B C 1
ATOM 2687 O O . GLU B 1 41 ? 11.783 19.608 -5.266 1 85.97 41 GLU B O 1
ATOM 2692 N N . ARG B 1 42 ? 11.894 21.392 -6.633 1 88.64 42 ARG B N 1
ATOM 2693 C CA . ARG B 1 42 ? 10.922 20.807 -7.551 1 88.64 42 ARG B CA 1
ATOM 2694 C C . ARG B 1 42 ? 11.504 19.588 -8.26 1 88.64 42 ARG B C 1
ATOM 2696 O O . ARG B 1 42 ? 10.834 18.562 -8.391 1 88.64 42 ARG B O 1
ATOM 2703 N N . LEU B 1 43 ? 12.705 19.743 -8.644 1 89.9 43 LEU B N 1
ATOM 2704 C CA . LEU B 1 43 ? 13.379 18.638 -9.316 1 89.9 43 LEU B CA 1
ATOM 2705 C C . LEU B 1 43 ? 13.514 17.437 -8.386 1 89.9 43 LEU B C 1
ATOM 2707 O O . LEU B 1 43 ? 13.26 16.3 -8.791 1 89.9 43 LEU B O 1
ATOM 2711 N N . PHE B 1 44 ? 13.866 17.699 -7.123 1 91.27 44 PHE B N 1
ATOM 2712 C CA . PHE B 1 44 ? 13.986 16.632 -6.136 1 91.27 44 PHE B CA 1
ATOM 2713 C C . PHE B 1 44 ? 12.639 15.959 -5.901 1 91.27 44 PHE B C 1
ATOM 2715 O O . PHE B 1 44 ? 12.571 14.741 -5.719 1 91.27 44 PHE B O 1
ATOM 2722 N N . GLY B 1 45 ? 11.597 16.757 -5.971 1 92.9 45 GLY B N 1
ATOM 2723 C CA . GLY B 1 45 ? 10.262 16.203 -5.81 1 92.9 45 GLY B CA 1
ATOM 2724 C C . GLY B 1 45 ? 9.867 15.263 -6.933 1 92.9 45 GLY B C 1
ATOM 2725 O O . GLY B 1 45 ? 9.319 14.187 -6.685 1 92.9 45 GLY B O 1
ATOM 2726 N N . PHE B 1 46 ? 10.221 15.617 -8.144 1 94.64 46 PHE B N 1
ATOM 2727 C CA . PHE B 1 46 ? 9.911 14.791 -9.304 1 94.64 46 PHE B CA 1
ATOM 2728 C C . PHE B 1 46 ? 10.707 13.491 -9.272 1 94.64 46 PHE B C 1
ATOM 2730 O O . PHE B 1 46 ? 10.155 12.413 -9.5 1 94.64 46 PHE B O 1
ATOM 2737 N N . LEU B 1 47 ? 11.928 13.663 -8.952 1 93.9 47 LEU B N 1
ATOM 2738 C CA . LEU B 1 47 ? 12.794 12.489 -8.927 1 93.9 47 LEU B CA 1
ATOM 2739 C C . LEU B 1 47 ? 12.401 11.548 -7.794 1 93.9 47 LEU B C 1
ATOM 2741 O O . LEU B 1 47 ? 12.513 10.327 -7.928 1 93.9 47 LEU B O 1
ATOM 2745 N N . ASN B 1 48 ? 12.001 12.156 -6.752 1 94.93 48 ASN B N 1
ATOM 2746 C CA . ASN B 1 48 ? 11.542 11.347 -5.628 1 94.93 48 ASN B CA 1
ATOM 2747 C C . ASN B 1 48 ? 10.275 10.571 -5.977 1 94.93 48 ASN B C 1
ATOM 2749 O O . ASN B 1 48 ? 10.127 9.411 -5.59 1 94.93 48 ASN B O 1
ATOM 2753 N N . CYS B 1 49 ? 9.367 11.178 -6.685 1 95.96 49 CYS B N 1
ATOM 2754 C CA . CYS B 1 49 ? 8.164 10.503 -7.157 1 95.96 49 CYS B CA 1
ATOM 2755 C C . CYS B 1 49 ? 8.512 9.391 -8.139 1 95.96 49 CYS B C 1
ATOM 2757 O O . CYS B 1 49 ? 7.937 8.302 -8.081 1 95.96 49 CYS B O 1
ATOM 2759 N N . PHE B 1 50 ? 9.452 9.687 -9.025 1 96.91 50 PHE B N 1
ATOM 2760 C CA . PHE B 1 50 ? 9.957 8.666 -9.935 1 96.91 50 PHE B CA 1
ATOM 2761 C C . PHE B 1 50 ? 10.501 7.471 -9.16 1 96.91 50 PHE B C 1
ATOM 2763 O O . PHE B 1 50 ? 10.202 6.322 -9.491 1 96.91 50 PHE B O 1
ATOM 2770 N N . ALA B 1 51 ? 11.277 7.745 -8.126 1 96.37 51 ALA B N 1
ATOM 2771 C CA . ALA B 1 51 ? 11.832 6.698 -7.273 1 96.37 51 ALA B CA 1
ATOM 2772 C C . ALA B 1 51 ? 10.723 5.882 -6.614 1 96.37 51 ALA B C 1
ATOM 2774 O O . ALA B 1 51 ? 10.825 4.658 -6.505 1 96.37 51 ALA B O 1
ATOM 2775 N N . GLY B 1 52 ? 9.691 6.575 -6.18 1 96.6 52 GLY B N 1
ATOM 2776 C CA . GLY B 1 52 ? 8.558 5.874 -5.598 1 96.6 52 GLY B CA 1
ATOM 2777 C C . GLY B 1 52 ? 7.936 4.86 -6.54 1 96.6 52 GLY B C 1
ATOM 2778 O O . GLY B 1 52 ? 7.589 3.752 -6.127 1 96.6 52 GLY B O 1
ATOM 2779 N N . GLY B 1 53 ? 7.759 5.209 -7.798 1 97.41 53 GLY B N 1
ATOM 2780 C CA . GLY B 1 53 ? 7.25 4.291 -8.805 1 97.41 53 GLY B CA 1
ATOM 2781 C C . GLY B 1 53 ? 8.164 3.105 -9.048 1 97.41 53 GLY B C 1
ATOM 2782 O O . GLY B 1 53 ? 7.698 1.97 -9.166 1 97.41 53 GLY B O 1
ATOM 2783 N N . VAL B 1 54 ? 9.423 3.386 -9.104 1 97.2 54 VAL B N 1
ATOM 2784 C CA . VAL B 1 54 ? 10.426 2.351 -9.331 1 97.2 54 VAL B CA 1
ATOM 2785 C C . VAL B 1 54 ? 10.394 1.34 -8.187 1 97.2 54 VAL B C 1
ATOM 2787 O O . VAL B 1 54 ? 10.394 0.129 -8.421 1 97.2 54 VAL B O 1
ATOM 2790 N N . ILE B 1 55 ? 10.362 1.801 -6.983 1 96.76 55 ILE B N 1
ATOM 2791 C CA . ILE B 1 55 ? 10.383 0.964 -5.789 1 96.76 55 ILE B CA 1
ATOM 2792 C C . ILE B 1 55 ? 9.126 0.097 -5.744 1 96.76 55 ILE B C 1
ATOM 2794 O O . ILE B 1 55 ? 9.202 -1.104 -5.475 1 96.76 55 ILE B O 1
ATOM 2798 N N . LEU B 1 56 ? 8.018 0.668 -6.063 1 97.25 56 LEU B N 1
ATOM 2799 C CA . LEU B 1 56 ? 6.756 -0.064 -6.04 1 97.25 56 LEU B CA 1
ATOM 2800 C C . LEU B 1 56 ? 6.757 -1.181 -7.078 1 97.25 56 LEU B C 1
ATOM 2802 O O . LEU B 1 56 ? 6.343 -2.306 -6.786 1 97.25 56 LEU B O 1
ATOM 2806 N N . ALA B 1 57 ? 7.207 -0.86 -8.28 1 97.41 57 ALA B N 1
ATOM 2807 C CA . ALA B 1 57 ? 7.264 -1.856 -9.348 1 97.41 57 ALA B CA 1
ATOM 2808 C C . ALA B 1 57 ? 8.209 -2.997 -8.983 1 97.41 57 ALA B C 1
ATOM 2810 O O . ALA B 1 57 ? 7.902 -4.167 -9.225 1 97.41 57 ALA B O 1
ATOM 2811 N N . THR B 1 58 ? 9.297 -2.65 -8.44 1 95.28 58 THR B N 1
ATOM 2812 C CA . THR B 1 58 ? 10.264 -3.665 -8.039 1 95.28 58 THR B CA 1
ATOM 2813 C C . THR B 1 58 ? 9.681 -4.572 -6.959 1 95.28 58 THR B C 1
ATOM 2815 O O . THR B 1 58 ? 9.834 -5.794 -7.018 1 95.28 58 THR B O 1
ATOM 2818 N N . ALA B 1 59 ? 9.02 -4.019 -6.015 1 96.57 59 ALA B N 1
ATOM 2819 C CA . ALA B 1 59 ? 8.44 -4.789 -4.917 1 96.57 59 ALA B CA 1
ATOM 2820 C C . ALA B 1 59 ? 7.334 -5.712 -5.418 1 96.57 59 ALA B C 1
ATOM 2822 O O . ALA B 1 59 ? 7.322 -6.904 -5.104 1 96.57 59 ALA B O 1
ATOM 2823 N N . MET B 1 60 ? 6.49 -5.223 -6.298 1 97.01 60 MET B N 1
ATOM 2824 C CA . MET B 1 60 ? 5.266 -5.933 -6.657 1 97.01 60 MET B CA 1
ATOM 2825 C C . MET B 1 60 ? 5.49 -6.823 -7.876 1 97.01 60 MET B C 1
ATOM 2827 O O . MET B 1 60 ? 4.912 -7.906 -7.974 1 97.01 60 MET B O 1
ATOM 2831 N N . LEU B 1 61 ? 6.316 -6.384 -8.8 1 95.62 61 LEU B N 1
ATOM 2832 C CA . LEU B 1 61 ? 6.391 -7.086 -10.077 1 95.62 61 LEU B CA 1
ATOM 2833 C C . LEU B 1 61 ? 7.639 -7.96 -10.144 1 95.62 61 LEU B C 1
ATOM 2835 O O . LEU B 1 61 ? 7.736 -8.845 -10.997 1 95.62 61 LEU B O 1
ATOM 2839 N N . HIS B 1 62 ? 8.521 -7.703 -9.32 1 93.63 62 HIS B N 1
A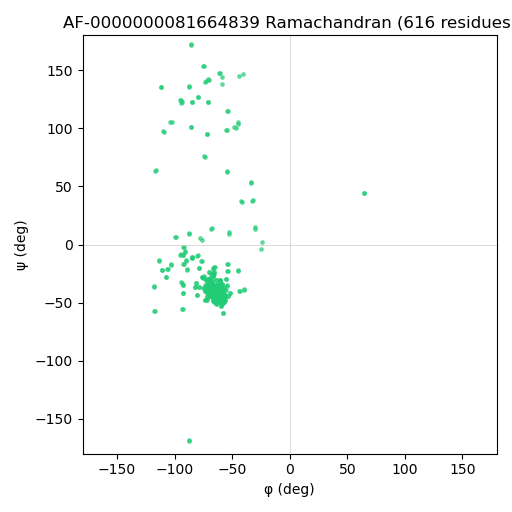TOM 2840 C CA . HIS B 1 62 ? 9.759 -8.47 -9.39 1 93.63 62 HIS B CA 1
ATOM 2841 C C . HIS B 1 62 ? 9.978 -9.28 -8.117 1 93.63 62 HIS B C 1
ATOM 2843 O O . HIS B 1 62 ? 9.957 -10.513 -8.149 1 93.63 62 HIS B O 1
ATOM 2849 N N . LEU B 1 63 ? 10.025 -8.667 -6.992 1 95.01 63 LEU B N 1
ATOM 2850 C CA . LEU B 1 63 ? 10.404 -9.33 -5.749 1 95.01 63 LEU B CA 1
ATOM 2851 C C . LEU B 1 63 ? 9.305 -10.278 -5.281 1 95.01 63 LEU B C 1
ATOM 2853 O O . LEU B 1 63 ? 9.583 -11.416 -4.897 1 95.01 63 LEU B O 1
ATOM 2857 N N . LEU B 1 64 ? 8.081 -9.845 -5.334 1 96.35 64 LEU B N 1
ATOM 2858 C CA . LEU B 1 64 ? 6.982 -10.654 -4.817 1 96.35 64 LEU B CA 1
ATOM 2859 C C . LEU B 1 64 ? 6.845 -11.952 -5.605 1 96.35 64 LEU B C 1
ATOM 2861 O O . LEU B 1 64 ? 6.772 -13.034 -5.018 1 96.35 64 LEU B O 1
ATOM 2865 N N . PRO B 1 65 ? 6.834 -11.916 -6.943 1 94.33 65 PRO B N 1
ATOM 2866 C CA . PRO B 1 65 ? 6.801 -13.17 -7.699 1 94.33 65 PRO B CA 1
ATOM 2867 C C . PRO B 1 65 ? 8.017 -14.054 -7.43 1 94.33 65 PRO B C 1
ATOM 2869 O O . PRO B 1 65 ? 7.901 -15.282 -7.414 1 94.33 65 PRO B O 1
ATOM 2872 N N . GLU B 1 66 ? 9.153 -13.431 -7.222 1 93.16 66 GLU B N 1
ATOM 2873 C CA . GLU B 1 66 ? 10.35 -14.207 -6.913 1 93.16 66 GLU B CA 1
ATOM 2874 C C . GLU B 1 66 ? 10.202 -14.947 -5.587 1 93.16 66 GLU B C 1
ATOM 2876 O O . GLU B 1 66 ? 10.633 -16.094 -5.458 1 93.16 66 GLU B O 1
ATOM 2881 N N . VAL B 1 67 ? 9.654 -14.297 -4.624 1 95.15 67 VAL B N 1
ATOM 2882 C CA . VAL B 1 67 ? 9.404 -14.918 -3.327 1 95.15 67 VAL B CA 1
ATOM 2883 C C . VAL B 1 67 ? 8.502 -16.137 -3.503 1 95.15 67 VAL B C 1
ATOM 2885 O O . VAL B 1 67 ? 8.744 -17.189 -2.906 1 95.15 67 VAL B O 1
ATOM 2888 N N . ARG B 1 68 ? 7.521 -16.023 -4.311 1 93.02 68 ARG B N 1
ATOM 2889 C CA . ARG B 1 68 ? 6.614 -17.136 -4.573 1 93.02 68 ARG B CA 1
ATOM 2890 C C . ARG B 1 68 ? 7.357 -18.313 -5.196 1 93.02 68 ARG B C 1
ATOM 2892 O O . ARG B 1 68 ? 7.119 -19.467 -4.833 1 93.02 68 ARG B O 1
ATOM 2899 N N . ARG B 1 69 ? 8.181 -18.018 -6.146 1 91.01 69 ARG B N 1
ATOM 2900 C CA . ARG B 1 69 ? 8.958 -19.069 -6.796 1 91.01 69 ARG B CA 1
ATOM 2901 C C . ARG B 1 69 ? 9.866 -19.777 -5.797 1 91.01 69 ARG B C 1
ATOM 2903 O O . ARG B 1 69 ? 10.012 -21 -5.841 1 91.01 69 ARG B O 1
ATOM 2910 N N . GLU B 1 70 ? 10.483 -18.991 -4.884 1 91.08 70 GLU B N 1
ATOM 2911 C CA . GLU B 1 70 ? 11.356 -19.574 -3.87 1 91.08 70 GLU B CA 1
ATOM 2912 C C . GLU B 1 70 ? 10.585 -20.522 -2.956 1 91.08 70 GLU B C 1
ATOM 2914 O O . GLU B 1 70 ? 11.084 -21.592 -2.6 1 91.08 70 GLU B O 1
ATOM 2919 N N . PHE B 1 71 ? 9.409 -20.213 -2.616 1 90.42 71 PHE B N 1
ATOM 2920 C CA . PHE B 1 71 ? 8.609 -21.042 -1.723 1 90.42 71 PHE B CA 1
ATOM 2921 C C . PHE B 1 71 ? 8.089 -22.276 -2.45 1 90.42 71 PHE B C 1
ATOM 2923 O O . PHE B 1 71 ? 7.982 -23.352 -1.858 1 90.42 71 PHE B O 1
ATOM 2930 N N . LEU B 1 72 ? 7.719 -22.082 -3.733 1 86.39 72 LEU B N 1
ATOM 2931 C CA . LEU B 1 72 ? 7.303 -23.238 -4.521 1 86.39 72 LEU B CA 1
ATOM 2932 C C . LEU B 1 72 ? 8.436 -24.253 -4.636 1 86.39 72 LEU B C 1
ATOM 2934 O O . LEU B 1 72 ? 8.201 -25.462 -4.574 1 86.39 72 LEU B O 1
ATOM 2938 N N . PHE B 1 73 ? 9.59 -23.716 -4.788 1 85.29 73 PHE B N 1
ATOM 2939 C CA . PHE B 1 73 ? 10.766 -24.57 -4.912 1 85.29 73 PHE B CA 1
ATOM 2940 C C . PHE B 1 73 ? 11.057 -25.284 -3.597 1 85.29 73 PHE B C 1
ATOM 2942 O O . PHE B 1 73 ? 11.49 -26.438 -3.595 1 85.29 73 PHE B O 1
ATOM 2949 N N . SER B 1 74 ? 10.794 -24.602 -2.493 1 84.36 74 SER B N 1
ATOM 2950 C CA . SER B 1 74 ? 11.129 -25.168 -1.191 1 84.36 74 SER B CA 1
ATOM 2951 C C . SER B 1 74 ? 9.905 -25.788 -0.526 1 84.36 74 SER B C 1
ATOM 2953 O O . SER B 1 74 ? 9.916 -26.061 0.676 1 84.36 74 SER B O 1
ATOM 2955 N N . SER B 1 75 ? 8.768 -25.877 -1.197 1 78.04 75 SER B N 1
ATOM 2956 C CA . SER B 1 75 ? 7.486 -26.317 -0.656 1 78.04 75 SER B CA 1
ATOM 2957 C C . SER B 1 75 ? 7.616 -27.661 0.052 1 78.04 75 SER B C 1
ATOM 2959 O O . SER B 1 75 ? 7.014 -27.873 1.107 1 78.04 75 SER B O 1
ATOM 2961 N N . ASP B 1 76 ? 8.361 -28.531 -0.544 1 72.61 76 ASP B N 1
ATOM 2962 C CA . ASP B 1 76 ? 8.513 -29.867 0.023 1 72.61 76 ASP B CA 1
ATOM 2963 C C . ASP B 1 76 ? 9.292 -29.821 1.336 1 72.61 76 ASP B C 1
ATOM 2965 O O . ASP B 1 76 ? 9.159 -30.715 2.174 1 72.61 76 ASP B O 1
ATOM 2969 N N . TYR B 1 77 ? 10.053 -28.788 1.353 1 69.05 77 TYR B N 1
ATOM 2970 C CA . TYR B 1 77 ? 10.876 -28.652 2.55 1 69.05 77 TYR B CA 1
ATOM 2971 C C . TYR B 1 77 ? 10.06 -28.104 3.714 1 69.05 77 TYR B C 1
ATOM 2973 O O . TYR B 1 77 ? 10.189 -28.575 4.847 1 69.05 77 TYR B O 1
ATOM 2981 N N . VAL B 1 78 ? 9.161 -27.178 3.281 1 65.65 78 VAL B N 1
ATOM 2982 C CA . VAL B 1 78 ? 8.379 -26.541 4.336 1 65.65 78 VAL B CA 1
ATOM 2983 C C . VAL B 1 78 ? 6.932 -27.023 4.268 1 65.65 78 VAL B C 1
ATOM 2985 O O . VAL B 1 78 ? 6.323 -27.032 3.196 1 65.65 78 VAL B O 1
ATOM 2988 N N . LYS B 1 79 ? 6.508 -28.001 5.023 1 70.54 79 LYS B N 1
ATOM 2989 C CA . LYS B 1 79 ? 5.156 -28.545 5.118 1 70.54 79 LYS B CA 1
ATOM 2990 C C . LYS B 1 79 ? 4.113 -27.431 5.103 1 70.54 79 LYS B C 1
ATOM 2992 O O . LYS B 1 79 ? 3.166 -27.45 5.892 1 70.54 79 LYS B O 1
ATOM 2997 N N . ILE B 1 80 ? 4.48 -26.436 4.282 1 66.16 80 ILE B N 1
ATOM 2998 C CA . ILE B 1 80 ? 3.473 -25.385 4.188 1 66.16 80 ILE B CA 1
ATOM 2999 C C . ILE B 1 80 ? 2.463 -25.734 3.097 1 66.16 80 ILE B C 1
ATOM 3001 O O . ILE B 1 80 ? 2.832 -26.271 2.05 1 66.16 80 ILE B O 1
ATOM 3005 N N . ASP B 1 81 ? 1.252 -25.527 3.447 1 70.29 81 ASP B N 1
ATOM 3006 C CA . ASP B 1 81 ? 0.182 -25.739 2.477 1 70.29 81 ASP B CA 1
ATOM 3007 C C . ASP B 1 81 ? 0.436 -24.946 1.197 1 70.29 81 ASP B C 1
ATOM 3009 O O . ASP B 1 81 ? 0.611 -23.726 1.24 1 70.29 81 ASP B O 1
ATOM 3013 N N . PRO B 1 82 ? 0.634 -25.648 0.201 1 66.88 82 PRO B N 1
ATOM 3014 C CA . PRO B 1 82 ? 0.936 -24.996 -1.075 1 66.88 82 PRO B CA 1
ATOM 3015 C C . PRO B 1 82 ? -0.108 -23.953 -1.467 1 66.88 82 PRO B C 1
ATOM 3017 O O . PRO B 1 82 ? 0.174 -23.063 -2.273 1 66.88 82 PRO B O 1
ATOM 3020 N N . ASP B 1 83 ? -1.202 -23.986 -0.887 1 78.84 83 ASP B N 1
ATOM 3021 C CA . ASP B 1 83 ? -2.266 -23.077 -1.302 1 78.84 83 ASP B CA 1
ATOM 3022 C C . ASP B 1 83 ? -2.248 -21.795 -0.471 1 78.84 83 ASP B C 1
ATOM 3024 O O . ASP B 1 83 ? -2.942 -20.829 -0.796 1 78.84 83 ASP B O 1
ATOM 3028 N N . PHE B 1 84 ? -1.453 -21.795 0.533 1 87.64 84 PHE B N 1
ATOM 3029 C CA . PHE B 1 84 ? -1.378 -20.594 1.356 1 87.64 84 PHE B CA 1
ATOM 3030 C C . PHE B 1 84 ? -0.49 -19.543 0.7 1 87.64 84 PHE B C 1
ATOM 3032 O O . PHE B 1 84 ? 0.634 -19.841 0.291 1 87.64 84 PHE B O 1
ATOM 3039 N N . PRO B 1 85 ? -1.023 -18.395 0.566 1 93.19 85 PRO B N 1
ATOM 3040 C CA . PRO B 1 85 ? -0.235 -17.33 -0.058 1 93.19 85 PRO B CA 1
ATOM 3041 C C . PRO B 1 85 ? 0.853 -16.784 0.865 1 93.19 85 PRO B C 1
ATOM 3043 O O . PRO B 1 85 ? 0.741 -15.659 1.359 1 93.19 85 PRO B O 1
ATOM 304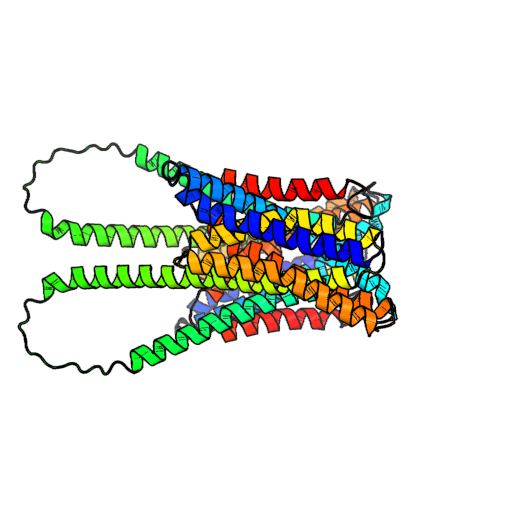6 N N . ALA B 1 86 ? 1.907 -17.55 1.003 1 93.34 86 ALA B N 1
ATOM 3047 C CA . ALA B 1 86 ? 2.986 -17.253 1.942 1 93.34 86 ALA B CA 1
ATOM 3048 C C . ALA B 1 86 ? 3.707 -15.964 1.559 1 93.34 86 ALA B C 1
ATOM 3050 O O . ALA B 1 86 ? 4.111 -15.189 2.429 1 93.34 86 ALA B O 1
ATOM 3051 N N . ALA B 1 87 ? 3.91 -15.791 0.262 1 95.61 87 ALA B N 1
ATOM 3052 C CA . ALA B 1 87 ? 4.609 -14.597 -0.206 1 95.61 87 ALA B CA 1
ATOM 3053 C C . ALA B 1 87 ? 3.865 -13.329 0.202 1 95.61 87 ALA B C 1
ATOM 3055 O O . ALA B 1 87 ? 4.465 -12.397 0.742 1 95.61 87 ALA B O 1
ATOM 3056 N N . GLU B 1 88 ? 2.573 -13.303 -0.036 1 96.88 88 GLU B N 1
ATOM 3057 C CA . GLU B 1 88 ? 1.745 -12.156 0.324 1 96.88 88 GLU B CA 1
ATOM 3058 C C . GLU B 1 88 ? 1.685 -11.972 1.837 1 96.88 88 GLU B C 1
ATOM 3060 O O . GLU B 1 88 ? 1.688 -10.842 2.331 1 96.88 88 GLU B O 1
ATOM 3065 N N . PHE B 1 89 ? 1.611 -13.071 2.516 1 96.59 89 PHE B N 1
ATOM 3066 C CA . PHE B 1 89 ? 1.572 -13.013 3.973 1 96.59 89 PHE B CA 1
ATOM 3067 C C . PHE B 1 89 ? 2.837 -12.365 4.522 1 96.59 89 PHE B C 1
ATOM 3069 O O . PHE B 1 89 ? 2.768 -11.502 5.401 1 96.59 89 PHE B O 1
ATOM 3076 N N . LEU B 1 90 ? 3.966 -12.752 4.043 1 96.97 90 LEU B N 1
ATOM 3077 C CA . LEU B 1 90 ? 5.24 -12.207 4.5 1 96.97 90 LEU B CA 1
ATOM 3078 C C . LEU B 1 90 ? 5.361 -10.731 4.138 1 96.97 90 LEU B C 1
ATOM 3080 O O . LEU B 1 90 ? 5.904 -9.939 4.913 1 96.97 90 LEU B O 1
ATOM 3084 N N . ALA B 1 91 ? 4.895 -10.398 2.923 1 97.79 91 ALA B N 1
ATOM 3085 C CA . ALA B 1 91 ? 4.878 -8.987 2.545 1 97.79 91 ALA B CA 1
ATOM 3086 C C . ALA B 1 91 ? 4.07 -8.162 3.542 1 97.79 91 ALA B C 1
ATOM 3088 O O . ALA B 1 91 ? 4.504 -7.087 3.963 1 97.79 91 ALA B O 1
ATOM 3089 N N . CYS B 1 92 ? 2.912 -8.676 3.942 1 97.86 92 CYS B N 1
ATOM 3090 C CA . CYS B 1 92 ? 2.092 -7.981 4.928 1 97.86 92 CYS B CA 1
ATOM 3091 C C . CYS B 1 92 ? 2.787 -7.938 6.284 1 97.86 92 CYS B C 1
ATOM 3093 O O . CYS B 1 92 ? 2.677 -6.949 7.011 1 97.86 92 CYS B O 1
ATOM 3095 N N . ALA B 1 93 ? 3.474 -9.009 6.616 1 97.3 93 ALA B N 1
ATOM 3096 C CA . ALA B 1 93 ? 4.244 -9.027 7.858 1 97.3 93 ALA B CA 1
ATOM 3097 C C . ALA B 1 93 ? 5.278 -7.906 7.879 1 97.3 93 ALA B C 1
ATOM 3099 O O . ALA B 1 93 ? 5.512 -7.288 8.92 1 97.3 93 ALA B O 1
ATOM 3100 N N . GLY B 1 94 ? 5.947 -7.685 6.737 1 97.44 94 GLY B N 1
ATOM 3101 C CA . GLY B 1 94 ? 6.884 -6.577 6.64 1 97.44 94 GLY B CA 1
ATOM 3102 C C . GLY B 1 94 ? 6.23 -5.223 6.842 1 97.44 94 GLY B C 1
ATOM 3103 O O . GLY B 1 94 ? 6.778 -4.361 7.531 1 97.44 94 GLY B O 1
ATOM 3104 N N . ILE B 1 95 ? 5.039 -5.028 6.254 1 97.38 95 ILE B N 1
ATOM 3105 C CA . ILE B 1 95 ? 4.29 -3.788 6.425 1 97.38 95 ILE B CA 1
ATOM 3106 C C . ILE B 1 95 ? 3.96 -3.584 7.902 1 97.38 95 ILE B C 1
ATOM 3108 O O . ILE B 1 95 ? 4.159 -2.494 8.444 1 97.38 95 ILE B O 1
ATOM 3112 N N . PHE B 1 96 ? 3.518 -4.638 8.538 1 97.11 96 PHE B N 1
ATOM 3113 C CA . PHE B 1 96 ? 3.112 -4.553 9.936 1 97.11 96 PHE B CA 1
ATOM 3114 C C . PHE B 1 96 ? 4.321 -4.347 10.84 1 97.11 96 PHE B C 1
ATOM 3116 O O . PHE B 1 96 ? 4.227 -3.671 11.867 1 97.11 96 PHE B O 1
ATOM 3123 N N . LEU B 1 97 ? 5.373 -4.954 10.481 1 96.85 97 LEU B N 1
ATOM 3124 C CA . LEU B 1 97 ? 6.598 -4.73 11.24 1 96.85 97 LEU B CA 1
ATOM 3125 C C . LEU B 1 97 ? 6.943 -3.245 11.29 1 96.85 97 LEU B C 1
ATOM 3127 O O . LEU B 1 97 ? 7.2 -2.7 12.365 1 96.85 97 LEU B O 1
ATOM 3131 N N . MET B 1 98 ? 6.895 -2.583 10.133 1 95.99 98 MET B N 1
ATOM 3132 C CA . MET B 1 98 ? 7.199 -1.156 10.077 1 95.99 98 MET B CA 1
ATOM 3133 C C . MET B 1 98 ? 6.14 -0.344 10.815 1 95.99 98 MET B C 1
ATOM 3135 O O . MET B 1 98 ? 6.46 0.642 11.481 1 95.99 98 MET B O 1
ATOM 3139 N N . LEU B 1 99 ? 4.915 -0.758 10.731 1 94.45 99 LEU B N 1
ATOM 3140 C CA . LEU B 1 99 ? 3.832 -0.066 11.421 1 94.45 99 LEU B CA 1
ATOM 3141 C C . LEU B 1 99 ? 4.013 -0.143 12.933 1 94.45 99 LEU B C 1
ATOM 3143 O O . LEU B 1 99 ? 3.848 0.858 13.634 1 94.45 99 LEU B O 1
ATOM 3147 N N . VAL B 1 100 ? 4.332 -1.301 13.435 1 94.73 100 VAL B N 1
ATOM 3148 C CA . VAL B 1 100 ? 4.52 -1.508 14.867 1 94.73 100 VAL B CA 1
ATOM 3149 C C . VAL B 1 100 ? 5.723 -0.702 15.352 1 94.73 100 VAL B C 1
ATOM 3151 O O . VAL B 1 100 ? 5.669 -0.07 16.41 1 94.73 100 VAL B O 1
ATOM 3154 N N . ILE B 1 101 ? 6.768 -0.649 14.597 1 94.1 101 ILE B N 1
ATOM 3155 C CA . ILE B 1 101 ? 7.955 0.117 14.961 1 94.1 101 ILE B CA 1
ATOM 3156 C C . ILE B 1 101 ? 7.612 1.604 15.02 1 94.1 101 ILE B C 1
ATOM 3158 O O . ILE B 1 101 ? 7.97 2.292 15.978 1 94.1 101 ILE B O 1
ATOM 3162 N N . GLU B 1 102 ? 6.936 2.061 13.996 1 92.36 102 GLU B N 1
ATOM 3163 C CA . GLU B 1 102 ? 6.565 3.472 13.944 1 92.36 102 GLU B CA 1
ATOM 3164 C C . GLU B 1 102 ? 5.68 3.854 15.127 1 92.36 102 GLU B C 1
ATOM 3166 O O . GLU B 1 102 ? 5.934 4.854 15.802 1 92.36 102 GLU B O 1
ATOM 3171 N N . GLN B 1 103 ? 4.653 3.062 15.381 1 90.4 103 GLN B N 1
ATOM 3172 C CA . GLN B 1 103 ? 3.736 3.347 16.48 1 90.4 103 GLN B CA 1
ATOM 3173 C C . GLN B 1 103 ? 4.431 3.19 17.83 1 90.4 103 GLN B C 1
ATOM 3175 O O . GLN B 1 103 ? 4.121 3.912 18.78 1 90.4 103 GLN B O 1
ATOM 3180 N N . GLY B 1 104 ? 5.329 2.276 17.951 1 89.17 104 GLY B N 1
ATOM 3181 C CA . GLY B 1 104 ? 6.117 2.114 19.163 1 89.17 104 GLY B CA 1
ATOM 3182 C C . GLY B 1 104 ? 6.987 3.317 19.474 1 89.17 104 GLY B C 1
ATOM 3183 O O . GLY B 1 104 ? 7.059 3.756 20.624 1 89.17 104 GLY B O 1
ATOM 3184 N N . ILE B 1 105 ? 7.601 3.868 18.506 1 88.31 105 ILE B N 1
ATOM 3185 C CA . ILE B 1 105 ? 8.445 5.047 18.671 1 88.31 105 ILE B CA 1
ATOM 3186 C C . ILE B 1 105 ? 7.588 6.24 19.087 1 88.31 105 ILE B C 1
ATOM 3188 O O . ILE B 1 105 ? 7.951 6.985 20 1 88.31 105 ILE B O 1
ATOM 3192 N N . LEU B 1 106 ? 6.462 6.394 18.418 1 86.42 106 LEU B N 1
ATOM 3193 C CA . LEU B 1 106 ? 5.566 7.506 18.717 1 86.42 106 LEU B CA 1
ATOM 3194 C C . LEU B 1 106 ? 4.979 7.368 20.118 1 86.42 106 LEU B C 1
ATOM 3196 O O . LEU B 1 106 ? 4.838 8.361 20.837 1 86.42 106 LEU B O 1
ATOM 3200 N N . ALA B 1 107 ? 4.643 6.167 20.493 1 83.94 107 ALA B N 1
ATOM 3201 C CA . ALA B 1 107 ? 4.116 5.914 21.832 1 83.94 107 ALA B CA 1
ATOM 3202 C C . ALA B 1 107 ? 5.159 6.224 22.901 1 83.94 107 ALA B C 1
ATOM 3204 O O . ALA B 1 107 ? 4.834 6.779 23.953 1 83.94 107 ALA B O 1
ATOM 3205 N N . CYS B 1 108 ? 6.34 5.836 22.699 1 83.14 108 CYS B N 1
ATOM 3206 C CA . CYS B 1 108 ? 7.431 6.097 23.631 1 83.14 108 CYS B CA 1
ATOM 3207 C C . CYS B 1 108 ? 7.676 7.594 23.778 1 83.14 108 CYS B C 1
ATOM 3209 O O . CYS B 1 108 ? 7.898 8.085 24.887 1 83.14 108 CYS B O 1
ATOM 3211 N N . LYS B 1 109 ? 7.594 8.301 22.692 1 82.62 109 LYS B N 1
ATOM 3212 C CA . LYS B 1 109 ? 7.779 9.749 22.721 1 82.62 109 LYS B CA 1
ATOM 3213 C C . LYS B 1 109 ? 6.673 10.429 23.522 1 82.62 109 LYS B C 1
ATOM 3215 O O . LYS B 1 109 ? 6.937 11.353 24.294 1 82.62 109 LYS B O 1
ATOM 3220 N N . GLU B 1 110 ? 5.526 10.002 23.246 1 80.04 110 GLU B N 1
ATOM 3221 C CA . GLU B 1 110 ? 4.391 10.573 23.965 1 80.04 110 GLU B CA 1
ATOM 3222 C C . GLU B 1 110 ? 4.506 10.322 25.466 1 80.04 110 GLU B C 1
ATOM 3224 O O . GLU B 1 110 ? 4.175 11.193 26.273 1 80.04 110 GLU B O 1
ATOM 3229 N N . ARG B 1 111 ? 4.935 9.26 25.792 1 77.86 111 ARG B N 1
ATOM 3230 C CA . ARG B 1 111 ? 5.112 8.915 27.199 1 77.86 111 ARG B CA 1
ATOM 3231 C C . ARG B 1 111 ? 6.212 9.758 27.835 1 77.86 111 ARG B C 1
ATOM 3233 O O . ARG B 1 111 ? 6.072 10.216 28.971 1 77.86 111 ARG B O 1
ATOM 3240 N N . LEU B 1 112 ? 7.192 9.974 27.061 1 75.18 112 LEU B N 1
ATOM 3241 C CA . LEU B 1 112 ? 8.315 10.751 27.573 1 75.18 112 LEU B CA 1
ATOM 3242 C C . LEU B 1 112 ? 7.932 12.218 27.737 1 75.18 112 LEU B C 1
ATOM 3244 O O . LEU B 1 112 ? 8.344 12.867 28.702 1 75.18 112 LEU B O 1
ATOM 3248 N N . THR B 1 113 ? 7.194 12.681 26.738 1 71.99 113 THR B N 1
ATOM 3249 C CA . THR B 1 113 ? 6.748 14.068 26.816 1 71.99 113 THR B CA 1
ATOM 3250 C C . THR B 1 113 ? 5.757 14.254 27.961 1 71.99 113 THR B C 1
ATOM 3252 O O . THR B 1 113 ? 5.8 15.262 28.669 1 71.99 113 THR B O 1
ATOM 3255 N N . LYS B 1 114 ? 4.875 13.384 28.126 1 73.24 114 LYS B N 1
ATOM 3256 C CA . LYS B 1 114 ? 3.915 13.453 29.223 1 73.24 114 LYS B CA 1
ATOM 3257 C C . LYS B 1 114 ? 4.621 13.402 30.575 1 73.24 114 LYS B C 1
ATOM 3259 O O . LYS B 1 114 ? 4.254 14.129 31.501 1 73.24 114 LYS B O 1
ATOM 3264 N N . THR B 1 115 ? 5.547 12.594 30.669 1 66.97 115 THR B N 1
ATOM 3265 C CA . THR B 1 115 ? 6.299 12.477 31.913 1 66.97 115 THR B CA 1
ATOM 3266 C C . THR B 1 115 ? 7.107 13.744 32.178 1 66.97 115 THR B C 1
ATOM 3268 O O . THR B 1 115 ? 7.196 14.202 33.319 1 66.97 115 THR B O 1
ATOM 3271 N N . ALA B 1 116 ? 7.545 14.383 31.099 1 62.51 116 ALA B N 1
ATOM 3272 C CA . ALA B 1 116 ? 8.338 15.602 31.238 1 62.51 116 ALA B CA 1
ATOM 3273 C C . ALA B 1 116 ? 7.464 16.78 31.659 1 62.51 116 ALA B C 1
ATOM 3275 O O . ALA B 1 116 ? 7.887 17.623 32.453 1 62.51 116 ALA B O 1
ATOM 3276 N N . THR B 1 117 ? 6.286 16.868 31.107 1 59.1 117 THR B N 1
ATOM 3277 C CA . THR B 1 117 ? 5.373 17.945 31.472 1 59.1 117 THR B CA 1
ATOM 3278 C C . THR B 1 117 ? 4.842 17.746 32.889 1 59.1 117 THR B C 1
ATOM 3280 O O . THR B 1 117 ? 4.634 18.716 33.621 1 59.1 117 THR B O 1
ATOM 3283 N N . GLU B 1 118 ? 4.597 16.543 33.222 1 60.06 118 GLU B N 1
ATOM 3284 C CA . GLU B 1 118 ? 4.136 16.27 34.58 1 60.06 118 GLU B CA 1
ATOM 3285 C C . GLU B 1 118 ? 5.225 16.573 35.604 1 60.06 118 GLU B C 1
ATOM 3287 O O . GLU B 1 118 ? 4.929 16.949 36.74 1 60.06 118 GLU B O 1
ATOM 3292 N N . ASP B 1 119 ? 6.471 16.517 35.202 1 52.7 119 ASP B N 1
ATOM 3293 C CA . ASP B 1 119 ? 7.558 16.804 36.133 1 52.7 119 ASP B CA 1
ATOM 3294 C C . ASP B 1 119 ? 7.835 18.303 36.209 1 52.7 119 ASP B C 1
ATOM 3296 O O . ASP B 1 119 ? 8.707 18.741 36.963 1 52.7 119 ASP B O 1
ATOM 3300 N N . ILE B 1 120 ? 7.277 19.165 35.313 1 47.83 120 ILE B N 1
ATOM 3301 C CA . ILE B 1 120 ? 7.386 20.601 35.547 1 47.83 120 ILE B CA 1
ATOM 3302 C C . ILE B 1 120 ? 6.489 21.002 36.715 1 47.83 120 ILE B C 1
ATOM 3304 O O . ILE B 1 120 ? 5.265 20.869 36.641 1 47.83 120 ILE B O 1
ATOM 3308 N N . PRO B 1 121 ? 6.969 21.076 37.842 1 41.51 121 PRO B N 1
ATOM 3309 C CA . PRO B 1 121 ? 6.215 21.579 38.993 1 41.51 121 PRO B CA 1
ATOM 3310 C C . PRO B 1 121 ? 5.475 22.88 38.69 1 41.51 121 PRO B C 1
ATOM 3312 O O . PRO B 1 121 ? 6.049 23.798 38.099 1 41.51 121 PRO B O 1
ATOM 3315 N N . LEU B 1 122 ? 4.162 22.868 38.414 1 39.3 122 LEU B N 1
ATOM 3316 C CA . LEU B 1 122 ? 3.352 24.075 38.539 1 39.3 122 LEU B CA 1
ATOM 3317 C C . LEU B 1 122 ? 3.874 24.966 39.661 1 39.3 122 LEU B C 1
ATOM 3319 O O . LEU B 1 122 ? 3.461 24.824 40.815 1 39.3 122 LEU B O 1
ATOM 3323 N N . THR B 1 123 ? 5.095 25.133 39.908 1 34.32 123 THR B N 1
ATOM 3324 C CA . THR B 1 123 ? 5.345 26.267 40.791 1 34.32 123 THR B CA 1
ATOM 3325 C C . THR B 1 123 ? 4.718 27.539 40.228 1 34.32 123 THR B C 1
ATOM 3327 O O . THR B 1 123 ? 5.201 28.09 39.237 1 34.32 123 THR B O 1
ATOM 3330 N N . THR B 1 124 ? 3.417 27.617 40.088 1 33.73 124 THR B N 1
ATOM 3331 C CA . THR B 1 124 ? 2.654 28.858 40.171 1 33.73 124 THR B CA 1
ATOM 3332 C C . THR B 1 124 ? 3.285 29.815 41.178 1 33.73 124 THR B C 1
ATOM 3334 O O . THR B 1 124 ? 3.13 29.641 42.388 1 33.73 124 THR B O 1
ATOM 3337 N N . THR B 1 125 ? 4.492 30.162 41.127 1 30.56 125 THR B N 1
ATOM 3338 C CA . THR B 1 125 ? 4.757 31.396 41.858 1 30.56 125 THR B CA 1
ATOM 3339 C C . THR B 1 125 ? 3.693 32.446 41.551 1 30.56 125 THR B C 1
ATOM 3341 O O . THR B 1 125 ? 3.436 32.755 40.385 1 30.56 125 THR B O 1
ATOM 3344 N N . GLU B 1 126 ? 2.722 32.701 42.463 1 32.53 126 GLU B N 1
ATOM 3345 C CA . GLU B 1 126 ? 1.808 33.772 42.85 1 32.53 126 GLU B CA 1
ATOM 3346 C C . GLU B 1 126 ? 2.409 35.144 42.556 1 32.53 126 GLU B C 1
ATOM 3348 O O . GLU B 1 126 ? 2.791 35.871 43.475 1 32.53 126 GLU B O 1
ATOM 3353 N N . TYR B 1 127 ? 3.486 35.377 41.789 1 29.06 127 TYR B N 1
ATOM 3354 C CA . TYR B 1 127 ? 3.74 36.807 41.658 1 29.06 127 TYR B CA 1
ATOM 3355 C C . TYR B 1 127 ? 2.503 37.537 41.149 1 29.06 127 TYR B C 1
ATOM 3357 O O . TYR B 1 127 ? 1.882 37.113 40.172 1 29.06 127 TYR B O 1
ATOM 3365 N N . GLY B 1 128 ? 1.67 38.189 42.005 1 28.51 128 GLY B N 1
ATOM 3366 C CA . GLY B 1 128 ? 0.648 39.221 42.071 1 28.51 128 GLY B CA 1
ATOM 3367 C C . GLY B 1 128 ? 0.744 40.229 40.942 1 28.51 128 GLY B C 1
ATOM 3368 O O . GLY B 1 128 ? 0.279 41.364 41.074 1 28.51 128 GLY B O 1
ATOM 3369 N N . TYR B 1 129 ? 1.666 40.128 39.965 1 28.2 129 TYR B N 1
ATOM 3370 C CA . TYR B 1 129 ? 1.585 41.307 39.109 1 28.2 129 TYR B CA 1
ATOM 3371 C C . TYR B 1 129 ? 0.196 41.441 38.496 1 28.2 129 TYR B C 1
ATOM 3373 O O . TYR B 1 129 ? -0.462 40.438 38.209 1 28.2 129 TYR B O 1
ATOM 3381 N N . TYR B 1 130 ? -0.35 42.725 38.448 1 28.36 130 TYR B N 1
ATOM 3382 C CA . TYR B 1 130 ? -1.545 43.446 38.024 1 28.36 130 TYR B CA 1
ATOM 3383 C C . TYR B 1 130 ? -2.06 42.913 36.693 1 28.36 130 TYR B C 1
ATOM 3385 O O . TYR B 1 130 ? -1.306 42.31 35.925 1 28.36 130 TYR B O 1
ATOM 3393 N N . THR B 1 131 ? -3.457 42.936 36.49 1 30.13 131 THR B N 1
ATOM 3394 C CA . THR B 1 131 ? -4.617 42.661 35.65 1 30.13 131 THR B CA 1
ATOM 3395 C C . THR B 1 131 ? -4.37 43.123 34.217 1 30.13 131 THR B C 1
ATOM 3397 O O . THR B 1 131 ? -5.24 42.984 33.356 1 30.13 131 THR B O 1
ATOM 3400 N N . ASP B 1 132 ? -3.447 44.07 33.953 1 31.98 132 ASP B N 1
ATOM 3401 C CA . ASP B 1 132 ? -3.581 44.665 32.626 1 31.98 132 ASP B CA 1
ATOM 3402 C C . ASP B 1 132 ? -3.243 43.652 31.534 1 31.98 132 ASP B C 1
ATOM 3404 O O . ASP B 1 132 ? -2.275 43.831 30.793 1 31.98 132 ASP B O 1
ATOM 3408 N N . ALA B 1 133 ? -3.142 42.389 31.764 1 34.62 133 ALA B N 1
ATOM 3409 C CA . ALA B 1 133 ? -2.547 41.309 30.982 1 34.62 133 ALA B CA 1
ATOM 3410 C C . ALA B 1 133 ? -3.468 40.888 29.84 1 34.62 133 ALA B C 1
ATOM 3412 O O . ALA B 1 133 ? -3.235 39.864 29.192 1 34.62 133 ALA B O 1
ATOM 3413 N N . SER B 1 134 ? -4.558 41.577 29.643 1 37.67 134 SER B N 1
ATOM 3414 C CA . SER B 1 134 ? -5.47 41.116 28.601 1 37.67 134 SER B CA 1
ATOM 3415 C C . SER B 1 134 ? -4.807 41.159 27.228 1 37.67 134 SER B C 1
ATOM 3417 O O . SER B 1 134 ? -5.103 40.332 26.364 1 37.67 134 SER B O 1
ATOM 3419 N N . ILE B 1 135 ? -4.113 42.258 26.927 1 38.68 135 ILE B N 1
ATOM 3420 C CA . ILE B 1 135 ? -3.707 42.508 25.549 1 38.68 135 ILE B CA 1
ATOM 3421 C C . ILE B 1 135 ? -2.6 41.534 25.152 1 38.68 135 ILE B C 1
ATOM 3423 O O . ILE B 1 135 ? -2.567 41.051 24.018 1 38.68 135 ILE B O 1
ATOM 3427 N N . HIS B 1 136 ? -1.604 41.202 25.988 1 40.63 136 HIS B N 1
ATOM 3428 C CA . HIS B 1 136 ? -0.427 40.448 25.573 1 40.63 136 HIS B CA 1
ATOM 3429 C C . HIS B 1 136 ? -0.729 38.955 25.495 1 40.63 136 HIS B C 1
ATOM 3431 O O . HIS B 1 136 ? 0.139 38.16 25.125 1 40.63 136 HIS B O 1
ATOM 3437 N N . ALA B 1 137 ? -1.86 38.541 25.964 1 45.68 137 ALA B N 1
ATOM 3438 C CA . ALA B 1 137 ? -2.205 37.122 26.007 1 45.68 137 ALA B CA 1
ATOM 3439 C C . ALA B 1 137 ? -2.442 36.572 24.604 1 45.68 137 ALA B C 1
ATOM 3441 O O . ALA B 1 137 ? -2.09 35.426 24.312 1 45.68 137 ALA B O 1
ATOM 3442 N N . SER B 1 138 ? -2.98 37.444 23.773 1 50.72 138 SER B N 1
ATOM 3443 C CA . SER B 1 138 ? -3.313 36.935 22.446 1 50.72 138 SER B CA 1
ATOM 3444 C C . SER B 1 138 ? -2.056 36.651 21.631 1 50.72 138 SER B C 1
ATOM 3446 O O . SER B 1 138 ? -1.999 35.668 20.89 1 50.72 138 SER B O 1
ATOM 3448 N N . GLN B 1 139 ? -1.041 37.553 21.715 1 50.49 139 GLN B N 1
ATOM 3449 C CA . GLN B 1 139 ? 0.192 37.342 20.964 1 50.49 139 GLN B CA 1
ATOM 3450 C C . GLN B 1 139 ? 0.953 36.126 21.484 1 50.49 139 GLN B C 1
ATOM 3452 O O . GLN B 1 139 ? 1.529 35.367 20.703 1 50.49 139 GLN B O 1
ATOM 3457 N N . ASP B 1 140 ? 0.879 35.904 22.782 1 53.59 140 ASP B N 1
ATOM 3458 C CA . ASP B 1 140 ? 1.604 34.794 23.393 1 53.59 140 ASP B CA 1
ATOM 3459 C C . ASP B 1 140 ? 0.981 33.453 23.008 1 53.59 140 ASP B C 1
ATOM 3461 O O . ASP B 1 140 ? 1.696 32.48 22.76 1 53.59 140 ASP B O 1
ATOM 3465 N N . ASP B 1 141 ? -0.342 33.496 22.891 1 56.18 141 ASP B N 1
ATOM 3466 C CA . ASP B 1 141 ? -1.006 32.248 22.526 1 56.18 141 ASP B CA 1
ATOM 3467 C C . ASP B 1 141 ? -0.693 31.861 21.083 1 56.18 141 ASP B C 1
ATOM 3469 O O . ASP B 1 141 ? -0.516 30.681 20.775 1 56.18 141 ASP B O 1
ATOM 3473 N N . ASP B 1 142 ? -0.62 32.905 20.212 1 57.17 142 ASP B N 1
ATOM 3474 C CA . ASP B 1 142 ? -0.282 32.635 18.818 1 57.17 142 ASP B CA 1
ATOM 3475 C C . ASP B 1 142 ? 1.155 32.135 18.688 1 57.17 142 ASP B C 1
ATOM 3477 O O . ASP B 1 142 ? 1.438 31.246 17.883 1 57.17 142 ASP B O 1
ATOM 3481 N N . GLU B 1 143 ? 2.016 32.769 19.455 1 58.68 143 GLU B N 1
ATOM 3482 C CA . GLU B 1 143 ? 3.412 32.342 19.432 1 58.68 143 GLU B CA 1
ATOM 3483 C C . GLU B 1 143 ? 3.564 30.922 19.971 1 58.68 143 GLU B C 1
ATOM 3485 O O . GLU B 1 143 ? 4.341 30.129 19.436 1 58.68 143 GLU B O 1
ATOM 3490 N N . ILE B 1 144 ? 2.788 30.624 20.946 1 59.78 144 ILE B N 1
ATOM 3491 C CA . ILE B 1 144 ? 2.846 29.295 21.543 1 59.78 144 ILE B CA 1
ATOM 3492 C C . ILE B 1 144 ? 2.296 28.263 20.56 1 59.78 144 ILE B C 1
ATOM 3494 O O . ILE B 1 144 ? 2.857 27.175 20.414 1 59.78 144 ILE B O 1
ATOM 3498 N N . ARG B 1 145 ? 1.22 28.638 19.873 1 60.16 145 ARG B N 1
ATOM 3499 C CA . ARG B 1 145 ? 0.641 27.737 18.882 1 60.16 145 ARG B CA 1
ATOM 3500 C C . ARG B 1 145 ? 1.59 27.534 17.705 1 60.16 145 ARG B C 1
ATOM 3502 O O . ARG B 1 145 ? 1.746 26.415 17.212 1 60.16 145 ARG B O 1
ATOM 3509 N N . THR B 1 146 ? 2.179 28.548 17.225 1 64.1 146 THR B N 1
ATOM 3510 C CA . THR B 1 146 ? 3.143 28.447 16.134 1 64.1 146 THR B CA 1
ATOM 3511 C C . THR B 1 146 ? 4.348 27.611 16.554 1 64.1 146 THR B C 1
ATOM 3513 O O . THR B 1 146 ? 4.836 26.784 15.781 1 64.1 146 THR B O 1
ATOM 3516 N N . LEU B 1 147 ? 4.775 27.787 17.82 1 64.7 147 LEU B N 1
ATOM 3517 C CA . LEU B 1 147 ? 5.892 27.009 18.344 1 64.7 147 LEU B CA 1
ATOM 3518 C C . LEU B 1 147 ? 5.526 25.532 18.444 1 64.7 147 LEU B C 1
ATOM 3520 O O . LEU B 1 147 ? 6.34 24.664 18.121 1 64.7 147 LEU B O 1
ATOM 3524 N N . HIS B 1 148 ? 4.311 25.305 18.78 1 67.12 148 HIS B N 1
ATOM 3525 C CA . HIS B 1 148 ? 3.83 23.933 18.896 1 67.12 148 HIS B CA 1
ATOM 3526 C C . HIS B 1 148 ? 3.728 23.268 17.527 1 67.12 148 HIS B C 1
ATOM 3528 O O . HIS B 1 148 ? 4.08 22.096 17.373 1 67.12 148 HIS B O 1
ATOM 3534 N N . GLU B 1 149 ? 3.286 24.027 16.595 1 69.68 149 GLU B N 1
ATOM 3535 C CA . GLU B 1 149 ? 3.176 23.494 15.241 1 69.68 149 GLU B CA 1
ATOM 3536 C C . GLU B 1 149 ? 4.553 23.214 14.644 1 69.68 149 GLU B C 1
ATOM 3538 O O . GLU B 1 149 ? 4.748 22.202 13.968 1 69.68 149 GLU B O 1
ATOM 3543 N N . GLU B 1 150 ? 5.432 24.089 14.925 1 72.26 150 GLU B N 1
ATOM 3544 C CA . GLU B 1 150 ? 6.796 23.916 14.436 1 72.26 150 GLU B CA 1
ATOM 3545 C C . GLU B 1 150 ? 7.472 22.717 15.095 1 72.26 150 GLU B C 1
ATOM 3547 O O . GLU B 1 150 ? 8.193 21.965 14.436 1 72.26 150 GLU B O 1
ATOM 3552 N N . GLU B 1 151 ? 7.236 22.602 16.343 1 73.31 151 GLU B N 1
ATOM 3553 C CA . GLU B 1 151 ? 7.795 21.461 17.062 1 73.31 151 GLU B CA 1
ATOM 3554 C C . GLU B 1 151 ? 7.222 20.146 16.543 1 73.31 151 GLU B C 1
ATOM 3556 O O . GLU B 1 151 ? 7.952 19.165 16.382 1 73.31 151 GLU B O 1
ATOM 3561 N N . LEU B 1 152 ? 6.002 20.229 16.217 1 74.13 152 LEU B N 1
ATOM 3562 C CA . LEU B 1 152 ? 5.342 19.034 15.701 1 74.13 152 LEU B CA 1
ATOM 3563 C C . LEU B 1 152 ? 5.883 18.667 14.322 1 74.13 152 LEU B C 1
ATOM 3565 O O . LEU B 1 152 ? 6.112 17.491 14.034 1 74.13 152 LEU B O 1
ATOM 3569 N N . GLU B 1 153 ? 6.115 19.65 13.599 1 76.21 153 GLU B N 1
ATOM 3570 C CA . GLU B 1 153 ? 6.667 19.416 12.268 1 76.21 153 GLU B CA 1
ATOM 3571 C C . GLU B 1 153 ? 8.099 18.895 12.349 1 76.21 153 GLU B C 1
ATOM 3573 O O . GLU B 1 153 ? 8.495 18.028 11.567 1 76.21 153 GLU B O 1
ATOM 3578 N N . TYR B 1 154 ? 8.793 19.456 13.286 1 77.27 154 TYR B N 1
ATOM 3579 C CA . TYR B 1 154 ? 10.165 19.02 13.525 1 77.27 154 TYR B CA 1
ATOM 3580 C C . TYR B 1 154 ? 10.211 17.541 13.889 1 77.27 154 TYR B C 1
ATOM 3582 O O . TYR B 1 154 ? 10.919 16.76 13.249 1 77.27 154 TYR B O 1
ATOM 3590 N N . ILE B 1 155 ? 9.462 17.153 14.772 1 78.61 155 ILE B N 1
ATOM 3591 C CA . ILE B 1 155 ? 9.437 15.778 15.26 1 78.61 155 ILE B CA 1
ATOM 3592 C C . ILE B 1 155 ? 8.998 14.84 14.138 1 78.61 155 ILE B C 1
ATOM 3594 O O . ILE B 1 155 ? 9.592 13.777 13.942 1 78.61 155 ILE B O 1
ATOM 3598 N N . GLN B 1 156 ? 8.077 15.287 13.421 1 80.85 156 GLN B N 1
ATOM 3599 C CA . GLN B 1 156 ? 7.54 14.45 12.353 1 80.85 156 GLN B CA 1
ATOM 3600 C C . GLN B 1 156 ? 8.573 14.235 11.25 1 80.85 156 GLN B C 1
ATOM 3602 O O . GLN B 1 156 ? 8.696 13.132 10.714 1 80.85 156 GLN B O 1
ATOM 3607 N N . SER B 1 157 ? 9.276 15.24 10.94 1 86.51 157 SER B N 1
ATOM 3608 C CA . SER B 1 157 ? 10.262 15.132 9.869 1 86.51 157 SER B CA 1
ATOM 3609 C C . SER B 1 157 ? 11.434 14.249 10.284 1 86.51 157 SER B C 1
ATOM 3611 O O . SER B 1 157 ? 11.918 13.438 9.491 1 86.51 157 SER B O 1
ATOM 3613 N N . VAL B 1 158 ? 11.883 14.35 11.481 1 88.61 158 VAL B N 1
ATOM 3614 C CA . VAL B 1 158 ? 12.986 13.542 11.991 1 88.61 158 VAL B CA 1
ATOM 3615 C C . VAL B 1 158 ? 12.552 12.082 12.094 1 88.61 158 VAL B C 1
ATOM 3617 O O . VAL B 1 158 ? 13.301 11.177 11.717 1 88.61 158 VAL B O 1
ATOM 3620 N N . LEU B 1 159 ? 11.38 11.883 12.566 1 87.5 159 LEU B N 1
ATOM 3621 C CA . LEU B 1 159 ? 10.842 10.533 12.69 1 87.5 159 LEU B CA 1
ATOM 3622 C C . LEU B 1 159 ? 10.749 9.858 11.325 1 87.5 159 LEU B C 1
ATOM 3624 O O . LEU B 1 159 ? 11.064 8.673 11.191 1 87.5 159 LEU B O 1
ATOM 3628 N N . ARG B 1 160 ? 10.308 10.555 10.426 1 89.01 160 ARG B N 1
ATOM 3629 C CA . ARG B 1 160 ? 10.204 10.029 9.069 1 89.01 160 ARG B CA 1
ATOM 3630 C C . ARG B 1 160 ? 11.562 9.56 8.557 1 89.01 160 ARG B C 1
ATOM 3632 O O . ARG B 1 160 ? 11.664 8.503 7.93 1 89.01 160 ARG B O 1
ATOM 3639 N N . SER B 1 161 ? 12.573 10.329 8.76 1 92.36 161 SER B N 1
ATOM 3640 C CA .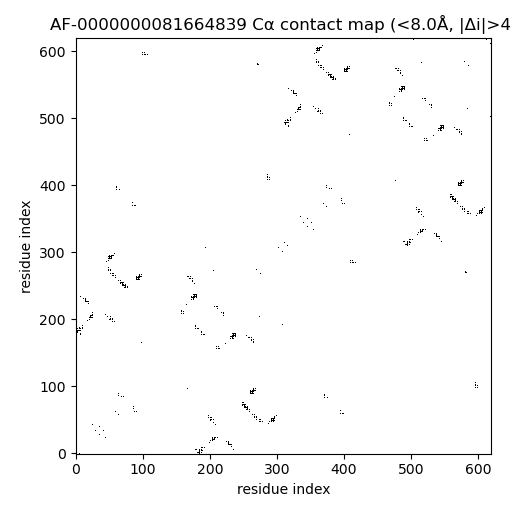 SER B 1 161 ? 13.922 9.987 8.321 1 92.36 161 SER B CA 1
ATOM 3641 C C . SER B 1 161 ? 14.419 8.716 9.002 1 92.36 161 SER B C 1
ATOM 3643 O O . SER B 1 161 ? 15.018 7.853 8.357 1 92.36 161 SER B O 1
ATOM 3645 N N . TYR B 1 162 ? 14.113 8.537 10.218 1 91.49 162 TYR B N 1
ATOM 3646 C CA . TYR B 1 162 ? 14.556 7.349 10.939 1 91.49 162 TYR B CA 1
ATOM 3647 C C . TYR B 1 162 ? 13.781 6.117 10.488 1 91.49 162 TYR B C 1
ATOM 3649 O O . TYR B 1 162 ? 14.334 5.016 10.428 1 91.49 162 TYR B O 1
ATOM 3657 N N . MET B 1 163 ? 12.472 6.324 10.241 1 92.21 163 MET B N 1
ATOM 3658 C CA . MET B 1 163 ? 11.686 5.207 9.726 1 92.21 163 MET B CA 1
ATOM 3659 C C . MET B 1 163 ? 12.229 4.734 8.381 1 92.21 163 MET B C 1
ATOM 3661 O O . MET B 1 163 ? 12.332 3.531 8.137 1 92.21 163 MET B O 1
ATOM 3665 N N . PHE B 1 164 ? 12.55 5.717 7.583 1 94.33 164 PHE B N 1
ATOM 3666 C CA . PHE B 1 164 ? 13.158 5.402 6.295 1 94.33 164 PHE B CA 1
ATOM 3667 C C . PHE B 1 164 ? 14.466 4.644 6.484 1 94.33 164 PHE B C 1
ATOM 3669 O O . PHE B 1 164 ? 14.718 3.65 5.801 1 94.33 164 PHE B O 1
ATOM 3676 N N . PHE B 1 165 ? 15.284 5.103 7.402 1 95.71 165 PHE B N 1
ATOM 3677 C CA . PHE B 1 165 ? 16.579 4.501 7.692 1 95.71 165 PHE B CA 1
ATOM 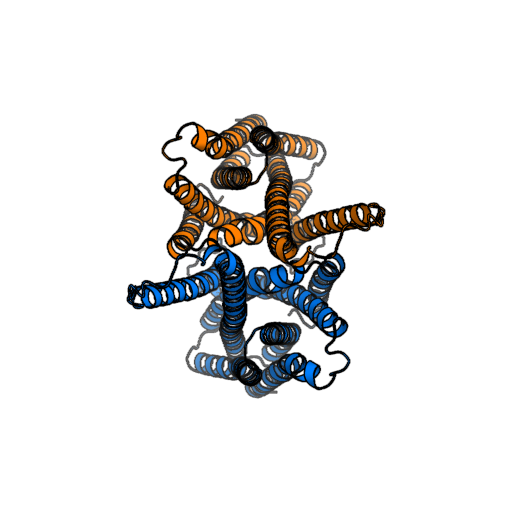3678 C C . PHE B 1 165 ? 16.414 3.056 8.149 1 95.71 165 PHE B C 1
ATOM 3680 O O . PHE B 1 165 ? 17.093 2.159 7.646 1 95.71 165 PHE B O 1
ATOM 3687 N N . ILE B 1 166 ? 15.547 2.785 9.049 1 95.99 166 ILE B N 1
ATOM 3688 C CA . ILE B 1 166 ? 15.336 1.453 9.606 1 95.99 166 ILE B CA 1
ATOM 3689 C C . ILE B 1 166 ? 14.848 0.508 8.51 1 95.99 166 ILE B C 1
ATOM 3691 O O . ILE B 1 166 ? 15.356 -0.607 8.372 1 95.99 166 ILE B O 1
ATOM 3695 N N . ALA B 1 167 ? 13.857 0.975 7.78 1 95.19 167 ALA B N 1
ATOM 3696 C CA . ALA B 1 167 ? 13.32 0.163 6.691 1 95.19 167 ALA B CA 1
ATOM 3697 C C . ALA B 1 167 ? 14.408 -0.19 5.682 1 95.19 167 ALA B C 1
ATOM 3699 O O . ALA B 1 167 ? 14.484 -1.329 5.215 1 95.19 167 ALA B O 1
ATOM 3700 N N . LEU B 1 168 ? 15.281 0.747 5.345 1 95.57 168 LEU B N 1
ATOM 3701 C CA . LEU B 1 168 ? 16.331 0.547 4.352 1 95.57 168 LEU B CA 1
ATOM 3702 C C . LEU B 1 168 ? 17.408 -0.393 4.882 1 95.57 168 LEU B C 1
ATOM 3704 O O . LEU B 1 168 ? 17.949 -1.21 4.133 1 95.57 168 LEU B O 1
ATOM 3708 N N . CYS B 1 169 ? 17.733 -0.255 6.133 1 96.46 169 CYS B N 1
ATOM 3709 C CA . CYS B 1 169 ? 18.734 -1.134 6.728 1 96.46 169 CYS B CA 1
ATOM 3710 C C . CYS B 1 169 ? 18.253 -2.58 6.737 1 96.46 169 CYS B C 1
ATOM 3712 O O . CYS B 1 169 ? 18.99 -3.486 6.343 1 96.46 169 CYS B O 1
ATOM 3714 N N . LEU B 1 170 ? 17.046 -2.791 7.157 1 95.97 170 LEU B N 1
ATOM 3715 C CA . LEU B 1 170 ? 16.495 -4.142 7.173 1 95.97 170 LEU B CA 1
ATOM 3716 C C . LEU B 1 170 ? 16.4 -4.707 5.76 1 95.97 170 LEU B C 1
ATOM 3718 O O . LEU B 1 170 ? 16.841 -5.83 5.505 1 95.97 170 LEU B O 1
ATOM 3722 N N . HIS B 1 171 ? 15.866 -3.949 4.88 1 95.05 171 HIS B N 1
ATOM 3723 C CA . HIS B 1 171 ? 15.756 -4.358 3.484 1 95.05 171 HIS B CA 1
ATOM 3724 C C . HIS B 1 171 ? 17.125 -4.678 2.894 1 95.05 171 HIS B C 1
ATOM 3726 O O . HIS B 1 171 ? 17.299 -5.71 2.242 1 95.05 171 HIS B O 1
ATOM 3732 N N . GLY B 1 172 ? 18.149 -3.786 3.131 1 96.22 172 GLY B N 1
ATOM 3733 C CA . GLY B 1 172 ? 19.491 -3.978 2.606 1 96.22 172 GLY B CA 1
ATOM 3734 C C . GLY B 1 172 ? 20.174 -5.218 3.152 1 96.22 172 GLY B C 1
ATOM 3735 O O . GLY B 1 172 ? 20.876 -5.919 2.42 1 96.22 172 GLY B O 1
ATOM 3736 N N . ILE B 1 173 ? 19.98 -5.436 4.408 1 96.28 173 ILE B N 1
ATOM 3737 C CA . ILE B 1 173 ? 20.559 -6.621 5.031 1 96.28 173 ILE B CA 1
ATOM 3738 C C . ILE B 1 173 ? 19.967 -7.878 4.398 1 96.28 173 ILE B C 1
ATOM 3740 O O . ILE B 1 173 ? 20.699 -8.806 4.044 1 96.28 173 ILE B O 1
ATOM 3744 N N . PHE B 1 174 ? 18.675 -7.9 4.237 1 96.24 174 PHE B N 1
ATOM 3745 C CA . PHE B 1 174 ? 17.995 -9.067 3.689 1 96.24 174 PHE B CA 1
ATOM 3746 C C . PHE B 1 174 ? 18.437 -9.327 2.254 1 96.24 174 PHE B C 1
ATOM 3748 O O . PHE B 1 174 ? 18.714 -10.469 1.882 1 96.24 174 PHE B O 1
ATOM 3755 N N . GLU B 1 175 ? 18.547 -8.289 1.513 1 94.32 175 GLU B N 1
ATOM 3756 C CA . GLU B 1 175 ? 19.004 -8.438 0.135 1 94.32 175 GLU B CA 1
ATOM 3757 C C . GLU B 1 175 ? 20.454 -8.912 0.083 1 94.32 175 GLU B C 1
ATOM 3759 O O . GLU B 1 175 ? 20.821 -9.711 -0.782 1 94.32 175 GLU B O 1
ATOM 3764 N N . GLY B 1 176 ? 21.282 -8.35 0.928 1 95.66 176 GLY B N 1
ATOM 3765 C CA . GLY B 1 176 ? 22.664 -8.797 1.008 1 95.66 176 GLY B CA 1
ATOM 3766 C C . GLY B 1 176 ? 22.795 -10.27 1.347 1 95.66 176 GLY B C 1
ATOM 3767 O O . GLY B 1 176 ? 23.604 -10.981 0.747 1 95.66 176 GLY B O 1
ATOM 3768 N N . ILE B 1 177 ? 22.026 -10.722 2.279 1 95.46 177 ILE B N 1
ATOM 3769 C CA . ILE B 1 177 ? 22.056 -12.127 2.671 1 95.46 177 ILE B CA 1
ATOM 3770 C C . ILE B 1 177 ? 21.696 -13.004 1.474 1 95.46 177 ILE B C 1
ATOM 3772 O O . ILE B 1 177 ? 22.38 -13.991 1.192 1 95.46 177 ILE B O 1
ATOM 3776 N N . VAL B 1 178 ? 20.618 -12.633 0.802 1 94.46 178 VAL B N 1
ATOM 3777 C CA . VAL B 1 178 ? 20.155 -13.409 -0.344 1 94.46 178 VAL B CA 1
ATOM 3778 C C . VAL B 1 178 ? 21.256 -13.482 -1.399 1 94.46 178 VAL B C 1
ATOM 3780 O O . VAL B 1 178 ? 21.509 -14.545 -1.97 1 94.46 178 VAL B O 1
ATOM 3783 N N . LEU B 1 179 ? 21.876 -12.392 -1.68 1 95.1 179 LEU B N 1
ATOM 3784 C CA . LEU B 1 179 ? 22.982 -12.36 -2.63 1 95.1 179 LEU B CA 1
ATOM 3785 C C . LEU B 1 179 ? 24.127 -13.251 -2.161 1 95.1 179 LEU B C 1
ATOM 3787 O O . LEU B 1 179 ? 24.775 -13.916 -2.973 1 95.1 179 LEU B O 1
ATOM 3791 N N . GLY B 1 180 ? 24.39 -13.28 -0.92 1 93.96 180 GLY B N 1
ATOM 3792 C CA . GLY B 1 180 ? 25.441 -14.1 -0.341 1 93.96 180 GLY B CA 1
ATOM 3793 C C . GLY B 1 180 ? 25.13 -15.584 -0.378 1 93.96 180 GLY B C 1
ATOM 3794 O O . GLY B 1 180 ? 26.038 -16.416 -0.328 1 93.96 180 GLY B O 1
ATOM 3795 N N . LEU B 1 181 ? 23.914 -15.95 -0.45 1 93.16 181 LEU B N 1
ATOM 3796 C CA . LEU B 1 181 ? 23.484 -17.343 -0.423 1 93.16 181 LEU B CA 1
ATOM 3797 C C . LEU B 1 181 ? 23.681 -18 -1.785 1 93.16 181 LEU B C 1
ATOM 3799 O O . LEU B 1 181 ? 23.663 -19.228 -1.896 1 93.16 181 LEU B O 1
ATOM 3803 N N . LEU B 1 182 ? 23.785 -17.176 -2.829 1 91.34 182 LEU B N 1
ATOM 3804 C CA . LEU B 1 182 ? 23.88 -17.714 -4.182 1 91.34 182 LEU B CA 1
ATOM 3805 C C . LEU B 1 182 ? 25.253 -18.332 -4.426 1 91.34 182 LEU B C 1
ATOM 3807 O O . LEU B 1 182 ? 26.269 -17.792 -3.983 1 91.34 182 LEU B O 1
ATOM 3811 N N . SER B 1 183 ? 25.282 -19.451 -5.117 1 89.16 183 SER B N 1
ATOM 3812 C CA . SER B 1 183 ? 26.53 -20.176 -5.336 1 89.16 183 SER B CA 1
ATOM 3813 C C . SER B 1 183 ? 27.015 -20.021 -6.773 1 89.16 183 SER B C 1
ATOM 3815 O O . SER B 1 183 ? 28.19 -20.249 -7.065 1 89.16 183 SER B O 1
ATOM 3817 N N . ASP B 1 184 ? 26.139 -19.691 -7.646 1 91.11 184 ASP B N 1
ATOM 3818 C CA . ASP B 1 184 ? 26.464 -19.532 -9.06 1 91.11 184 ASP B CA 1
ATOM 3819 C C . ASP B 1 184 ? 26.769 -18.073 -9.392 1 91.11 184 ASP B C 1
ATOM 3821 O O . ASP B 1 184 ? 25.939 -17.192 -9.161 1 91.11 184 ASP B O 1
ATOM 3825 N N . PRO B 1 185 ? 27.925 -17.813 -9.946 1 93.62 185 PRO B N 1
ATOM 3826 C CA . PRO B 1 185 ? 28.311 -16.435 -10.259 1 93.62 185 PRO B CA 1
ATOM 3827 C C . PRO B 1 185 ? 27.315 -15.739 -11.185 1 93.62 185 PRO B C 1
ATOM 3829 O O . PRO B 1 185 ? 27.099 -14.53 -11.068 1 93.62 185 PRO B O 1
ATOM 3832 N N . HIS B 1 186 ? 26.778 -16.452 -12.081 1 92.25 186 HIS B N 1
ATOM 3833 C CA . HIS B 1 186 ? 25.808 -15.868 -13.002 1 92.25 186 HIS B CA 1
ATOM 3834 C C . HIS B 1 186 ? 24.569 -15.379 -12.259 1 92.25 186 HIS B C 1
ATOM 3836 O O . HIS B 1 186 ? 24.079 -14.278 -12.519 1 92.25 186 HIS B O 1
ATOM 3842 N N . SER B 1 187 ? 24.139 -16.174 -11.321 1 91.85 187 SER B N 1
ATOM 3843 C CA . SER B 1 187 ? 22.984 -15.791 -10.515 1 91.85 187 SER B CA 1
ATOM 3844 C C . SER B 1 187 ? 23.295 -14.578 -9.645 1 91.85 187 SER B C 1
ATOM 3846 O O . SER B 1 187 ? 22.436 -13.717 -9.441 1 91.85 187 SER B O 1
ATOM 3848 N N . VAL B 1 188 ? 24.49 -14.523 -9.161 1 94.01 188 VAL B N 1
ATOM 3849 C CA . VAL B 1 188 ? 24.921 -13.402 -8.333 1 94.01 188 VAL B CA 1
ATOM 3850 C C . VAL B 1 188 ? 24.895 -12.114 -9.153 1 94.01 188 VAL B C 1
ATOM 3852 O O . VAL B 1 188 ? 24.375 -11.092 -8.698 1 94.01 188 VAL B O 1
ATOM 3855 N N . LEU B 1 189 ? 25.339 -12.123 -10.361 1 92.98 189 LEU B N 1
ATOM 3856 C CA . LEU B 1 189 ? 25.43 -10.935 -11.201 1 92.98 189 LEU B CA 1
ATOM 3857 C C . LEU B 1 189 ? 24.047 -10.485 -11.66 1 92.98 189 LEU B C 1
ATOM 3859 O O . LEU B 1 189 ? 23.793 -9.286 -11.795 1 92.98 189 LEU B O 1
ATOM 3863 N N . ILE B 1 190 ? 23.229 -11.401 -11.879 1 90.23 190 ILE B N 1
ATOM 3864 C CA . ILE B 1 190 ? 21.865 -11.072 -12.276 1 90.23 190 ILE B CA 1
ATOM 3865 C C . ILE B 1 190 ? 21.146 -10.372 -11.125 1 90.23 190 ILE B C 1
ATOM 3867 O O . ILE B 1 190 ? 20.494 -9.344 -11.326 1 90.23 190 ILE B O 1
ATOM 3871 N N . LEU B 1 191 ? 21.297 -10.998 -9.992 1 92.3 191 LEU B N 1
ATOM 3872 C CA . LEU B 1 191 ? 20.668 -10.384 -8.827 1 92.3 191 LEU B CA 1
ATOM 3873 C C . LEU B 1 191 ? 21.285 -9.021 -8.531 1 92.3 191 LEU B C 1
ATOM 3875 O O . LEU B 1 191 ? 20.577 -8.081 -8.164 1 92.3 191 LEU B O 1
ATOM 3879 N N . PHE B 1 192 ? 22.594 -8.902 -8.709 1 93.81 192 PHE B N 1
ATOM 3880 C CA . PHE B 1 192 ? 23.274 -7.623 -8.54 1 93.81 192 PHE B CA 1
ATOM 3881 C C . PHE B 1 192 ? 22.689 -6.571 -9.475 1 93.81 192 PHE B C 1
ATOM 3883 O O . PHE B 1 192 ? 22.391 -5.453 -9.05 1 93.81 192 PHE B O 1
ATOM 3890 N N . ALA B 1 193 ? 22.517 -6.896 -10.661 1 91.71 193 ALA B N 1
ATOM 3891 C CA . ALA B 1 193 ? 21.976 -5.962 -11.645 1 91.71 193 ALA B CA 1
ATOM 3892 C C . ALA B 1 193 ? 20.556 -5.539 -11.277 1 91.71 193 ALA B C 1
ATOM 3894 O O . ALA B 1 193 ? 20.201 -4.365 -11.396 1 91.71 193 ALA B O 1
ATOM 3895 N N . ALA B 1 194 ? 19.828 -6.495 -10.857 1 90.51 194 ALA B N 1
ATOM 3896 C CA . ALA B 1 194 ? 18.451 -6.223 -10.454 1 90.51 194 ALA B CA 1
ATOM 3897 C C . ALA B 1 194 ? 18.405 -5.246 -9.283 1 90.51 194 ALA B C 1
ATOM 3899 O O . ALA B 1 194 ? 17.632 -4.284 -9.299 1 90.51 194 ALA B O 1
ATOM 3900 N N . ILE B 1 195 ? 19.242 -5.444 -8.268 1 93.69 195 ILE B N 1
ATOM 3901 C CA . ILE B 1 195 ? 19.277 -4.597 -7.082 1 93.69 195 ILE B CA 1
ATOM 3902 C C . ILE B 1 195 ? 19.797 -3.21 -7.453 1 93.69 195 ILE B C 1
ATOM 3904 O O . ILE B 1 195 ? 19.266 -2.197 -6.991 1 93.69 195 ILE B O 1
ATOM 3908 N N . ALA B 1 196 ? 20.796 -3.191 -8.302 1 93.65 196 ALA B N 1
ATOM 3909 C CA . ALA B 1 196 ? 21.409 -1.929 -8.707 1 93.65 196 ALA B CA 1
ATOM 3910 C C . ALA B 1 196 ? 20.392 -1.018 -9.388 1 93.65 196 ALA B C 1
ATOM 3912 O O . ALA B 1 196 ? 20.449 0.205 -9.241 1 93.65 196 ALA B O 1
ATOM 3913 N N . CYS B 1 197 ? 19.418 -1.499 -10.057 1 90.92 197 CYS B N 1
ATOM 3914 C CA . CYS B 1 197 ? 18.423 -0.748 -10.815 1 90.92 197 CYS B CA 1
ATOM 3915 C C . CYS B 1 197 ? 17.51 0.041 -9.884 1 90.92 197 CYS B C 1
ATOM 3917 O O . CYS B 1 197 ? 17.036 1.121 -10.241 1 90.92 197 CYS B O 1
ATOM 3919 N N . HIS B 1 198 ? 17.297 -0.491 -8.712 1 93.88 198 HIS B N 1
ATOM 3920 C CA . HIS B 1 198 ? 16.368 0.224 -7.844 1 93.88 198 HIS B CA 1
ATOM 3921 C C . HIS B 1 198 ? 17.081 0.792 -6.621 1 93.88 198 HIS B C 1
ATOM 3923 O O . HIS B 1 198 ? 16.526 1.628 -5.905 1 93.88 198 HIS B O 1
ATOM 3929 N N . GLU B 1 199 ? 18.322 0.368 -6.332 1 95.76 199 GLU B N 1
ATOM 3930 C CA . GLU B 1 199 ? 19.055 0.869 -5.173 1 95.76 199 GLU B CA 1
ATOM 3931 C C . GLU B 1 199 ? 19.406 2.345 -5.338 1 95.76 199 GLU B C 1
ATOM 3933 O O . GLU B 1 199 ? 19.419 3.097 -4.361 1 95.76 199 GLU B O 1
ATOM 3938 N N . GLY B 1 200 ? 19.705 2.745 -6.535 1 95.15 200 GLY B N 1
ATOM 3939 C CA . GLY B 1 200 ? 19.963 4.154 -6.789 1 95.15 200 GLY B CA 1
ATOM 3940 C C . GLY B 1 200 ? 18.798 5.051 -6.413 1 95.15 200 GLY B C 1
ATOM 3941 O O . GLY B 1 200 ? 18.927 5.91 -5.539 1 95.15 200 GLY B O 1
ATOM 3942 N N . PRO B 1 201 ? 17.67 4.793 -7.032 1 95.06 201 PRO B N 1
ATOM 3943 C CA . PRO B 1 201 ? 16.466 5.558 -6.697 1 95.06 201 PRO B CA 1
ATOM 3944 C C . PRO B 1 201 ? 16.123 5.497 -5.21 1 95.06 201 PRO B C 1
ATOM 3946 O O . PRO B 1 201 ? 15.71 6.502 -4.627 1 95.06 201 PRO B O 1
ATOM 3949 N N . VAL B 1 202 ? 16.283 4.375 -4.579 1 95.09 202 VAL B N 1
ATOM 3950 C CA . VAL B 1 202 ? 15.963 4.189 -3.168 1 95.09 202 VAL B CA 1
ATOM 3951 C C . VAL B 1 202 ? 16.87 5.071 -2.312 1 95.09 202 VAL B C 1
ATOM 3953 O O . VAL B 1 202 ? 16.391 5.812 -1.45 1 95.09 202 VAL B O 1
ATOM 3956 N N . SER B 1 203 ? 18.175 5.007 -2.579 1 95.79 203 SER B N 1
ATOM 3957 C CA . SER B 1 203 ? 19.147 5.797 -1.83 1 95.79 203 SER B CA 1
ATOM 3958 C C . SER B 1 203 ? 18.946 7.29 -2.069 1 95.79 203 SER B C 1
ATOM 3960 O O . SER B 1 203 ? 19.093 8.097 -1.148 1 95.79 203 SER B O 1
ATOM 3962 N N . PHE B 1 204 ? 18.646 7.626 -3.252 1 94.37 204 PHE B N 1
ATOM 3963 C CA . PHE B 1 204 ? 18.375 9.015 -3.599 1 94.37 204 PHE B CA 1
ATOM 3964 C C . PHE B 1 204 ? 17.185 9.548 -2.811 1 94.37 204 PHE B C 1
ATOM 3966 O O . PHE B 1 204 ? 17.258 10.627 -2.22 1 94.37 204 PHE B O 1
ATOM 3973 N N . SER B 1 205 ? 16.087 8.785 -2.825 1 94.84 205 SER B N 1
ATOM 3974 C CA . SER B 1 205 ? 14.879 9.175 -2.104 1 94.84 205 SER B CA 1
ATOM 3975 C C . SER B 1 205 ? 15.155 9.345 -0.614 1 94.84 205 SER B C 1
ATOM 3977 O O . SER B 1 205 ? 14.63 10.263 0.02 1 94.84 205 SER B O 1
ATOM 3979 N N . PHE B 1 206 ? 15.925 8.487 -0.108 1 95.91 206 PHE B N 1
ATOM 3980 C CA . PHE B 1 206 ? 16.297 8.534 1.301 1 95.91 206 PHE B CA 1
ATOM 3981 C C . PHE B 1 206 ? 17.028 9.832 1.624 1 95.91 206 PHE B C 1
ATOM 3983 O O . PHE B 1 206 ? 16.696 10.511 2.598 1 95.91 206 PHE B O 1
ATOM 3990 N N . ALA B 1 207 ? 17.961 10.212 0.801 1 94.33 207 ALA B N 1
ATOM 3991 C CA . ALA B 1 207 ? 18.762 11.415 1.014 1 94.33 207 ALA B CA 1
ATOM 3992 C C . ALA B 1 207 ? 17.908 12.673 0.884 1 94.33 207 ALA B C 1
ATOM 3994 O O . ALA B 1 207 ? 18.116 13.649 1.609 1 94.33 207 ALA B O 1
ATOM 3995 N N . VAL B 1 208 ? 16.991 12.632 -0.08 1 92.76 208 VAL B N 1
ATOM 3996 C CA . VAL B 1 208 ? 16.08 13.761 -0.236 1 92.76 208 VAL B CA 1
ATOM 3997 C C . VAL B 1 208 ? 15.256 13.941 1.037 1 92.76 208 VAL B C 1
ATOM 3999 O O . VAL B 1 208 ? 15.055 15.066 1.5 1 92.76 208 VAL B O 1
ATOM 4002 N N . ASN B 1 209 ? 14.804 12.857 1.565 1 91.95 209 ASN B N 1
ATOM 4003 C CA . ASN B 1 209 ? 14.046 12.895 2.811 1 91.95 209 ASN B CA 1
ATOM 4004 C C . ASN B 1 209 ? 14.879 13.463 3.957 1 91.95 209 ASN B C 1
ATOM 4006 O O . ASN B 1 209 ? 14.385 14.264 4.752 1 91.95 209 ASN B O 1
ATOM 4010 N N . ILE B 1 210 ? 16.112 13.08 4.077 1 92.89 210 ILE B N 1
ATOM 4011 C CA . ILE B 1 210 ? 17.011 13.571 5.115 1 92.89 210 ILE B CA 1
ATOM 4012 C C . ILE B 1 210 ? 17.214 15.075 4.954 1 92.89 210 ILE B C 1
ATOM 4014 O O . ILE B 1 210 ? 17.17 15.823 5.934 1 92.89 210 ILE B O 1
ATOM 4018 N N . ARG B 1 211 ? 17.39 15.487 3.747 1 89.48 211 ARG B N 1
ATOM 4019 C CA . ARG B 1 211 ? 17.634 16.896 3.453 1 89.48 211 ARG B CA 1
ATOM 4020 C C . ARG B 1 211 ? 16.45 17.757 3.879 1 89.48 211 ARG B C 1
ATOM 4022 O O . ARG B 1 211 ? 16.629 18.899 4.308 1 89.48 211 ARG B O 1
ATOM 4029 N N . ARG B 1 212 ? 15.321 17.224 3.746 1 87.51 212 ARG B N 1
ATOM 4030 C CA . ARG B 1 212 ? 14.105 17.966 4.066 1 87.51 212 ARG B CA 1
ATOM 4031 C C . ARG B 1 212 ? 13.783 17.872 5.554 1 87.51 212 ARG B C 1
ATOM 4033 O O . ARG B 1 212 ? 12.854 18.525 6.035 1 87.51 212 ARG B O 1
ATOM 4040 N N . SER B 1 213 ? 14.473 17.019 6.142 1 89.02 213 SER B N 1
ATOM 4041 C CA . SER B 1 213 ? 14.276 16.874 7.58 1 89.02 213 SER B CA 1
ATOM 4042 C C . SER B 1 213 ? 15.137 17.864 8.359 1 89.02 213 SER B C 1
ATOM 4044 O O . SER B 1 213 ? 15.983 18.548 7.78 1 89.02 213 SER B O 1
ATOM 4046 N N . TRP B 1 214 ? 14.984 17.984 9.611 1 87.06 214 TRP B N 1
ATOM 4047 C CA . TRP B 1 214 ? 15.713 18.917 10.464 1 87.06 214 TRP B CA 1
ATOM 4048 C C . TRP B 1 214 ? 17.02 18.301 10.951 1 87.06 214 TRP B C 1
ATOM 4050 O O . TRP B 1 214 ? 17.699 18.868 11.81 1 87.06 214 TRP B O 1
ATOM 4060 N N . LEU B 1 215 ? 17.336 17.227 10.41 1 89.18 215 LEU B N 1
ATOM 4061 C CA . LEU B 1 215 ? 18.593 16.593 10.792 1 89.18 215 LEU B CA 1
ATOM 4062 C C . LEU B 1 215 ? 19.784 17.386 10.265 1 89.18 215 LEU B C 1
ATOM 4064 O O . LEU B 1 215 ? 19.716 17.97 9.181 1 89.18 215 LEU B O 1
ATOM 4068 N N . ARG B 1 216 ? 20.836 17.449 11.09 1 90.19 216 ARG B N 1
ATOM 4069 C CA . ARG B 1 216 ? 22.079 18.064 10.635 1 90.19 216 ARG B CA 1
ATOM 4070 C C . ARG B 1 216 ? 22.658 17.31 9.442 1 90.19 216 ARG B C 1
ATOM 4072 O O . ARG B 1 216 ? 22.52 16.089 9.347 1 90.19 216 ARG B O 1
ATOM 4079 N N . LYS B 1 217 ? 23.29 17.939 8.588 1 90.15 217 LYS B N 1
ATOM 4080 C CA . LYS B 1 217 ? 23.886 17.339 7.397 1 90.15 217 LYS B CA 1
ATOM 4081 C C . LYS B 1 217 ? 24.84 16.208 7.771 1 90.15 217 LYS B C 1
ATOM 4083 O O . LYS B 1 217 ? 24.877 15.174 7.1 1 90.15 217 LYS B O 1
ATOM 4088 N N . SER B 1 218 ? 25.68 16.381 8.795 1 93.69 218 SER B N 1
ATOM 4089 C CA . SER B 1 218 ? 26.627 15.362 9.236 1 93.69 218 SER B CA 1
ATOM 4090 C C . SER B 1 218 ? 25.909 14.079 9.641 1 93.69 218 SER B C 1
ATOM 4092 O O . SER B 1 218 ? 26.379 12.978 9.343 1 93.69 218 SER B O 1
ATOM 4094 N N . ALA B 1 219 ? 24.79 14.287 10.285 1 93.91 219 ALA B N 1
ATOM 4095 C CA . ALA B 1 219 ? 23.996 13.122 10.667 1 93.91 219 ALA B CA 1
ATOM 4096 C C . ALA B 1 219 ? 23.459 12.397 9.436 1 93.91 219 ALA B C 1
ATOM 4098 O O . ALA B 1 219 ? 23.431 11.165 9.397 1 93.91 219 ALA B O 1
ATOM 4099 N N . GLY B 1 220 ? 23.072 13.22 8.514 1 94.87 220 GLY B N 1
ATOM 4100 C CA . GLY B 1 220 ? 22.598 12.639 7.268 1 94.87 220 GLY B CA 1
ATOM 4101 C C . GLY B 1 220 ? 23.657 11.827 6.547 1 94.87 220 GLY B C 1
ATOM 4102 O O . GLY B 1 220 ? 23.387 10.719 6.08 1 94.87 220 GLY B O 1
ATOM 4103 N N . VAL B 1 221 ? 24.829 12.365 6.474 1 95.13 221 VAL B N 1
ATOM 4104 C CA . VAL B 1 221 ? 25.939 11.679 5.823 1 95.13 221 VAL B CA 1
ATOM 4105 C C . VAL B 1 221 ? 26.228 10.363 6.541 1 95.13 221 VAL B C 1
ATOM 4107 O O . VAL B 1 221 ? 26.446 9.333 5.9 1 95.13 221 VAL B O 1
ATOM 4110 N N . VAL B 1 222 ? 26.212 10.364 7.815 1 96.36 222 VAL B N 1
ATOM 4111 C CA . VAL B 1 222 ? 26.464 9.166 8.609 1 96.36 222 VAL B CA 1
ATOM 4112 C C . VAL B 1 222 ? 25.39 8.119 8.322 1 96.36 222 VAL B C 1
ATOM 4114 O O . VAL B 1 222 ? 25.697 6.938 8.146 1 96.36 222 VAL B O 1
ATOM 4117 N N . LEU B 1 223 ? 24.125 8.555 8.284 1 96.43 223 LEU B N 1
ATOM 4118 C CA . LEU B 1 223 ? 23.019 7.633 8.051 1 96.43 223 LEU B CA 1
ATOM 4119 C C . LEU B 1 223 ? 23.118 7.003 6.666 1 96.43 223 LEU B C 1
ATOM 4121 O O . LEU B 1 223 ? 22.835 5.815 6.497 1 96.43 223 LEU B O 1
ATOM 4125 N N . VAL B 1 224 ? 23.522 7.793 5.696 1 96.1 224 VAL B N 1
ATOM 4126 C CA . VAL B 1 224 ? 23.697 7.278 4.342 1 96.1 224 VAL B CA 1
ATOM 4127 C C . VAL B 1 224 ? 24.822 6.246 4.324 1 96.1 224 VAL B C 1
ATOM 4129 O O . VAL B 1 224 ? 24.689 5.185 3.709 1 96.1 224 VAL B O 1
ATOM 4132 N N . CYS B 1 225 ? 25.907 6.535 5.005 1 96.33 225 CYS B N 1
ATOM 4133 C CA . CYS B 1 225 ? 27.039 5.618 5.069 1 96.33 225 CYS B CA 1
ATOM 4134 C C . CYS B 1 225 ? 26.656 4.328 5.785 1 96.33 225 CYS B C 1
ATOM 4136 O O . CYS B 1 225 ? 27.042 3.238 5.359 1 96.33 225 CYS B O 1
ATOM 4138 N N . LEU B 1 226 ? 25.949 4.449 6.816 1 96.49 226 LEU B N 1
ATOM 4139 C CA . LEU B 1 226 ? 25.507 3.278 7.564 1 96.49 226 LEU B CA 1
ATOM 4140 C C . LEU B 1 226 ? 24.593 2.403 6.712 1 96.49 226 LEU B C 1
ATOM 4142 O O . LEU B 1 226 ? 24.713 1.175 6.724 1 96.49 226 LEU B O 1
ATOM 4146 N N . HIS B 1 227 ? 23.685 3.005 6.024 1 95.34 227 HIS B N 1
ATOM 4147 C CA . HIS B 1 227 ? 22.789 2.261 5.146 1 95.34 227 HIS B CA 1
ATOM 4148 C C . HIS B 1 227 ? 23.565 1.545 4.046 1 95.34 227 HIS B C 1
ATOM 4150 O O . HIS B 1 227 ? 23.244 0.407 3.694 1 95.34 227 HIS B O 1
ATOM 4156 N N . ALA B 1 228 ? 24.57 2.249 3.504 1 96.09 228 ALA B N 1
ATOM 4157 C CA . ALA B 1 228 ? 25.389 1.638 2.461 1 96.09 228 ALA B CA 1
ATOM 4158 C C . ALA B 1 228 ? 26.162 0.439 3.003 1 96.09 228 ALA B C 1
ATOM 4160 O O . ALA B 1 228 ? 26.396 -0.534 2.282 1 96.09 228 ALA B O 1
ATOM 4161 N N . ALA B 1 229 ? 26.532 0.407 4.208 1 96.44 229 ALA B N 1
ATOM 4162 C CA . ALA B 1 229 ? 27.362 -0.62 4.832 1 96.44 229 ALA B CA 1
ATOM 4163 C C . ALA B 1 229 ? 26.554 -1.885 5.108 1 96.44 229 ALA B C 1
ATOM 4165 O O . ALA B 1 229 ? 27.122 -2.943 5.389 1 96.44 229 ALA B O 1
ATOM 4166 N N . VAL B 1 230 ? 25.32 -1.814 5.047 1 95.38 230 VAL B N 1
ATOM 4167 C CA . VAL B 1 230 ? 24.467 -2.953 5.369 1 95.38 230 VAL B CA 1
ATOM 4168 C C . VAL B 1 230 ? 24.612 -4.027 4.292 1 95.38 230 VAL B C 1
ATOM 4170 O O . VAL B 1 230 ? 24.452 -5.218 4.569 1 95.38 230 VAL B O 1
ATOM 4173 N N . PHE B 1 231 ? 24.885 -3.596 3.04 1 95.42 231 PHE B N 1
ATOM 4174 C CA . PHE B 1 231 ? 25.017 -4.555 1.95 1 95.42 231 PHE B CA 1
ATOM 4175 C C . PHE B 1 231 ? 26.199 -5.487 2.189 1 95.42 231 PHE B C 1
ATOM 4177 O O . PHE B 1 231 ? 26.04 -6.71 2.196 1 95.42 231 PHE B O 1
ATOM 4184 N N . PRO B 1 232 ? 27.41 -4.919 2.475 1 94.73 232 PRO B N 1
ATOM 4185 C CA . PRO B 1 232 ? 28.525 -5.804 2.818 1 94.73 232 PRO B CA 1
ATOM 4186 C C . PRO B 1 232 ? 28.231 -6.679 4.034 1 94.73 232 PRO B C 1
ATOM 4188 O O . PRO B 1 232 ? 28.615 -7.852 4.062 1 94.73 232 PRO B O 1
ATOM 4191 N N . LEU B 1 233 ? 27.599 -6.172 5.013 1 96.07 233 LEU B N 1
ATOM 4192 C CA . LEU B 1 233 ? 27.229 -6.941 6.195 1 96.07 233 LEU B CA 1
ATOM 4193 C C . LEU B 1 233 ? 26.301 -8.094 5.826 1 96.07 233 LEU B C 1
ATOM 4195 O O . LEU B 1 233 ? 26.51 -9.229 6.262 1 96.07 233 LEU B O 1
ATOM 4199 N N . GLY B 1 234 ? 25.292 -7.841 5.053 1 96.23 234 GLY B N 1
ATOM 4200 C CA . GLY B 1 234 ? 24.357 -8.867 4.619 1 96.23 234 GLY B CA 1
ATOM 4201 C C . GLY B 1 234 ? 25.01 -9.956 3.789 1 96.23 234 GLY B C 1
ATOM 4202 O O . GLY B 1 234 ? 24.769 -11.144 4.014 1 96.23 234 GLY B O 1
ATOM 4203 N N . ILE B 1 235 ? 25.801 -9.532 2.825 1 95.58 235 ILE B N 1
ATOM 4204 C CA . ILE B 1 235 ? 26.497 -10.489 1.972 1 95.58 235 ILE B CA 1
ATOM 4205 C C . ILE B 1 235 ? 27.394 -11.384 2.825 1 95.58 235 ILE B C 1
ATOM 4207 O O . ILE B 1 235 ? 27.441 -12.6 2.622 1 95.58 235 ILE B O 1
ATOM 4211 N N . GLY B 1 236 ? 28.125 -10.792 3.766 1 94.15 236 GLY B N 1
ATOM 4212 C CA . GLY B 1 236 ? 28.945 -11.568 4.681 1 94.15 236 GLY B CA 1
ATOM 4213 C C . GLY B 1 236 ? 28.152 -12.594 5.469 1 94.15 236 GLY B C 1
ATOM 4214 O O . GLY B 1 236 ? 28.567 -13.749 5.588 1 94.15 236 GLY B O 1
ATOM 4215 N N . ILE B 1 237 ? 27.019 -12.244 6.01 1 94.09 237 ILE B N 1
ATOM 4216 C CA . ILE B 1 237 ? 26.148 -13.158 6.742 1 94.09 237 ILE B CA 1
ATOM 4217 C C . ILE B 1 237 ? 25.67 -14.271 5.813 1 94.09 237 ILE B C 1
ATOM 4219 O O . ILE B 1 237 ? 25.625 -15.439 6.206 1 94.09 237 ILE B O 1
ATOM 4223 N N . GLY B 1 238 ? 25.274 -13.876 4.577 1 93.64 238 GLY B N 1
ATOM 4224 C CA . GLY B 1 238 ? 24.859 -14.866 3.596 1 93.64 238 GLY B CA 1
ATOM 4225 C C . GLY B 1 238 ? 25.927 -15.905 3.309 1 93.64 238 GLY B C 1
ATOM 4226 O O . GLY B 1 238 ? 25.635 -17.101 3.243 1 93.64 238 GLY B O 1
ATOM 4227 N N . ILE B 1 239 ? 27.174 -15.481 3.155 1 91.14 239 ILE B N 1
ATOM 4228 C CA . ILE B 1 239 ? 28.298 -16.378 2.911 1 91.14 239 ILE B CA 1
ATOM 4229 C C . ILE B 1 239 ? 28.485 -17.308 4.107 1 91.14 239 ILE B C 1
ATOM 4231 O O . ILE B 1 239 ? 28.722 -18.507 3.938 1 91.14 239 ILE B O 1
ATOM 4235 N N . ALA B 1 240 ? 28.338 -16.792 5.299 1 91.14 240 ALA B N 1
ATOM 4236 C CA . ALA B 1 240 ? 28.492 -17.585 6.516 1 91.14 240 ALA B CA 1
ATOM 4237 C C . ALA B 1 240 ? 27.424 -18.671 6.603 1 91.14 240 ALA B C 1
ATOM 4239 O O . ALA B 1 240 ? 27.704 -19.793 7.031 1 91.14 240 ALA B O 1
ATOM 4240 N N . ILE B 1 241 ? 26.277 -18.381 6.18 1 89.52 241 ILE B N 1
ATOM 4241 C CA . ILE B 1 241 ? 25.179 -19.34 6.217 1 89.52 241 ILE B CA 1
ATOM 4242 C C . ILE B 1 241 ? 25.437 -20.458 5.21 1 89.52 241 ILE B C 1
ATOM 4244 O O . ILE B 1 241 ? 25.154 -21.627 5.485 1 89.52 241 ILE B O 1
ATOM 4248 N N . THR B 1 242 ? 25.879 -20.107 3.993 1 87.13 242 THR B N 1
ATOM 4249 C CA . THR B 1 242 ? 26.143 -21.1 2.958 1 87.13 242 THR B CA 1
ATOM 4250 C C . THR B 1 242 ? 27.209 -22.09 3.418 1 87.13 242 THR B C 1
ATOM 4252 O O . THR B 1 242 ? 27.178 -23.263 3.041 1 87.13 242 THR B O 1
ATOM 4255 N N . GLU B 1 243 ? 28.102 -21.659 4.14 1 84.33 243 GLU B N 1
ATOM 4256 C CA . GLU B 1 243 ? 29.163 -22.527 4.64 1 84.33 243 GLU B CA 1
ATOM 4257 C C . GLU B 1 243 ? 28.635 -23.492 5.698 1 84.33 243 GLU B C 1
ATOM 4259 O O . GLU B 1 243 ? 29.13 -24.614 5.825 1 84.33 243 GLU B O 1
ATOM 4264 N N . SER B 1 244 ? 27.613 -23.035 6.402 1 78.78 244 SER B N 1
ATOM 4265 C CA . SER B 1 244 ? 27.067 -23.858 7.477 1 78.78 244 SER B CA 1
ATOM 4266 C C . SER B 1 244 ? 25.919 -24.729 6.979 1 78.78 244 SER B C 1
ATOM 4268 O O . SER B 1 244 ? 25.692 -25.823 7.499 1 78.78 244 SER B O 1
ATOM 4270 N N . ALA B 1 245 ? 25.04 -24.12 6.128 1 68.9 245 ALA B N 1
ATOM 4271 C CA . ALA B 1 245 ? 23.81 -24.793 5.719 1 68.9 245 ALA B CA 1
ATOM 4272 C C . ALA B 1 245 ? 24.003 -25.531 4.397 1 68.9 245 ALA B C 1
ATOM 4274 O O . ALA B 1 245 ? 24.563 -24.979 3.447 1 68.9 245 ALA B O 1
ATOM 4275 N N . SER B 1 246 ? 23.782 -26.746 4.419 1 65.3 246 SER B N 1
ATOM 4276 C CA . SER B 1 246 ? 24.224 -27.563 3.293 1 65.3 246 SER B CA 1
ATOM 4277 C C . SER B 1 246 ? 23.103 -27.754 2.276 1 65.3 246 SER B C 1
ATOM 4279 O O . SER B 1 246 ? 23.34 -28.241 1.169 1 65.3 246 SER B O 1
ATOM 4281 N N . SER B 1 247 ? 21.858 -27.329 2.604 1 82.5 247 SER B N 1
ATOM 4282 C CA . SER B 1 247 ? 20.905 -27.77 1.592 1 82.5 247 SER B CA 1
ATOM 4283 C C . SER B 1 247 ? 20.354 -26.589 0.8 1 82.5 247 SER B C 1
ATOM 4285 O O . SER B 1 247 ? 20.118 -25.516 1.359 1 82.5 247 SER B O 1
ATOM 4287 N N . THR B 1 248 ? 20.289 -26.726 -0.432 1 81.86 248 THR B N 1
ATOM 4288 C CA . THR B 1 248 ? 19.739 -25.762 -1.377 1 81.86 248 THR B CA 1
ATOM 4289 C C . THR B 1 248 ? 18.303 -25.401 -1.008 1 81.86 248 THR B C 1
ATOM 4291 O O . THR B 1 248 ? 17.882 -24.254 -1.176 1 81.86 248 THR B O 1
ATOM 4294 N N . LEU B 1 249 ? 17.651 -26.324 -0.415 1 82.97 249 LEU B N 1
ATOM 4295 C CA . LEU B 1 249 ? 16.262 -26.113 -0.022 1 82.97 249 LEU B CA 1
ATOM 4296 C C . LEU B 1 249 ? 16.171 -25.146 1.154 1 82.97 249 LEU B C 1
ATOM 4298 O O . LEU B 1 249 ? 15.297 -24.276 1.181 1 82.97 249 LEU B O 1
ATOM 4302 N N . THR B 1 250 ? 17.074 -25.28 2.07 1 84.21 250 THR B N 1
ATOM 4303 C CA . THR B 1 250 ? 17.12 -24.379 3.216 1 84.21 250 THR B CA 1
ATOM 4304 C C . THR B 1 250 ? 17.476 -22.962 2.776 1 84.21 250 THR B C 1
ATOM 4306 O O . THR B 1 250 ? 16.883 -21.992 3.25 1 84.21 250 THR B O 1
ATOM 4309 N N . MET B 1 251 ? 18.349 -22.884 1.869 1 87.81 251 MET B N 1
ATOM 4310 C CA . MET B 1 251 ? 18.779 -21.579 1.375 1 87.81 251 MET B CA 1
ATOM 4311 C C . MET B 1 251 ? 17.644 -20.873 0.641 1 87.81 251 MET B C 1
ATOM 4313 O O . MET B 1 251 ? 17.456 -19.665 0.795 1 87.81 251 MET B O 1
ATOM 4317 N N . SER B 1 252 ? 16.934 -21.636 -0.125 1 89.66 252 SER B N 1
ATOM 4318 C CA . SER B 1 252 ? 15.797 -21.076 -0.848 1 89.66 252 SER B CA 1
ATOM 4319 C C . SER B 1 252 ? 14.707 -20.61 0.11 1 89.66 252 SER B C 1
ATOM 4321 O O . SER B 1 252 ? 14.073 -19.577 -0.117 1 89.66 252 SER B O 1
ATOM 4323 N N . PHE B 1 253 ? 14.534 -21.318 1.137 1 90.32 253 PHE B N 1
ATOM 4324 C CA . PHE B 1 253 ? 13.533 -20.961 2.136 1 90.32 253 PHE B CA 1
ATOM 4325 C C . PHE B 1 253 ? 13.914 -19.667 2.845 1 90.32 253 PHE B C 1
ATOM 4327 O O . PHE B 1 253 ? 13.085 -18.767 2.995 1 90.32 253 PHE B O 1
ATOM 4334 N N . VAL B 1 254 ? 15.14 -19.572 3.235 1 91.04 254 VAL B N 1
ATOM 4335 C CA . VAL B 1 254 ? 15.633 -18.38 3.917 1 91.04 254 VAL B CA 1
ATOM 4336 C C . VAL B 1 254 ? 15.543 -17.175 2.984 1 91.04 254 VAL B C 1
ATOM 4338 O O . VAL B 1 254 ? 15.129 -16.09 3.398 1 91.04 254 VAL B O 1
ATOM 4341 N N . SER B 1 255 ? 15.91 -17.39 1.767 1 92.56 255 SER B N 1
ATOM 4342 C CA . SER B 1 255 ? 15.813 -16.341 0.757 1 92.56 255 SER B CA 1
ATOM 4343 C C . SER B 1 255 ? 14.379 -15.844 0.613 1 92.56 255 SER B C 1
ATOM 4345 O O . SER B 1 255 ? 14.134 -14.636 0.6 1 92.56 255 SER B O 1
ATOM 4347 N N . GLY B 1 256 ? 13.45 -16.811 0.555 1 93.94 256 GLY B N 1
ATOM 4348 C CA . GLY B 1 256 ? 12.045 -16.454 0.438 1 93.94 256 GLY B CA 1
ATOM 4349 C C . GLY B 1 256 ? 11.523 -15.686 1.638 1 93.94 256 GLY B C 1
ATOM 4350 O O . GLY B 1 256 ? 10.793 -14.705 1.485 1 93.94 256 GLY B O 1
ATOM 4351 N N . LEU B 1 257 ? 11.93 -16.058 2.789 1 94.71 257 LEU B N 1
ATOM 4352 C CA . LEU B 1 257 ? 11.5 -15.413 4.024 1 94.71 257 LEU B CA 1
ATOM 4353 C C . LEU B 1 257 ? 11.989 -13.969 4.083 1 94.71 257 LEU B C 1
ATOM 4355 O O . LEU B 1 257 ? 11.203 -13.053 4.335 1 94.71 257 LEU B O 1
ATOM 4359 N N . MET B 1 258 ? 13.205 -13.807 3.809 1 95.5 258 MET B N 1
ATOM 4360 C CA . MET B 1 258 ? 13.828 -12.491 3.908 1 95.5 258 MET B CA 1
ATOM 4361 C C . MET B 1 258 ? 13.302 -11.556 2.824 1 95.5 258 MET B C 1
ATOM 4363 O O . MET B 1 258 ? 12.955 -10.407 3.103 1 95.5 258 MET B O 1
ATOM 4367 N N . GLN B 1 259 ? 13.199 -12.058 1.666 1 95.55 259 GLN B N 1
ATOM 4368 C CA . GLN B 1 259 ? 12.736 -11.231 0.556 1 95.55 259 GLN B CA 1
ATOM 4369 C C . GLN B 1 259 ? 11.263 -10.868 0.717 1 95.55 259 GLN B C 1
ATOM 4371 O O . GLN B 1 259 ? 10.838 -9.783 0.316 1 95.55 259 GLN B O 1
ATOM 4376 N N . GLY B 1 260 ? 10.478 -11.816 1.23 1 97.05 260 GLY B N 1
ATOM 4377 C CA . GLY B 1 260 ? 9.076 -11.526 1.485 1 97.05 260 GLY B CA 1
ATOM 4378 C C . GLY B 1 260 ? 8.871 -10.358 2.431 1 97.05 260 GLY B C 1
ATOM 4379 O O . GLY B 1 260 ? 8.085 -9.452 2.146 1 97.05 260 GLY B O 1
ATOM 4380 N N . VAL B 1 261 ? 9.579 -10.347 3.493 1 97.35 261 VAL B N 1
ATOM 4381 C CA . VAL B 1 261 ? 9.494 -9.254 4.456 1 97.35 261 VAL B CA 1
ATOM 4382 C C . VAL B 1 261 ? 10.021 -7.967 3.824 1 97.35 261 VAL B C 1
ATOM 4384 O O . VAL B 1 261 ? 9.448 -6.893 4.021 1 97.35 261 VAL B O 1
ATOM 4387 N N . ALA B 1 262 ? 11.058 -8.068 3.062 1 96.73 262 ALA B N 1
ATOM 4388 C CA . ALA B 1 262 ? 11.648 -6.91 2.395 1 96.73 262 ALA B CA 1
ATOM 4389 C C . ALA B 1 262 ? 10.639 -6.238 1.468 1 96.73 262 ALA B C 1
ATOM 4391 O O . ALA B 1 262 ? 10.636 -5.013 1.327 1 96.73 262 ALA B O 1
ATOM 4392 N N . VAL B 1 263 ? 9.804 -7.037 0.81 1 97.53 263 VAL B N 1
ATOM 4393 C CA . VAL B 1 263 ? 8.754 -6.501 -0.05 1 97.53 263 VAL B CA 1
ATOM 4394 C C . VAL B 1 263 ? 7.852 -5.568 0.756 1 97.53 263 VAL B C 1
ATOM 4396 O O . VAL B 1 263 ? 7.563 -4.449 0.325 1 97.53 263 VAL B O 1
ATOM 4399 N N . GLY B 1 264 ? 7.401 -6.033 1.887 1 97.54 264 GLY B N 1
ATOM 4400 C CA . GLY B 1 264 ? 6.541 -5.233 2.744 1 97.54 264 GLY B CA 1
ATOM 4401 C C . GLY B 1 264 ? 7.193 -3.945 3.21 1 97.54 264 GLY B C 1
ATOM 4402 O O . GLY B 1 264 ? 6.535 -2.907 3.299 1 97.54 264 GLY B O 1
ATOM 4403 N N . LEU B 1 265 ? 8.452 -3.982 3.542 1 96.93 265 LEU B N 1
ATOM 4404 C CA . LEU B 1 265 ? 9.19 -2.797 3.966 1 96.93 265 LEU B CA 1
ATOM 4405 C C . LEU B 1 265 ? 9.193 -1.737 2.869 1 96.93 265 LEU B C 1
ATOM 4407 O O . LEU B 1 265 ? 8.969 -0.555 3.141 1 96.93 265 LEU B O 1
ATOM 4411 N N . LEU B 1 266 ? 9.403 -2.187 1.648 1 96.34 266 LEU B N 1
ATOM 4412 C CA . LEU B 1 266 ? 9.457 -1.273 0.512 1 96.34 266 LEU B CA 1
ATOM 4413 C C . LEU B 1 266 ? 8.079 -0.689 0.219 1 96.34 266 LEU B C 1
ATOM 4415 O O . LEU B 1 266 ? 7.959 0.492 -0.116 1 96.34 266 LEU B O 1
ATOM 4419 N N . VAL B 1 267 ? 7.088 -1.522 0.343 1 96.85 267 VAL B N 1
ATOM 4420 C CA . VAL B 1 267 ? 5.72 -1.064 0.129 1 96.85 267 VAL B CA 1
ATOM 4421 C C . VAL B 1 267 ? 5.357 -0.011 1.174 1 96.85 267 VAL B C 1
ATOM 4423 O O . VAL B 1 267 ? 4.774 1.024 0.846 1 96.85 267 VAL B O 1
ATOM 4426 N N . TYR B 1 268 ? 5.691 -0.257 2.413 1 95.88 268 TYR B N 1
ATOM 4427 C CA . TYR B 1 268 ? 5.449 0.702 3.484 1 95.88 268 TYR B CA 1
ATOM 4428 C C . TYR B 1 268 ? 6.126 2.035 3.187 1 95.88 268 TYR B C 1
ATOM 4430 O O . TYR B 1 268 ? 5.511 3.095 3.323 1 95.88 268 TYR B O 1
ATOM 4438 N N . LEU B 1 269 ? 7.347 1.979 2.825 1 94.03 269 LEU B N 1
ATOM 4439 C CA . LEU B 1 269 ? 8.112 3.185 2.53 1 94.03 269 LEU B CA 1
ATOM 4440 C C . LEU B 1 269 ? 7.445 3.996 1.425 1 94.03 269 LEU B C 1
ATOM 4442 O O . LEU B 1 269 ? 7.36 5.223 1.515 1 94.03 269 LEU B O 1
ATOM 4446 N N . THR B 1 270 ? 7.023 3.33 0.43 1 94.89 270 THR B N 1
ATOM 4447 C CA . THR B 1 270 ? 6.427 4 -0.72 1 94.89 270 THR B CA 1
ATOM 4448 C C . THR B 1 270 ? 5.11 4.667 -0.335 1 94.89 270 THR B C 1
ATOM 4450 O O . THR B 1 270 ? 4.907 5.853 -0.602 1 94.89 270 THR B O 1
ATOM 4453 N N . PHE B 1 271 ? 4.274 3.96 0.422 1 93.8 271 PHE B N 1
ATOM 4454 C CA . PHE B 1 271 ? 2.911 4.433 0.636 1 93.8 271 PHE B CA 1
ATOM 4455 C C . PHE B 1 271 ? 2.839 5.343 1.856 1 93.8 271 PHE B C 1
ATOM 4457 O O . PHE B 1 271 ? 1.914 6.149 1.982 1 93.8 271 PHE B O 1
ATOM 4464 N N . PHE B 1 272 ? 3.809 5.225 2.746 1 91.55 272 PHE B N 1
ATOM 4465 C CA . PHE B 1 272 ? 3.682 6.002 3.973 1 91.55 272 PHE B CA 1
ATOM 4466 C C . PHE B 1 272 ? 4.722 7.115 4.02 1 91.55 272 PHE B C 1
ATOM 4468 O O . PHE B 1 272 ? 4.525 8.127 4.696 1 91.55 272 PHE B O 1
ATOM 4475 N N . GLU B 1 273 ? 5.735 6.974 3.31 1 90 273 GLU B N 1
ATOM 4476 C CA . GLU B 1 273 ? 6.798 7.958 3.49 1 90 273 GLU B CA 1
ATOM 4477 C C . GLU B 1 273 ? 7.039 8.751 2.209 1 90 273 GLU B C 1
ATOM 4479 O O . GLU B 1 273 ? 7.227 9.968 2.252 1 90 273 GLU B O 1
ATOM 4484 N N . ILE B 1 274 ? 6.927 8.133 1.084 1 92.54 274 ILE B N 1
ATOM 4485 C CA . ILE B 1 274 ? 7.333 8.804 -0.147 1 92.54 274 ILE B CA 1
ATOM 4486 C C . ILE B 1 274 ? 6.128 9.5 -0.776 1 92.54 274 ILE B C 1
ATOM 4488 O O . ILE B 1 274 ? 6.086 10.73 -0.857 1 92.54 274 ILE B O 1
ATOM 4492 N N . LEU B 1 275 ? 5.061 8.796 -1.048 1 91.29 275 LEU B N 1
ATOM 4493 C CA . LEU B 1 275 ? 3.964 9.298 -1.867 1 91.29 275 LEU B CA 1
ATOM 4494 C C . LEU B 1 275 ? 3.168 10.361 -1.117 1 91.29 275 LEU B C 1
ATOM 4496 O O . LEU B 1 275 ? 2.918 11.445 -1.649 1 91.29 275 LEU B O 1
ATOM 4500 N N . PRO B 1 276 ? 2.805 10.1 0.141 1 87.06 276 PRO B N 1
ATOM 4501 C CA . PRO B 1 276 ? 2.024 11.131 0.828 1 87.06 276 PRO B CA 1
ATOM 4502 C C . PRO B 1 276 ? 2.795 12.438 0.999 1 87.06 276 PRO B C 1
ATOM 4504 O O . PRO B 1 276 ? 2.209 13.521 0.909 1 87.06 276 PRO B O 1
ATOM 4507 N N . TYR B 1 277 ? 3.966 12.378 1.205 1 85.62 277 TYR B N 1
ATOM 4508 C CA . TYR B 1 277 ? 4.781 13.571 1.404 1 85.62 277 TYR B CA 1
ATOM 4509 C C . TYR B 1 277 ? 4.911 14.365 0.11 1 85.62 277 TYR B C 1
ATOM 4511 O O . TYR B 1 277 ? 4.811 15.594 0.115 1 85.62 277 TYR B O 1
ATOM 4519 N N . GLU B 1 278 ? 5.078 13.724 -0.94 1 87.77 278 GLU B N 1
ATOM 4520 C CA . GLU B 1 278 ? 5.309 14.406 -2.21 1 87.77 278 GLU B CA 1
ATOM 4521 C C . GLU B 1 278 ? 3.998 14.887 -2.825 1 87.77 278 GLU B C 1
ATOM 4523 O O . GLU B 1 278 ? 3.956 15.939 -3.465 1 87.77 278 GLU B O 1
ATOM 4528 N N . LEU B 1 279 ? 2.976 14.147 -2.602 1 86.85 279 LEU B N 1
ATOM 4529 C CA . LEU B 1 279 ? 1.723 14.453 -3.283 1 86.85 279 LEU B CA 1
ATOM 4530 C C . LEU B 1 279 ? 0.874 15.41 -2.453 1 86.85 279 LEU B C 1
ATOM 4532 O O . LEU B 1 279 ? -0.113 15.96 -2.949 1 86.85 279 LEU B O 1
ATOM 4536 N N . LYS B 1 280 ? 1.221 15.584 -1.182 1 79.04 280 LYS B N 1
ATOM 4537 C CA . LYS B 1 280 ? 0.554 16.578 -0.347 1 79.04 280 LYS B CA 1
ATOM 4538 C C . LYS B 1 280 ? 0.906 17.995 -0.792 1 79.04 280 LYS B C 1
ATOM 4540 O O . LYS B 1 280 ? 0.121 18.926 -0.596 1 79.04 280 LYS B O 1
ATOM 4545 N N . GLU B 1 281 ? 2.104 18.067 -1.358 1 74.49 281 GLU B N 1
ATOM 4546 C CA . GLU B 1 281 ? 2.525 19.385 -1.824 1 74.49 281 GLU B CA 1
ATOM 4547 C C . GLU B 1 281 ? 1.734 19.814 -3.056 1 74.49 281 GLU B C 1
ATOM 4549 O O . GLU B 1 281 ? 1.582 19.039 -4.003 1 74.49 281 GLU B O 1
ATOM 4554 N N . ASN B 1 282 ? 1.13 20.862 -2.961 1 67.71 282 ASN B N 1
ATOM 4555 C CA . ASN B 1 282 ? 0.153 21.376 -3.915 1 67.71 282 ASN B CA 1
ATOM 4556 C C . ASN B 1 282 ? 0.798 21.692 -5.262 1 67.71 282 ASN B C 1
ATOM 4558 O O . ASN B 1 282 ? 0.124 21.685 -6.294 1 67.71 282 ASN B O 1
ATOM 4562 N N . GLU B 1 283 ? 2.008 21.832 -5.224 1 76.5 283 GLU B N 1
ATOM 4563 C CA . GLU B 1 283 ? 2.586 22.264 -6.493 1 76.5 283 GLU B CA 1
ATOM 4564 C C . GLU B 1 283 ? 2.855 21.074 -7.41 1 76.5 283 GLU B C 1
ATOM 4566 O O . GLU B 1 283 ? 3.561 20.138 -7.029 1 76.5 283 GLU B O 1
ATOM 4571 N N . ASN B 1 284 ? 2.243 21.079 -8.68 1 83.95 284 ASN B N 1
ATOM 4572 C CA . ASN B 1 284 ? 2.505 20.164 -9.785 1 83.95 284 ASN B CA 1
ATOM 4573 C C . ASN B 1 284 ? 2.107 18.733 -9.436 1 83.95 284 ASN B C 1
ATOM 4575 O O . ASN B 1 284 ? 2.865 17.794 -9.683 1 83.95 284 ASN B O 1
ATOM 4579 N N . ARG B 1 285 ? 0.997 18.541 -8.852 1 86.61 285 ARG B N 1
ATOM 4580 C CA . ARG B 1 285 ? 0.523 17.243 -8.382 1 86.61 285 ARG B CA 1
ATOM 4581 C C . ARG B 1 285 ? 0.407 16.252 -9.536 1 86.61 285 ARG B C 1
ATOM 4583 O O . ARG B 1 285 ? 0.842 15.104 -9.421 1 86.61 285 ARG B O 1
ATOM 4590 N N . MET B 1 286 ? -0.114 16.76 -10.648 1 89.58 286 MET B N 1
ATOM 4591 C CA . MET B 1 286 ? -0.331 15.866 -11.782 1 89.58 286 MET B CA 1
ATOM 4592 C C . MET B 1 286 ? 0.996 15.424 -12.388 1 89.58 286 MET B C 1
ATOM 4594 O O . MET B 1 286 ? 1.14 14.274 -12.807 1 89.58 286 MET B O 1
ATOM 4598 N N . LEU B 1 287 ? 1.877 16.311 -12.426 1 93.13 287 LEU B N 1
ATOM 4599 C CA . LEU B 1 287 ? 3.189 15.97 -12.964 1 93.13 287 LEU B CA 1
ATOM 4600 C C . LEU B 1 287 ? 3.909 14.98 -12.054 1 93.13 287 LEU B C 1
ATOM 4602 O O . LEU B 1 287 ? 4.607 14.084 -12.534 1 93.13 287 LEU B O 1
ATOM 4606 N N . LYS B 1 288 ? 3.751 15.177 -10.792 1 94.44 288 LYS B N 1
ATOM 4607 C CA . LYS B 1 288 ? 4.345 14.248 -9.835 1 94.44 288 LYS B CA 1
ATOM 4608 C C . LYS B 1 288 ? 3.757 12.848 -9.99 1 94.44 288 LYS B C 1
ATOM 4610 O O . LYS B 1 288 ? 4.487 11.855 -9.962 1 94.44 288 LYS B O 1
ATOM 4615 N N . THR B 1 289 ? 2.487 12.823 -10.175 1 94.85 289 THR B N 1
ATOM 4616 C CA . THR B 1 289 ? 1.825 11.541 -10.391 1 94.85 289 THR B CA 1
ATOM 4617 C C . THR B 1 289 ? 2.33 10.881 -11.671 1 94.85 289 THR B C 1
ATOM 4619 O O . THR B 1 289 ? 2.544 9.667 -11.707 1 94.85 289 THR B O 1
ATOM 4622 N N . LEU B 1 290 ? 2.524 11.626 -12.65 1 96.34 290 LEU B N 1
ATOM 4623 C CA . LEU B 1 290 ? 3.069 11.111 -13.902 1 96.34 290 LEU B CA 1
ATOM 4624 C C . LEU B 1 290 ? 4.473 10.554 -13.695 1 96.34 290 LEU B C 1
ATOM 4626 O O . LEU B 1 290 ? 4.835 9.536 -14.289 1 96.34 290 LEU B O 1
ATOM 4630 N N . CYS B 1 291 ? 5.244 11.188 -12.883 1 96.71 291 CYS B N 1
ATOM 4631 C CA . CYS B 1 291 ? 6.596 10.721 -12.595 1 96.71 291 CYS B CA 1
ATOM 4632 C C . CYS B 1 291 ? 6.568 9.371 -11.889 1 96.71 291 CYS B C 1
ATOM 4634 O O . CYS B 1 291 ? 7.41 8.51 -12.154 1 96.71 291 CYS B O 1
ATOM 4636 N N . VAL B 1 292 ? 5.609 9.217 -10.985 1 97.29 292 VAL B N 1
ATOM 4637 C CA . VAL B 1 292 ? 5.454 7.925 -10.324 1 97.29 292 VAL B CA 1
ATOM 4638 C C . VAL B 1 292 ? 5.135 6.849 -11.36 1 97.29 292 VAL B C 1
ATOM 4640 O O . VAL B 1 292 ? 5.733 5.771 -11.349 1 97.29 292 VAL B O 1
ATOM 4643 N N . LEU B 1 293 ? 4.256 7.19 -12.295 1 97.8 293 LEU B N 1
ATOM 4644 C CA . LEU B 1 293 ? 3.832 6.248 -13.326 1 97.8 293 LEU B CA 1
ATOM 4645 C C . LEU B 1 293 ? 4.988 5.912 -14.262 1 97.8 293 LEU B C 1
ATOM 4647 O O . LEU B 1 293 ? 5.137 4.763 -14.684 1 97.8 293 LEU B O 1
ATOM 4651 N N . ILE B 1 294 ? 5.771 6.853 -14.574 1 97.78 294 ILE B N 1
ATOM 4652 C CA . ILE B 1 294 ? 6.914 6.635 -15.454 1 97.78 294 ILE B CA 1
ATOM 4653 C C . ILE B 1 294 ? 7.92 5.708 -14.775 1 97.78 294 ILE B C 1
ATOM 4655 O O . ILE B 1 294 ? 8.434 4.776 -15.397 1 97.78 294 ILE B O 1
ATOM 4659 N N . GLY B 1 295 ? 8.253 6.024 -13.506 1 97.24 295 GLY B N 1
ATOM 4660 C CA . GLY B 1 295 ? 9.133 5.126 -12.775 1 97.24 295 GLY B CA 1
ATOM 4661 C C . GLY B 1 295 ? 8.637 3.693 -12.752 1 97.24 295 GLY B C 1
ATOM 4662 O O . GLY B 1 295 ? 9.407 2.76 -12.993 1 97.24 295 GLY B O 1
ATOM 4663 N N . PHE B 1 296 ? 7.338 3.518 -12.503 1 97.81 296 PHE B N 1
ATOM 4664 C CA . PHE B 1 296 ? 6.712 2.201 -12.492 1 97.81 296 PHE B CA 1
ATOM 4665 C C . PHE B 1 296 ? 6.831 1.534 -13.857 1 97.81 296 PHE B C 1
ATOM 4667 O O . PHE B 1 296 ? 7.159 0.349 -13.949 1 97.81 296 PHE B O 1
ATOM 4674 N N . THR B 1 297 ? 6.616 2.265 -14.882 1 96.72 297 THR B N 1
ATOM 4675 C CA . THR B 1 297 ? 6.617 1.755 -16.249 1 96.72 297 THR B CA 1
ATOM 4676 C C . THR B 1 297 ? 8.022 1.331 -16.667 1 96.72 297 THR B C 1
ATOM 4678 O O . THR B 1 297 ? 8.192 0.326 -17.361 1 96.72 297 THR B O 1
ATOM 4681 N N . VAL B 1 298 ? 8.995 2.045 -16.289 1 95.14 298 VAL B N 1
ATOM 4682 C CA . VAL B 1 298 ? 10.378 1.742 -16.644 1 95.14 298 VAL B CA 1
ATOM 4683 C C . VAL B 1 298 ? 10.752 0.355 -16.129 1 95.14 298 VAL B C 1
ATOM 4685 O O . VAL B 1 298 ? 11.275 -0.473 -16.878 1 95.14 298 VAL B O 1
ATOM 4688 N N . ILE B 1 299 ? 10.455 0.053 -14.901 1 93.62 299 ILE B N 1
ATOM 4689 C CA . ILE B 1 299 ? 10.79 -1.242 -14.318 1 93.62 299 ILE B CA 1
ATOM 4690 C C . ILE B 1 299 ? 9.932 -2.332 -14.955 1 93.62 299 ILE B C 1
ATOM 4692 O O . ILE B 1 299 ? 10.407 -3.446 -15.191 1 93.62 299 ILE B O 1
ATOM 4696 N N . THR B 1 300 ? 8.646 -1.999 -15.215 1 93.38 300 THR B N 1
ATOM 4697 C CA . THR B 1 300 ? 7.757 -2.961 -15.857 1 93.38 300 THR B CA 1
ATOM 4698 C C . THR B 1 300 ? 8.306 -3.38 -17.218 1 93.38 300 THR B C 1
ATOM 4700 O O . THR B 1 300 ? 8.305 -4.566 -17.554 1 93.38 300 THR B O 1
ATOM 4703 N N . LEU B 1 301 ? 8.8 -2.432 -17.933 1 91.83 301 LEU B N 1
ATOM 4704 C CA . LEU B 1 301 ? 9.328 -2.711 -19.264 1 91.83 301 LEU B CA 1
ATOM 4705 C C . LEU B 1 301 ? 10.633 -3.496 -19.177 1 91.83 301 LEU B C 1
ATOM 4707 O O . LEU B 1 301 ? 10.928 -4.318 -20.047 1 91.83 301 LEU B O 1
ATOM 4711 N N . LEU B 1 302 ? 11.408 -3.266 -18.169 1 87.8 302 LEU B N 1
ATOM 4712 C CA . LEU B 1 302 ? 12.666 -3.98 -17.973 1 87.8 302 LEU B CA 1
ATOM 4713 C C . LEU B 1 302 ? 12.415 -5.459 -17.702 1 87.8 302 LEU B C 1
ATOM 4715 O O . LEU B 1 302 ? 13.303 -6.291 -17.903 1 87.8 302 LEU B O 1
ATOM 4719 N N . GLN B 1 303 ? 11.219 -5.787 -17.203 1 82.6 303 GLN B N 1
ATOM 4720 C CA . GLN B 1 303 ? 10.874 -7.179 -16.93 1 82.6 303 GLN B CA 1
ATOM 4721 C C . GLN B 1 303 ? 10.785 -7.987 -18.222 1 82.6 303 GLN B C 1
ATOM 4723 O O . GLN B 1 303 ? 10.908 -9.213 -18.203 1 82.6 303 GLN B O 1
ATOM 4728 N N . PHE B 1 304 ? 10.598 -7.354 -19.355 1 79.53 304 PHE B N 1
ATOM 4729 C CA . PHE B 1 304 ? 10.462 -8.036 -20.636 1 79.53 304 PHE B CA 1
ATOM 4730 C C . PHE B 1 304 ? 11.819 -8.201 -21.309 1 79.53 304 PHE B C 1
ATOM 4732 O O . PHE B 1 304 ? 11.925 -8.846 -22.354 1 79.53 304 PHE B O 1
ATOM 4739 N N . ILE B 1 305 ? 12.791 -7.635 -20.719 1 71.58 305 ILE B N 1
ATOM 4740 C CA . ILE B 1 305 ? 14.131 -7.812 -21.27 1 71.58 305 ILE B CA 1
ATOM 4741 C C . ILE B 1 305 ? 14.751 -9.093 -20.718 1 71.58 305 ILE B C 1
ATOM 4743 O O . ILE B 1 305 ? 14.956 -9.22 -19.508 1 71.58 305 ILE B O 1
ATOM 4747 N N . PRO B 1 306 ? 14.772 -10.186 -21.462 1 59.28 306 PRO B N 1
ATOM 4748 C CA . PRO B 1 306 ? 15.254 -11.513 -21.072 1 59.28 306 PRO B CA 1
ATOM 4749 C C . PRO B 1 306 ? 16.524 -11.454 -20.226 1 59.28 306 PRO B C 1
ATOM 4751 O O . PRO B 1 306 ? 16.753 -12.33 -19.388 1 59.28 306 PRO B O 1
ATOM 4754 N N . ALA B 1 307 ? 17.427 -10.596 -20.506 1 49.44 307 ALA B N 1
ATOM 4755 C CA . ALA B 1 307 ? 18.707 -10.573 -19.804 1 49.44 307 ALA B CA 1
ATOM 4756 C C . ALA B 1 307 ? 18.51 -10.325 -18.311 1 49.44 307 ALA B C 1
ATOM 4758 O O . ALA B 1 307 ? 19.326 -10.751 -17.492 1 49.44 307 ALA B O 1
ATOM 4759 N N . VAL B 1 308 ? 17.537 -9.624 -17.955 1 44.58 308 VAL B N 1
ATOM 4760 C CA . VAL B 1 308 ? 17.381 -9.244 -16.555 1 44.58 308 VAL B CA 1
ATOM 4761 C C . VAL B 1 308 ? 16.482 -10.253 -15.843 1 44.58 308 VAL B C 1
ATOM 4763 O O . VAL B 1 308 ? 16.528 -10.377 -14.617 1 44.58 308 VAL B O 1
ATOM 4766 N N . HIS B 1 309 ? 15.436 -10.943 -16.371 1 44.81 309 HIS B N 1
ATOM 4767 C CA . HIS B 1 309 ? 14.613 -11.98 -15.76 1 44.81 309 HIS B CA 1
ATOM 4768 C C . HIS B 1 309 ? 15.023 -13.366 -16.243 1 44.81 309 HIS B C 1
ATOM 4770 O O . HIS B 1 309 ? 14.973 -13.65 -17.442 1 44.81 309 HIS B O 1
ATOM 4776 N N . PRO B 1 310 ? 15.771 -14.211 -15.337 1 41.22 310 PRO B N 1
ATOM 4777 C CA . PRO B 1 310 ? 16.227 -15.524 -15.8 1 41.22 310 PRO B CA 1
ATOM 4778 C C . PRO B 1 310 ? 15.075 -16.431 -16.227 1 41.22 310 PRO B C 1
ATOM 4780 O O . PRO B 1 310 ? 13.956 -16.293 -15.726 1 41.22 310 PRO B O 1
#

Radius of gyration: 27.04 Å; Cα contacts (8 Å, |Δi|>4): 782; chains: 2; bounding box: 66×86×68 Å

Solvent-accessible surface area (backbone atoms only — not comparable to full-atom values): 30694 Å² total; per-residue (Å²): 127,52,38,66,57,41,48,50,52,44,34,52,48,51,31,49,42,25,40,54,35,19,44,44,60,62,45,47,47,68,74,32,62,82,46,59,36,77,62,44,55,48,50,51,46,36,52,36,28,20,26,38,15,31,49,48,30,43,29,49,56,44,50,43,57,50,18,42,52,25,42,63,71,16,32,86,76,41,92,54,61,84,82,56,51,56,38,46,48,30,19,50,49,18,33,49,50,53,49,52,52,53,45,49,53,52,51,52,48,50,52,52,50,52,53,52,58,67,65,52,71,81,70,72,71,79,74,78,76,77,83,83,54,68,75,63,47,59,60,50,51,52,52,50,49,51,49,49,52,50,50,50,50,45,52,51,33,44,48,50,39,50,53,51,50,51,43,48,33,53,35,31,27,35,51,15,22,44,53,24,53,51,74,48,32,67,60,36,51,43,50,40,51,59,49,54,68,44,41,36,39,50,27,30,39,51,22,46,45,34,61,72,17,78,57,54,67,70,57,44,53,51,52,42,50,53,44,24,48,24,33,48,53,12,24,51,52,13,42,55,44,49,75,70,48,85,47,69,50,58,51,31,39,52,37,20,54,37,48,14,26,33,31,11,32,51,49,41,44,33,60,67,56,45,48,54,62,57,58,65,40,77,75,60,40,63,61,33,52,50,27,20,50,48,24,24,46,54,50,56,55,48,61,70,37,63,88,68,46,130,127,53,37,66,57,42,49,49,51,42,36,52,50,51,31,49,42,26,42,54,35,20,44,44,58,62,46,47,48,69,74,33,62,81,47,59,36,77,62,44,55,48,51,51,48,35,52,35,28,20,24,37,16,31,48,48,30,42,31,49,56,45,48,43,55,49,19,40,51,26,42,64,72,16,32,85,74,41,92,52,63,85,82,54,52,56,39,46,49,30,18,49,48,18,31,48,51,53,50,51,52,53,44,49,53,54,50,52,48,51,51,50,51,51,53,52,57,68,66,52,71,82,70,72,72,79,74,78,77,76,81,83,54,71,74,64,48,59,61,50,49,50,52,49,49,52,49,50,52,49,50,50,49,45,52,50,33,44,48,50,40,50,53,52,49,52,41,48,32,53,33,32,26,36,50,15,22,45,52,25,53,51,72,48,32,68,61,35,51,44,52,41,53,58,47,54,70,46,41,36,39,51,26,30,40,52,21,45,46,35,62,74,18,79,58,54,66,69,57,45,52,50,52,42,50,54,45,24,49,23,32,47,52,12,26,52,52,13,42,54,44,50,75,71,49,85,47,71,50,58,52,33,40,52,37,21,55,38,48,14,25,32,31,10,32,50,48,41,44,32,60,67,55,45,47,52,59,57,59,65,40,78,74,61,40,63,60,34,51,48,27,19,50,48,23,24,46,53,51,56,56,48,60,72,38,62,88,68,46,131

Sequence (620 aa):
MEAIDAKIIALLGLFVIAIICGLIPLFLAECAPTYRGAGMERLFGFLNCFAGGVILATAMLHLLPEVRREFLFSSDYVKIDPDFPAAEFLACAGIFLMLVIEQGILACKERLTKTATEDIPLTTTEYGYYTDASIHASQDDDEIRTLHEEELEYIQSVLRSYMFFIALCLHGIFEGIVLGLLSDPHSVLILFAAIACHEGPVSFSFAVNIRRSWLRKSAGVVLVCLHAAVFPLGIGIGIAITESASSTLTMSFVSGLMQGVAVGLLVYLTFFEILPYELKENENRMLKTLCVLIGFTVITLLQFIPAVHPMEAIDAKIIALLGLFVIAIICGLIPLFLAECAPTYRGAGMERLFGFLNCFAGGVILATAMLHLLPEVRREFLFSSDYVKIDPDFPAAEFLACAGIFLMLVIEQGILACKERLTKTATEDIPLTTTEYGYYTDASIHASQDDDEIRTLHEEELEYIQSVLRSYMFFIALCLHGIFEGIVLGLLSDPHSVLILFAAIACHEGPVSFSFAVNIRRSWLRKSAGVVLVCLHAAVFPLGIGIGIAITESASSTLTMSFVSGLMQGVAVGLLVYLTFFEILPYELKENENRMLKTLCVLIGFTVITLLQFIPAVHP

Secondary structure (DSSP, 8-state):
--HHHHHHHHHHHHHHHHHHHHHHHHHHHHH-GGGTTHHHHHHHHHHHHHHHHHHHHIIIIIIHHHHHHHHHHTTTTTT--TTS-HHHHHHHHHHHHHHHHHHHHHHHHHHHHHHHHHTS----------STTHHHHHHHHHHHHHHHHHHHHHHHHHHHHHHHHHHHHHHHHHHHHHHHH---HHHHHHHHHHHHHHHHHHHHHHHHHHHHSS--HHHHHHHHHHHHHHHHHHHHHHHHHHHH---HHHHHHHHHHHHHHHHHHHHHIIIIIIHHHHHHS-TTHHHHHHHHHHHHHHHHHHTTSTTT--/--HHHHHHHHHHHHHHHHHHHHHHHHHHHHH-GGGTTHHHHHHHHHHHHHHHHHHHHIIIIIIHHHHHHHHHHTTTTTT--TTS-HHHHHHHHHHHHHHHHHHHHHHHHHHHHHHHHHTS----------STTHHHHHHHHHHHHHHHHHHHHHHHHHHHHHHHHHHHHHHHHHHHHHHHH---HHHHHHHHHHHHHHHHHHHHHHHHHHHHSS--HHHHHHHHHHHHHHHHHHHHHHHHHHHH---HHHHHHHHHHHHHHHHHHHHHIIIIIIHHHHHHS-TTHHHHHHHHHHHHHHHHHHTTSTTT--

pLDDT: mean 84.02, std 17.28, range [27.99, 97.86]

Nearest PDB structures (foldseek):
  5tsb-assembly1_A  TM=6.378E-01  e=9.448E-05  Bordetella bronchiseptica RB50
  5ayn-assembly1_A  TM=3.362E-01  e=1.817E+00  Bdellovibrio bacteriovorus HD100
  7d5p-assembly2_B  TM=2.826E-01  e=4.221E+00  Staphylococcus aureus subsp. aureus COL
  9boi-assembly1_A  TM=2.933E-01  e=4.047E+00  Aequorea victoria
  7d5p-assembly1_A  TM=2.851E-01  e=5.436E+00  Staphylococcus aureus subsp. aureus COL